Protein 4ZZX (pdb70)

CATH classification: 1.20.142.10 (+1 more: 3.90.228.10)

Nearest PDB structures (foldseek):
  3kcz-assembly1_A  TM=9.909E-01  e=3.503E-67  Homo sapiens
  7r59-assembly1_A  TM=9.973E-01  e=2.932E-66  Homo sapiens
  8hks-assembly1_A  TM=9.778E-01  e=1.111E-67  Homo sapiens
  4zzy-assembly1_A  TM=9.738E-01  e=7.390E-67  Homo sapiens
  8jny-assembly1_A  TM=9.828E-01  e=7.784E-66  Homo sapiens

Structure (mmCIF, N/CA/C/O backbone):
data_4ZZX
#
_entry.id   4ZZX
#
_cell.length_a   72.460
_cell.length_b   72.740
_cell.length_c   141.340
_cell.angle_alpha   90.00
_cell.angle_beta   90.00
_cell.angle_gamma   90.00
#
_symmetry.space_group_name_H-M   'P 21 21 21'
#
loop_
_entity.id
_entity.type
_entity.pdbx_description
1 polymer 'POLY [ADP-RIBOSE] POLYMERASE 2'
2 non-polymer 2-(3-methoxypropyl)-3-oxo-2,3-dihydro-1H-isoindole-4-carboxamide
3 water water
#
loop_
_atom_site.group_PDB
_atom_site.id
_atom_site.type_symbol
_atom_site.label_atom_id
_atom_site.label_alt_id
_atom_site.label_comp_id
_atom_site.label_asym_id
_atom_site.label_entity_id
_atom_site.label_seq_id
_atom_site.pdbx_PDB_ins_code
_atom_site.Cartn_x
_atom_site.Cartn_y
_atom_site.Cartn_z
_atom_site.occupancy
_atom_site.B_iso_or_equiv
_atom_site.auth_seq_id
_atom_site.auth_comp_id
_atom_site.auth_asym_id
_atom_site.auth_atom_id
_atom_site.pdbx_PDB_model_num
ATOM 1 N N . GLU A 1 11 ? -6.870 32.054 27.195 1.00 33.92 231 GLU A N 1
ATOM 2 C CA . GLU A 1 11 ? -5.410 32.024 27.528 1.00 31.63 231 GLU A CA 1
ATOM 3 C C . GLU A 1 11 ? -5.118 32.533 28.931 1.00 31.02 231 GLU A C 1
ATOM 4 O O . GLU A 1 11 ? -5.707 33.502 29.403 1.00 31.63 231 GLU A O 1
ATOM 10 N N . SER A 1 12 ? -4.172 31.863 29.576 1.00 29.95 232 SER A N 1
ATOM 11 C CA . SER A 1 12 ? -3.763 32.187 30.928 1.00 28.19 232 SER A CA 1
ATOM 12 C C . SER A 1 12 ? -3.016 33.520 31.009 1.00 27.47 232 SER A C 1
ATOM 13 O O . SER A 1 12 ? -2.208 33.847 30.140 1.00 30.21 232 SER A O 1
ATOM 16 N N . GLN A 1 13 ? -3.268 34.264 32.070 1.00 26.44 233 GLN A N 1
ATOM 17 C CA . GLN A 1 13 ? -2.556 35.517 32.308 1.00 26.51 233 GLN A CA 1
ATOM 18 C C . GLN A 1 13 ? -1.403 35.325 33.272 1.00 26.81 233 GLN A C 1
ATOM 19 O O . GLN A 1 13 ? -0.765 36.301 33.679 1.00 28.70 233 GLN A O 1
ATOM 25 N N . LEU A 1 14 ? -1.138 34.074 33.642 1.00 24.34 234 LEU A N 1
ATOM 26 C CA . LEU A 1 14 ? -0.081 33.788 34.611 1.00 23.47 234 LEU A CA 1
ATOM 27 C C . LEU A 1 14 ? 1.270 33.684 33.930 1.00 20.99 234 LEU A C 1
ATOM 28 O O . LEU A 1 14 ? 1.359 33.352 32.752 1.00 19.64 234 LEU A O 1
ATOM 33 N N . ASP A 1 15 ? 2.334 33.981 34.675 1.00 20.50 235 ASP A N 1
ATOM 34 C CA . ASP A 1 15 ? 3.682 33.656 34.233 1.00 20.70 235 ASP A CA 1
ATOM 35 C C . ASP A 1 15 ? 3.755 32.159 33.939 1.00 19.59 235 ASP A C 1
ATOM 36 O O . ASP A 1 15 ? 3.183 31.356 34.688 1.00 18.48 235 ASP A O 1
ATOM 41 N N . LEU A 1 16 ? 4.462 31.779 32.873 1.00 19.42 236 LEU A N 1
ATOM 42 C CA . LEU A 1 16 ? 4.508 30.372 32.454 1.00 19.86 236 LEU A CA 1
ATOM 43 C C . LEU A 1 16 ? 5.021 29.436 33.558 1.00 19.13 236 LEU A C 1
ATOM 44 O O . LEU A 1 16 ? 4.566 28.288 33.661 1.00 18.77 236 LEU A O 1
ATOM 49 N N . ARG A 1 17 ? 5.965 29.933 34.365 1.00 17.77 237 ARG A N 1
ATOM 50 C CA . ARG A 1 17 ? 6.506 29.151 35.493 1.00 17.66 237 ARG A CA 1
ATOM 51 C C . ARG A 1 17 ? 5.404 28.805 36.502 1.00 16.00 237 ARG A C 1
ATOM 52 O O . ARG A 1 17 ? 5.334 27.678 37.008 1.00 15.98 237 ARG A O 1
ATOM 60 N N . VAL A 1 18 ? 4.520 29.765 36.750 1.00 14.75 238 VAL A N 1
ATOM 61 C CA . VAL A 1 18 ? 3.387 29.577 37.646 1.00 14.97 238 VAL A CA 1
ATOM 62 C C . VAL A 1 18 ? 2.357 28.653 36.974 1.00 14.79 238 VAL A C 1
ATOM 63 O O . VAL A 1 18 ? 1.793 27.782 37.619 1.00 14.91 238 VAL A O 1
ATOM 67 N N . GLN A 1 19 ? 2.114 28.850 35.679 1.00 15.87 239 GLN A N 1
ATOM 68 C CA . GLN A 1 19 ? 1.230 27.945 34.923 1.00 16.44 239 GLN A CA 1
ATOM 69 C C . GLN A 1 19 ? 1.654 26.493 35.103 1.00 16.62 239 GLN A C 1
ATOM 70 O O . GLN A 1 19 ? 0.818 25.646 35.438 1.00 18.48 239 GLN A O 1
ATOM 76 N N . GLU A 1 20 ? 2.938 26.209 34.897 1.00 17.68 240 GLU A N 1
ATOM 77 C CA . GLU A 1 20 ? 3.424 24.819 34.981 1.00 17.73 240 GLU A CA 1
ATOM 78 C C . GLU A 1 20 ? 3.309 24.292 36.414 1.00 17.16 240 GLU A C 1
ATOM 79 O O . GLU A 1 20 ? 3.000 23.119 36.638 1.00 16.34 240 GLU A O 1
ATOM 85 N N . LEU A 1 21 ? 3.556 25.163 37.390 1.00 14.69 241 LEU A N 1
ATOM 86 C CA . LEU A 1 21 ? 3.398 24.762 38.797 1.00 15.09 241 LEU A CA 1
ATOM 87 C C . LEU A 1 21 ? 1.953 24.394 39.142 1.00 14.97 241 LEU A C 1
ATOM 88 O O . LEU A 1 21 ? 1.689 23.341 39.750 1.00 13.81 241 LEU A O 1
ATOM 93 N N . ILE A 1 22 ? 1.018 25.265 38.755 1.00 15.40 242 ILE A N 1
ATOM 94 C CA . ILE A 1 22 ? -0.402 25.066 39.029 1.00 16.28 242 ILE A CA 1
ATOM 95 C C . ILE A 1 22 ? -0.917 23.820 38.306 1.00 16.80 242 ILE A C 1
ATOM 96 O O . ILE A 1 22 ? -1.664 23.042 38.891 1.00 16.78 242 ILE A O 1
ATOM 101 N N . LYS A 1 23 ? -0.499 23.628 37.059 1.00 17.58 243 LYS A N 1
ATOM 102 C CA . LYS A 1 23 ? -0.927 22.472 36.269 1.00 19.03 243 LYS A CA 1
ATOM 103 C C . LYS A 1 23 ? -0.478 21.188 36.958 1.00 18.63 243 LYS A C 1
ATOM 104 O O . LYS A 1 23 ? -1.212 20.208 36.981 1.00 17.88 243 LYS A O 1
ATOM 110 N N . LEU A 1 24 ? 0.726 21.220 37.529 1.00 17.15 244 LEU A N 1
ATOM 111 C CA . LEU A 1 24 ? 1.300 20.059 38.197 1.00 17.43 244 LEU A CA 1
ATOM 112 C C . LEU A 1 24 ? 0.557 19.710 39.494 1.00 17.10 244 LEU A C 1
ATOM 113 O O . LEU A 1 24 ? 0.146 18.549 39.693 1.00 18.51 244 LEU A O 1
ATOM 118 N N . ILE A 1 25 ? 0.352 20.693 40.364 1.00 15.17 245 ILE A N 1
ATOM 119 C CA . ILE A 1 25 ? -0.203 20.394 41.686 1.00 14.25 245 ILE A CA 1
ATOM 120 C C . ILE A 1 25 ? -1.713 20.212 41.682 1.00 13.84 245 ILE A C 1
ATOM 121 O O . ILE A 1 25 ? -2.240 19.568 42.573 1.00 12.99 245 ILE A O 1
ATOM 126 N N . CYS A 1 26 ? -2.394 20.756 40.677 1.00 14.17 246 CYS A N 1
ATOM 127 C CA . CYS A 1 26 ? -3.858 20.670 40.636 1.00 14.46 246 CYS A CA 1
ATOM 128 C C . CYS A 1 26 ? -4.386 19.494 39.796 1.00 14.72 246 CYS A C 1
ATOM 129 O O . CYS A 1 26 ? -5.601 19.364 39.610 1.00 15.15 246 CYS A O 1
ATOM 132 N N . ASN A 1 27 ? -3.480 18.626 39.363 1.00 14.63 247 ASN A N 1
ATOM 133 C CA . ASN A 1 27 ? -3.792 17.473 38.492 1.00 14.83 247 ASN A CA 1
ATOM 134 C C . ASN A 1 27 ? -4.473 16.344 39.301 1.00 14.56 247 ASN A C 1
ATOM 135 O O . ASN A 1 27 ? -3.823 15.609 40.049 1.00 15.43 247 ASN A O 1
ATOM 140 N N . VAL A 1 28 ? -5.790 16.224 39.152 1.00 14.19 248 VAL A N 1
ATOM 141 C CA . VAL A 1 28 ? -6.555 15.196 39.870 1.00 14.12 248 VAL A CA 1
ATOM 142 C C . VAL A 1 28 ? -6.151 13.761 39.521 1.00 13.28 248 VAL A C 1
ATOM 143 O O . VAL A 1 28 ? -6.083 12.893 40.409 1.00 13.25 248 VAL A O 1
ATOM 147 N N . GLN A 1 29 ? -5.884 13.494 38.242 1.00 13.22 249 GLN A N 1
ATOM 148 C CA . GLN A 1 29 ? -5.437 12.166 37.835 1.00 14.54 249 GLN A CA 1
ATOM 149 C C . GLN A 1 29 ? -4.119 11.788 38.506 1.00 13.89 249 GLN A C 1
ATOM 150 O O . GLN A 1 29 ? -3.949 10.645 38.918 1.00 13.46 249 GLN A O 1
ATOM 156 N N . ALA A 1 30 ? -3.193 12.743 38.636 1.00 13.68 250 ALA A N 1
ATOM 157 C CA . ALA A 1 30 ? -1.940 12.476 39.362 1.00 13.81 250 ALA A CA 1
ATOM 158 C C . ALA A 1 30 ? -2.210 12.101 40.821 1.00 13.39 250 ALA A C 1
ATOM 159 O O . ALA A 1 30 ? -1.541 11.215 41.368 1.00 13.59 250 ALA A O 1
ATOM 161 N N . MET A 1 31 ? -3.179 12.770 41.449 1.00 13.72 251 MET A N 1
ATOM 162 C CA . MET A 1 31 ? -3.587 12.421 42.813 1.00 13.76 251 MET A CA 1
ATOM 163 C C . MET A 1 31 ? -4.126 10.993 42.863 1.00 14.09 251 MET A C 1
ATOM 164 O O . MET A 1 31 ? -3.799 10.240 43.781 1.00 13.60 251 MET A O 1
ATOM 169 N N . GLU A 1 32 ? -4.965 10.642 41.887 1.00 14.72 252 GLU A N 1
ATOM 170 C CA . GLU A 1 32 ? -5.506 9.290 41.816 1.00 16.58 252 GLU A CA 1
ATOM 171 C C . GLU A 1 32 ? -4.388 8.261 41.698 1.00 15.68 252 GLU A C 1
ATOM 172 O O . GLU A 1 32 ? -4.397 7.241 42.389 1.00 14.97 252 GLU A O 1
ATOM 178 N N . GLU A 1 33 ? -3.431 8.539 40.820 1.00 15.14 253 GLU A N 1
ATOM 179 C CA . GLU A 1 33 ? -2.327 7.634 40.609 1.00 16.75 253 GLU A CA 1
ATOM 180 C C . GLU A 1 33 ? -1.463 7.517 41.866 1.00 16.29 253 GLU A C 1
ATOM 181 O O . GLU A 1 33 ? -0.999 6.418 42.199 1.00 15.85 253 GLU A O 1
ATOM 187 N N . MET A 1 34 ? -1.281 8.633 42.587 1.00 15.69 254 MET A N 1
ATOM 188 C CA . MET A 1 34 ? -0.505 8.602 43.832 1.00 15.92 254 MET A CA 1
ATOM 189 C C . MET A 1 34 ? -1.192 7.766 44.897 1.00 15.92 254 MET A C 1
ATOM 190 O O . MET A 1 34 ? -0.527 7.021 45.631 1.00 15.59 254 MET A O 1
ATOM 195 N N . MET A 1 35 ? -2.512 7.891 44.993 1.00 15.59 255 MET A N 1
ATOM 196 C CA . MET A 1 35 ? -3.261 7.086 45.962 1.00 16.15 255 MET A CA 1
ATOM 197 C C . MET A 1 35 ? -3.255 5.609 45.564 1.00 17.68 255 MET A C 1
ATOM 198 O O . MET A 1 35 ? -3.146 4.732 46.424 1.00 16.97 255 MET A O 1
ATOM 203 N N . MET A 1 36 ? -3.325 5.327 44.263 1.00 18.82 256 MET A N 1
ATOM 204 C CA . MET A 1 36 ? -3.249 3.941 43.800 1.00 20.62 256 MET A CA 1
ATOM 205 C C . MET A 1 36 ? -1.894 3.323 44.128 1.00 20.88 256 MET A C 1
ATOM 206 O O . MET A 1 36 ? -1.810 2.140 44.482 1.00 21.38 256 MET A O 1
ATOM 211 N N . GLU A 1 37 ? -0.834 4.121 44.026 1.00 20.05 257 GLU A N 1
ATOM 212 C CA . GLU A 1 37 ? 0.504 3.638 44.377 1.00 22.47 257 GLU A CA 1
ATOM 213 C C . GLU A 1 37 ? 0.596 3.295 45.873 1.00 22.37 257 GLU A C 1
ATOM 214 O O . GLU A 1 37 ? 1.341 2.393 46.243 1.00 23.45 257 GLU A O 1
ATOM 220 N N . MET A 1 38 ? -0.168 4.006 46.711 1.00 20.88 258 MET A N 1
ATOM 221 C CA . MET A 1 38 ? -0.252 3.759 48.170 1.00 21.32 258 MET A CA 1
ATOM 222 C C . MET A 1 38 ? -1.252 2.652 48.553 1.00 21.68 258 MET A C 1
ATOM 223 O O . MET A 1 38 ? -1.459 2.365 49.738 1.00 22.18 258 MET A O 1
ATOM 228 N N . LYS A 1 39 ? -1.843 2.026 47.535 1.00 20.79 259 LYS A N 1
ATOM 229 C CA . LYS A 1 39 ? -2.769 0.893 47.655 1.00 20.97 259 LYS A CA 1
ATOM 230 C C . LYS A 1 39 ? -4.208 1.278 47.979 1.00 20.36 259 LYS A C 1
ATOM 231 O O . LYS A 1 39 ? -5.066 0.410 48.170 1.00 18.99 259 LYS A O 1
ATOM 237 N N . TYR A 1 40 ? -4.490 2.578 48.031 1.00 18.87 260 TYR A N 1
ATOM 238 C CA . TYR A 1 40 ? -5.869 3.029 48.178 1.00 18.67 260 TYR A CA 1
ATOM 239 C C . TYR A 1 40 ? -6.693 2.699 46.929 1.00 19.81 260 TYR A C 1
ATOM 240 O O . TYR A 1 40 ? -6.225 2.890 45.799 1.00 19.42 260 TYR A O 1
ATOM 249 N N . ASN A 1 41 ? -7.919 2.211 47.144 1.00 18.79 261 ASN A N 1
ATOM 250 C CA . ASN A 1 41 ? -8.771 1.735 46.071 1.00 19.96 261 ASN A CA 1
ATOM 251 C C . ASN A 1 41 ? -9.628 2.858 45.518 1.00 19.36 261 ASN A C 1
ATOM 252 O O . ASN A 1 41 ? -10.763 3.071 45.950 1.00 18.88 261 ASN A O 1
ATOM 257 N N . THR A 1 42 ? -9.065 3.574 44.552 1.00 19.19 262 THR A N 1
ATOM 258 C CA . THR A 1 42 ? -9.750 4.695 43.931 1.00 21.25 262 THR A CA 1
ATOM 259 C C . THR A 1 42 ? -10.984 4.276 43.121 1.00 21.65 262 THR A C 1
ATOM 260 O O . THR A 1 42 ? -11.906 5.079 42.953 1.00 22.61 262 THR A O 1
ATOM 264 N N . LYS A 1 43 ? -10.996 3.027 42.649 1.00 23.73 263 LYS A N 1
ATOM 265 C CA . LYS A 1 43 ? -12.094 2.508 41.818 1.00 26.67 263 LYS A CA 1
ATOM 266 C C . LYS A 1 43 ? -13.365 2.405 42.639 1.00 26.95 263 LYS A C 1
ATOM 267 O O . LYS A 1 43 ? -14.423 2.914 42.254 1.00 28.23 263 LYS A O 1
ATOM 273 N N . LYS A 1 44 ? -13.240 1.748 43.786 1.00 27.45 264 LYS A N 1
ATOM 274 C CA . LYS A 1 44 ? -14.370 1.444 44.642 1.00 26.69 264 LYS A CA 1
ATOM 275 C C . LYS A 1 44 ? -14.757 2.623 45.533 1.00 25.20 264 LYS A C 1
ATOM 276 O O . LYS A 1 44 ? -15.938 2.812 45.819 1.00 25.57 264 LYS A O 1
ATOM 282 N N . ALA A 1 45 ? -13.766 3.422 45.934 1.00 22.75 265 ALA A N 1
ATOM 283 C CA . ALA A 1 45 ? -13.987 4.606 46.769 1.00 21.17 265 ALA A CA 1
ATOM 284 C C . ALA A 1 45 ? -13.433 5.876 46.112 1.00 19.93 265 ALA A C 1
ATOM 285 O O . ALA A 1 45 ? -12.347 6.355 46.474 1.00 18.55 265 ALA A O 1
ATOM 287 N N . PRO A 1 46 ? -14.196 6.441 45.157 1.00 19.54 266 PRO A N 1
ATOM 288 C CA . PRO A 1 46 ? -13.698 7.578 44.397 1.00 18.94 266 PRO A CA 1
ATOM 289 C C . PRO A 1 46 ? -13.276 8.721 45.294 1.00 17.93 266 PRO A C 1
ATOM 290 O O . PRO A 1 46 ? -13.960 9.043 46.264 1.00 19.43 266 PRO A O 1
ATOM 294 N N . LEU A 1 47 ? -12.150 9.333 44.957 1.00 17.85 267 LEU A N 1
ATOM 295 C CA . LEU A 1 47 ? -11.666 10.481 45.715 1.00 17.49 267 LEU A CA 1
ATOM 296 C C . LEU A 1 47 ? -12.705 11.598 45.854 1.00 17.32 267 LEU A C 1
ATOM 297 O O . LEU A 1 47 ? -12.809 12.221 46.918 1.00 17.03 267 LEU A O 1
ATOM 302 N N . GLY A 1 48 ? -13.510 11.822 44.814 1.00 17.65 268 GLY A N 1
ATOM 303 C CA . GLY A 1 48 ? -14.521 12.871 44.856 1.00 18.38 268 GLY A CA 1
ATOM 304 C C . GLY A 1 48 ? -15.621 12.639 45.885 1.00 19.29 268 GLY A C 1
ATOM 305 O O . GLY A 1 48 ? -16.328 13.582 46.276 1.00 20.42 268 GLY A O 1
ATOM 306 N N . LYS A 1 49 ? -15.762 11.401 46.339 1.00 19.34 269 LYS A N 1
ATOM 307 C CA . LYS A 1 49 ? -16.859 11.065 47.257 1.00 21.02 269 LYS A CA 1
ATOM 308 C C . LYS A 1 49 ? -16.375 10.846 48.689 1.00 21.30 269 LYS A C 1
ATOM 309 O O . LYS A 1 49 ? -17.179 10.615 49.610 1.00 22.56 269 LYS A O 1
ATOM 315 N N . LEU A 1 50 ? -15.061 10.908 48.885 1.00 20.99 270 LEU A N 1
ATOM 316 C CA . LEU A 1 50 ? -14.509 10.717 50.218 1.00 21.77 270 LEU A CA 1
ATOM 317 C C . LEU A 1 50 ? -14.787 11.959 51.081 1.00 20.55 270 LEU A C 1
ATOM 318 O O . LEU A 1 50 ? -14.814 13.089 50.584 1.00 20.31 270 LEU A O 1
ATOM 323 N N . THR A 1 51 ? -15.087 11.731 52.357 1.00 19.67 271 THR A N 1
ATOM 324 C CA . THR A 1 51 ? -15.563 12.811 53.217 1.00 19.32 271 THR A CA 1
ATOM 325 C C . THR A 1 51 ? -14.632 12.996 54.408 1.00 18.69 271 THR A C 1
ATOM 326 O O . THR A 1 51 ? -13.924 12.070 54.790 1.00 17.37 271 THR A O 1
ATOM 330 N N . VAL A 1 52 ? -14.663 14.179 55.019 1.00 18.85 272 VAL A N 1
ATOM 331 C CA . VAL A 1 52 ? -13.866 14.394 56.243 1.00 19.42 272 VAL A CA 1
ATOM 332 C C . VAL A 1 52 ? -14.277 13.427 57.364 1.00 18.56 272 VAL A C 1
ATOM 333 O O . VAL A 1 52 ? -13.412 12.955 58.111 1.00 17.58 272 VAL A O 1
ATOM 337 N N . ALA A 1 53 ? -15.570 13.077 57.452 1.00 18.35 273 ALA A N 1
ATOM 338 C CA . ALA A 1 53 ? -16.015 12.100 58.473 1.00 17.88 273 ALA A CA 1
ATOM 339 C C . ALA A 1 53 ? -15.394 10.728 58.273 1.00 17.40 273 ALA A C 1
ATOM 340 O O . ALA A 1 53 ? -15.040 10.039 59.239 1.00 17.20 273 ALA A O 1
ATOM 342 N N . GLN A 1 54 ? -15.276 10.324 57.012 1.00 17.26 274 GLN A N 1
ATOM 343 C CA . GLN A 1 54 ? -14.714 9.033 56.677 1.00 16.81 274 GLN A CA 1
ATOM 344 C C . GLN A 1 54 ? -13.227 9.016 57.047 1.00 16.42 274 GLN A C 1
ATOM 345 O O . GLN A 1 54 ? -12.731 8.019 57.577 1.00 16.27 274 GLN A O 1
ATOM 351 N N . ILE A 1 55 ? -12.541 10.129 56.798 1.00 16.69 275 ILE A N 1
ATOM 352 C CA . ILE A 1 55 ? -11.112 10.241 57.130 1.00 17.21 275 ILE A CA 1
ATOM 353 C C . ILE A 1 55 ? -10.883 10.204 58.646 1.00 17.09 275 ILE A C 1
ATOM 354 O O . ILE A 1 55 ? -10.004 9.468 59.143 1.00 16.37 275 ILE A O 1
ATOM 359 N N . LYS A 1 56 ? -11.699 10.964 59.371 1.00 18.33 276 LYS A N 1
ATOM 360 C CA . LYS A 1 56 ? -11.664 10.958 60.836 1.00 19.09 276 LYS A CA 1
ATOM 361 C C . LYS A 1 56 ? -11.844 9.542 61.407 1.00 19.65 276 LYS A C 1
ATOM 362 O O . LYS A 1 56 ? -11.071 9.104 62.269 1.00 19.08 276 LYS A O 1
ATOM 368 N N . ALA A 1 57 ? -12.852 8.813 60.922 1.00 18.63 277 ALA A N 1
ATOM 369 C CA . ALA A 1 57 ? -13.021 7.401 61.272 1.00 18.11 277 ALA A CA 1
ATOM 370 C C . ALA A 1 57 ? -11.817 6.510 60.930 1.00 17.72 277 ALA A C 1
ATOM 371 O O . ALA A 1 57 ? -11.522 5.549 61.642 1.00 17.39 277 ALA A O 1
ATOM 373 N N . GLY A 1 58 ? -11.124 6.830 59.830 1.00 16.87 278 GLY A N 1
ATOM 374 C CA . GLY A 1 58 ? -9.901 6.141 59.464 1.00 16.80 278 GLY A CA 1
ATOM 375 C C . GLY A 1 58 ? -8.861 6.296 60.561 1.00 16.10 278 GLY A C 1
ATOM 376 O O . GLY A 1 58 ? -8.268 5.310 60.980 1.00 16.15 278 GLY A O 1
ATOM 377 N N . TYR A 1 59 ? -8.654 7.526 61.024 1.00 16.03 279 TYR A N 1
ATOM 378 C CA . TYR A 1 59 ? -7.703 7.793 62.122 1.00 17.20 279 TYR A CA 1
ATOM 379 C C . TYR A 1 59 ? -8.072 7.045 63.393 1.00 17.88 279 TYR A C 1
ATOM 380 O O . TYR A 1 59 ? -7.220 6.475 64.066 1.00 17.49 279 TYR A O 1
ATOM 389 N N . GLN A 1 60 ? -9.354 7.056 63.728 1.00 17.61 280 GLN A N 1
ATOM 390 C CA . GLN A 1 60 ? -9.815 6.285 64.881 1.00 19.03 280 GLN A CA 1
ATOM 391 C C . GLN A 1 60 ? -9.479 4.795 64.793 1.00 18.89 280 GLN A C 1
ATOM 392 O O . GLN A 1 60 ? -9.054 4.187 65.780 1.00 20.04 280 GLN A O 1
ATOM 398 N N . SER A 1 61 ? -9.616 4.199 63.613 1.00 18.61 281 SER A N 1
ATOM 399 C CA . SER A 1 61 ? -9.269 2.789 63.447 1.00 19.25 281 SER A CA 1
ATOM 400 C C . SER A 1 61 ? -7.764 2.557 63.529 1.00 18.63 281 SER A C 1
ATOM 401 O O . SER A 1 61 ? -7.322 1.485 63.941 1.00 19.43 281 SER A O 1
ATOM 404 N N . LEU A 1 62 ? -6.968 3.564 63.156 1.00 17.97 282 LEU A N 1
ATOM 405 C CA . LEU A 1 62 ? -5.522 3.463 63.352 1.00 19.05 282 LEU A CA 1
ATOM 406 C C . LEU A 1 62 ? -5.123 3.413 64.828 1.00 19.47 282 LEU A C 1
ATOM 407 O O . LEU A 1 62 ? -4.097 2.820 65.170 1.00 18.09 282 LEU A O 1
ATOM 412 N N . LYS A 1 63 ? -5.916 4.051 65.683 1.00 20.21 283 LYS A N 1
ATOM 413 C CA . LYS A 1 63 ? -5.706 4.024 67.142 1.00 22.03 283 LYS A CA 1
ATOM 414 C C . LYS A 1 63 ? -5.785 2.589 67.674 1.00 21.81 283 LYS A C 1
ATOM 415 O O . LYS A 1 63 ? -4.988 2.179 68.525 1.00 19.94 283 LYS A O 1
ATOM 421 N N . LYS A 1 64 ? -6.735 1.815 67.152 1.00 20.59 284 LYS A N 1
ATOM 422 C CA . LYS A 1 64 ? -6.886 0.427 67.577 1.00 20.42 284 LYS A CA 1
ATOM 423 C C . LYS A 1 64 ? -5.698 -0.418 67.112 1.00 19.26 284 LYS A C 1
ATOM 424 O O . LYS A 1 64 ? -5.243 -1.315 67.831 1.00 18.94 284 LYS A O 1
ATOM 430 N N . ILE A 1 65 ? -5.185 -0.117 65.921 1.00 17.29 285 ILE A N 1
ATOM 431 C CA . ILE A 1 65 ? -4.000 -0.804 65.413 1.00 16.44 285 ILE A CA 1
ATOM 432 C C . ILE A 1 65 ? -2.813 -0.427 66.303 1.00 17.51 285 ILE A C 1
ATOM 433 O O . ILE A 1 65 ? -2.018 -1.291 66.708 1.00 17.10 285 ILE A O 1
ATOM 438 N N . GLU A 1 66 ? -2.709 0.866 66.594 1.00 17.61 286 GLU A N 1
ATOM 439 C CA . GLU A 1 66 ? -1.652 1.400 67.475 1.00 19.15 286 GLU A CA 1
ATOM 440 C C . GLU A 1 66 ? -1.658 0.675 68.818 1.00 19.06 286 GLU A C 1
ATOM 441 O O . GLU A 1 66 ? -0.601 0.272 69.306 1.00 18.41 286 GLU A O 1
ATOM 447 N N . ASP A 1 67 ? -2.845 0.500 69.398 1.00 18.82 287 ASP A N 1
ATOM 448 C CA . ASP A 1 67 ? -2.995 -0.262 70.645 1.00 19.50 287 ASP A CA 1
ATOM 449 C C . ASP A 1 67 ? -2.365 -1.656 70.531 1.00 19.04 287 ASP A C 1
ATOM 450 O O . ASP A 1 67 ? -1.631 -2.077 71.439 1.00 19.35 287 ASP A O 1
ATOM 455 N N . CYS A 1 68 ? -2.602 -2.357 69.417 1.00 17.60 288 CYS A N 1
ATOM 456 C CA . CYS A 1 68 ? -2.011 -3.678 69.210 1.00 17.41 288 CYS A CA 1
ATOM 457 C C . CYS A 1 68 ? -0.492 -3.607 69.113 1.00 17.41 288 CYS A C 1
ATOM 458 O O . CYS A 1 68 ? 0.219 -4.412 69.713 1.00 18.24 288 CYS A O 1
ATOM 461 N N . ILE A 1 69 ? 0.005 -2.635 68.348 1.00 17.18 289 ILE A N 1
ATOM 462 C CA . ILE A 1 69 ? 1.444 -2.506 68.139 1.00 17.61 289 ILE A CA 1
ATOM 463 C C . ILE A 1 69 ? 2.175 -2.213 69.467 1.00 18.21 289 ILE A C 1
ATOM 464 O O . ILE A 1 69 ? 3.222 -2.808 69.757 1.00 18.09 289 ILE A O 1
ATOM 469 N N . ARG A 1 70 ? 1.613 -1.313 70.262 1.00 18.37 290 ARG A N 1
ATOM 470 C CA . ARG A 1 70 ? 2.221 -0.905 71.533 1.00 19.91 290 ARG A CA 1
ATOM 471 C C . ARG A 1 70 ? 2.176 -2.025 72.581 1.00 19.50 290 ARG A C 1
ATOM 472 O O . ARG A 1 70 ? 2.885 -1.948 73.588 1.00 20.26 290 ARG A O 1
ATOM 480 N N . ALA A 1 71 ? 1.347 -3.042 72.339 1.00 17.71 291 ALA A N 1
ATOM 481 C CA . ALA A 1 71 ? 1.281 -4.248 73.198 1.00 17.09 291 ALA A CA 1
ATOM 482 C C . ALA A 1 71 ? 1.951 -5.482 72.552 1.00 16.02 291 ALA A C 1
ATOM 483 O O . ALA A 1 71 ? 1.951 -6.586 73.108 1.00 15.24 291 ALA A O 1
ATOM 485 N N . GLY A 1 72 ? 2.526 -5.286 71.373 1.00 16.09 292 GLY A N 1
ATOM 486 C CA . GLY A 1 72 ? 3.186 -6.346 70.635 1.00 15.94 292 GLY A CA 1
ATOM 487 C C . GLY A 1 72 ? 2.261 -7.497 70.300 1.00 16.66 292 GLY A C 1
ATOM 488 O O . GLY A 1 72 ? 2.675 -8.654 70.289 1.00 18.17 292 GLY A O 1
ATOM 489 N N . GLN A 1 73 ? 1.006 -7.178 70.021 1.00 15.53 293 GLN A N 1
ATOM 490 C CA . GLN A 1 73 ? 0.036 -8.181 69.652 1.00 17.01 293 GLN A CA 1
ATOM 491 C C . GLN A 1 73 ? -0.071 -8.222 68.130 1.00 17.97 293 GLN A C 1
ATOM 492 O O . GLN A 1 73 ? -0.578 -7.282 67.522 1.00 19.58 293 GLN A O 1
ATOM 498 N N . HIS A 1 74 ? 0.431 -9.297 67.521 1.00 18.96 294 HIS A N 1
ATOM 499 C CA . HIS A 1 74 ? 0.549 -9.370 66.058 1.00 21.39 294 HIS A CA 1
ATOM 500 C C . HIS A 1 74 ? -0.268 -10.455 65.438 1.00 21.81 294 HIS A C 1
ATOM 501 O O . HIS A 1 74 ? -0.091 -10.759 64.242 1.00 23.29 294 HIS A O 1
ATOM 508 N N . GLY A 1 75 ? -1.159 -11.059 66.221 1.00 22.01 295 GLY A N 1
ATOM 509 C CA . GLY A 1 75 ? -1.987 -12.161 65.731 1.00 21.85 295 GLY A CA 1
ATOM 510 C C . GLY A 1 75 ? -3.366 -11.724 65.286 1.00 21.65 295 GLY A C 1
ATOM 511 O O . GLY A 1 75 ? -3.531 -10.680 64.641 1.00 20.60 295 GLY A O 1
ATOM 512 N N . ARG A 1 76 ? -4.365 -12.523 65.646 1.00 21.90 296 ARG A N 1
ATOM 513 C CA . ARG A 1 76 ? -5.754 -12.271 65.274 1.00 22.21 296 ARG A CA 1
ATOM 514 C C . ARG A 1 76 ? -6.299 -10.890 65.682 1.00 20.86 296 ARG A C 1
ATOM 515 O O . ARG A 1 76 ? -7.085 -10.293 64.946 1.00 21.07 296 ARG A O 1
ATOM 523 N N . ALA A 1 77 ? -5.915 -10.382 66.850 1.00 19.41 297 ALA A N 1
ATOM 524 C CA . ALA A 1 77 ? -6.356 -9.047 67.253 1.00 17.97 297 ALA A CA 1
ATOM 525 C C . ALA A 1 77 ? -5.871 -7.984 66.262 1.00 17.95 297 ALA A C 1
ATOM 526 O O . ALA A 1 77 ? -6.612 -7.061 65.935 1.00 17.03 297 ALA A O 1
ATOM 528 N N . LEU A 1 78 ? -4.630 -8.120 65.795 1.00 18.38 298 LEU A N 1
ATOM 529 C CA . LEU A 1 78 ? -4.075 -7.155 64.844 1.00 18.42 298 LEU A CA 1
ATOM 530 C C . LEU A 1 78 ? -4.735 -7.329 63.490 1.00 19.31 298 LEU A C 1
ATOM 531 O O . LEU A 1 78 ? -5.084 -6.336 62.836 1.00 19.38 298 LEU A O 1
ATOM 536 N N . MET A 1 79 ? -4.911 -8.581 63.071 1.00 19.56 299 MET A N 1
ATOM 537 C CA . MET A 1 79 ? -5.598 -8.864 61.806 1.00 21.41 299 MET A CA 1
ATOM 538 C C . MET A 1 79 ? -6.979 -8.206 61.786 1.00 20.26 299 MET A C 1
ATOM 539 O O . MET A 1 79 ? -7.344 -7.518 60.816 1.00 18.79 299 MET A O 1
ATOM 544 N N . GLU A 1 80 ? -7.729 -8.361 62.875 1.00 18.54 300 GLU A N 1
ATOM 545 C CA . GLU A 1 80 ? -9.064 -7.763 62.949 1.00 18.78 300 GLU A CA 1
ATOM 546 C C . GLU A 1 80 ? -9.027 -6.234 62.926 1.00 17.21 300 GLU A C 1
ATOM 547 O O . GLU A 1 80 ? -9.804 -5.620 62.196 1.00 17.07 300 GLU A O 1
ATOM 553 N N . ALA A 1 81 ? -8.128 -5.632 63.709 1.00 16.15 301 ALA A N 1
ATOM 554 C CA . ALA A 1 81 ? -7.956 -4.175 63.712 1.00 14.83 301 ALA A CA 1
ATOM 555 C C . ALA A 1 81 ? -7.557 -3.644 62.331 1.00 15.04 301 ALA A C 1
ATOM 556 O O . ALA A 1 81 ? -8.074 -2.610 61.903 1.00 14.27 301 ALA A O 1
ATOM 558 N N . CYS A 1 82 ? -6.666 -4.348 61.636 1.00 15.47 302 CYS A N 1
ATOM 559 C CA . CYS A 1 82 ? -6.273 -3.901 60.277 1.00 16.11 302 CYS A CA 1
ATOM 560 C C . CYS A 1 82 ? -7.441 -4.056 59.311 1.00 17.27 302 CYS A C 1
ATOM 561 O O . CYS A 1 82 ? -7.686 -3.178 58.483 1.00 16.62 302 CYS A O 1
ATOM 564 N N . ASN A 1 83 ? -8.178 -5.153 59.426 1.00 16.56 303 ASN A N 1
ATOM 565 C CA . ASN A 1 83 ? -9.366 -5.327 58.571 1.00 18.42 303 ASN A CA 1
ATOM 566 C C . ASN A 1 83 ? -10.421 -4.244 58.747 1.00 17.39 303 ASN A C 1
ATOM 567 O O . ASN A 1 83 ? -11.058 -3.837 57.768 1.00 17.15 303 ASN A O 1
ATOM 572 N N . GLU A 1 84 ? -10.601 -3.780 59.982 1.00 16.40 304 GLU A N 1
ATOM 573 C CA . GLU A 1 84 ? -11.491 -2.660 60.262 1.00 16.97 304 GLU A CA 1
ATOM 574 C C . GLU A 1 84 ? -11.026 -1.403 59.526 1.00 16.94 304 GLU A C 1
ATOM 575 O O . GLU A 1 84 ? -11.827 -0.729 58.871 1.00 16.75 304 GLU A O 1
ATOM 581 N N . PHE A 1 85 ? -9.736 -1.082 59.646 1.00 15.82 305 PHE A N 1
ATOM 582 C CA . PHE A 1 85 ? -9.182 0.071 58.934 1.00 15.29 305 PHE A CA 1
ATOM 583 C C . PHE A 1 85 ? -9.383 -0.066 57.421 1.00 15.17 305 PHE A C 1
ATOM 584 O O . PHE A 1 85 ? -9.765 0.890 56.746 1.00 15.60 305 PHE A O 1
ATOM 592 N N . TYR A 1 86 ? -9.150 -1.262 56.892 1.00 15.07 306 TYR A N 1
ATOM 593 C CA . TYR A 1 86 ? -9.237 -1.465 55.456 1.00 15.43 306 TYR A CA 1
ATOM 594 C C . TYR A 1 86 ? -10.686 -1.387 54.980 1.00 16.08 306 TYR A C 1
ATOM 595 O O . TYR A 1 86 ? -10.949 -1.133 53.803 1.00 15.82 306 TYR A O 1
ATOM 604 N N . THR A 1 87 ? -11.624 -1.631 55.883 1.00 15.84 307 THR A N 1
ATOM 605 C CA . THR A 1 87 ? -13.037 -1.507 55.522 1.00 17.51 307 THR A CA 1
ATOM 606 C C . THR A 1 87 ? -13.439 -0.031 55.426 1.00 17.64 307 THR A C 1
ATOM 607 O O . THR A 1 87 ? -14.183 0.359 54.516 1.00 19.04 307 THR A O 1
ATOM 611 N N . ARG A 1 88 ? -12.959 0.783 56.364 1.00 17.16 308 ARG A N 1
ATOM 612 C CA . ARG A 1 88 ? -13.239 2.216 56.375 1.00 17.62 308 ARG A CA 1
ATOM 613 C C . ARG A 1 88 ? -12.513 2.960 55.269 1.00 17.20 308 ARG A C 1
ATOM 614 O O . ARG A 1 88 ? -13.041 3.915 54.701 1.00 18.85 308 ARG A O 1
ATOM 622 N N . ILE A 1 89 ? -11.298 2.526 54.978 1.00 17.39 309 ILE A N 1
ATOM 623 C CA . ILE A 1 89 ? -10.456 3.211 53.997 1.00 17.83 309 ILE A CA 1
ATOM 624 C C . ILE A 1 89 ? -10.058 2.154 52.985 1.00 18.30 309 ILE A C 1
ATOM 625 O O . ILE A 1 89 ? -9.038 1.478 53.159 1.00 19.70 309 ILE A O 1
ATOM 630 N N . PRO A 1 90 ? -10.887 1.963 51.936 1.00 19.13 310 PRO A N 1
ATOM 631 C CA . PRO A 1 90 ? -10.706 0.811 51.060 1.00 20.32 310 PRO A CA 1
ATOM 632 C C . PRO A 1 90 ? -9.339 0.742 50.397 1.00 20.72 310 PRO A C 1
ATOM 633 O O . PRO A 1 90 ? -8.864 1.749 49.828 1.00 20.76 310 PRO A O 1
ATOM 637 N N . HIS A 1 91 ? -8.712 -0.429 50.482 1.00 20.71 311 HIS A N 1
ATOM 638 C CA . HIS A 1 91 ? -7.429 -0.686 49.831 1.00 21.73 311 HIS A CA 1
ATOM 639 C C . HIS A 1 91 ? -7.620 -1.686 48.743 1.00 24.08 311 HIS A C 1
ATOM 640 O O . HIS A 1 91 ? -8.625 -2.407 48.727 1.00 24.91 311 HIS A O 1
ATOM 647 N N . ASP A 1 92 ? -6.672 -1.737 47.813 1.00 25.74 312 ASP A N 1
ATOM 648 C CA . ASP A 1 92 ? -6.726 -2.715 46.750 1.00 28.22 312 ASP A CA 1
ATOM 649 C C . ASP A 1 92 ? -5.517 -3.620 46.850 1.00 28.54 312 ASP A C 1
ATOM 650 O O . ASP A 1 92 ? -4.405 -3.238 46.486 1.00 27.98 312 ASP A O 1
ATOM 655 N N . PHE A 1 93 ? -5.745 -4.825 47.355 1.00 28.59 313 PHE A N 1
ATOM 656 C CA . PHE A 1 93 ? -4.659 -5.757 47.547 1.00 29.55 313 PHE A CA 1
ATOM 657 C C . PHE A 1 93 ? -4.680 -6.906 46.548 1.00 32.31 313 PHE A C 1
ATOM 658 O O . PHE A 1 93 ? -3.951 -7.882 46.714 1.00 33.48 313 PHE A O 1
ATOM 666 N N . GLY A 1 94 ? -5.499 -6.771 45.506 1.00 35.03 314 GLY A N 1
ATOM 667 C CA . GLY A 1 94 ? -5.664 -7.828 44.510 1.00 38.99 314 GLY A CA 1
ATOM 668 C C . GLY A 1 94 ? -6.142 -9.128 45.132 1.00 42.15 314 GLY A C 1
ATOM 669 O O . GLY A 1 94 ? -7.142 -9.148 45.860 1.00 41.77 314 GLY A O 1
ATOM 670 N N . LEU A 1 95 ? -5.414 -10.209 44.855 1.00 44.86 315 LEU A N 1
ATOM 671 C CA . LEU A 1 95 ? -5.770 -11.541 45.357 1.00 46.20 315 LEU A CA 1
ATOM 672 C C . LEU A 1 95 ? -5.067 -11.894 46.672 1.00 46.99 315 LEU A C 1
ATOM 673 O O . LEU A 1 95 ? -5.417 -12.884 47.324 1.00 47.63 315 LEU A O 1
ATOM 678 N N . ARG A 1 96 ? -4.096 -11.070 47.060 1.00 45.69 316 ARG A N 1
ATOM 679 C CA . ARG A 1 96 ? -3.279 -11.319 48.245 1.00 45.20 316 ARG A CA 1
ATOM 680 C C . ARG A 1 96 ? -4.042 -11.089 49.548 1.00 41.58 316 ARG A C 1
ATOM 681 O O . ARG A 1 96 ? -4.967 -10.279 49.602 1.00 39.84 316 ARG A O 1
ATOM 689 N N . THR A 1 97 ? -3.653 -11.826 50.586 1.00 38.48 317 THR A N 1
ATOM 690 C CA . THR A 1 97 ? -4.096 -11.559 51.950 1.00 36.21 317 THR A CA 1
ATOM 691 C C . THR A 1 97 ? -3.642 -10.137 52.292 1.00 33.44 317 THR A C 1
ATOM 692 O O . THR A 1 97 ? -2.489 -9.790 52.027 1.00 33.76 317 THR A O 1
ATOM 696 N N . PRO A 1 98 ? -4.550 -9.304 52.847 1.00 30.75 318 PRO A N 1
ATOM 697 C CA . PRO A 1 98 ? -4.162 -7.938 53.235 1.00 28.85 318 PRO A CA 1
ATOM 698 C C . PRO A 1 98 ? -2.995 -7.947 54.223 1.00 26.43 318 PRO A C 1
ATOM 699 O O . PRO A 1 98 ? -3.044 -8.686 55.211 1.00 26.34 318 PRO A O 1
ATOM 703 N N . PRO A 1 99 ? -1.945 -7.149 53.959 1.00 25.29 319 PRO A N 1
ATOM 704 C CA . PRO A 1 99 ? -0.808 -7.077 54.878 1.00 24.86 319 PRO A CA 1
ATOM 705 C C . PRO A 1 99 ? -1.182 -6.464 56.219 1.00 23.81 319 PRO A C 1
ATOM 706 O O . PRO A 1 99 ? -2.051 -5.600 56.282 1.00 24.34 319 PRO A O 1
ATOM 710 N N . LEU A 1 100 ? -0.532 -6.923 57.281 1.00 23.67 320 LEU A N 1
ATOM 711 C CA . LEU A 1 100 ? -0.750 -6.351 58.609 1.00 24.16 320 LEU A CA 1
ATOM 712 C C . LEU A 1 100 ? 0.093 -5.105 58.829 1.00 23.43 320 LEU A C 1
ATOM 713 O O . LEU A 1 100 ? 1.170 -4.935 58.241 1.00 24.33 320 LEU A O 1
ATOM 718 N N . ILE A 1 101 ? -0.404 -4.228 59.684 1.00 21.60 321 ILE A N 1
ATOM 719 C CA . ILE A 1 101 ? 0.286 -2.997 60.010 1.00 21.33 321 ILE A CA 1
ATOM 720 C C . ILE A 1 101 ? 0.933 -3.262 61.370 1.00 22.80 321 ILE A C 1
ATOM 721 O O . ILE A 1 101 ? 0.259 -3.207 62.405 1.00 20.70 321 ILE A O 1
ATOM 726 N N . ARG A 1 102 ? 2.233 -3.581 61.344 1.00 24.01 322 ARG A N 1
ATOM 727 C CA . ARG A 1 102 ? 2.934 -4.154 62.507 1.00 26.18 322 ARG A CA 1
ATOM 728 C C . ARG A 1 102 ? 3.951 -3.269 63.228 1.00 26.57 322 ARG A C 1
ATOM 729 O O . ARG A 1 102 ? 4.284 -3.521 64.391 1.00 24.38 322 ARG A O 1
ATOM 737 N N . THR A 1 103 ? 4.453 -2.251 62.540 1.00 27.16 323 THR A N 1
ATOM 738 C CA . THR A 1 103 ? 5.541 -1.430 63.060 1.00 28.09 323 THR A CA 1
ATOM 739 C C . THR A 1 103 ? 5.140 0.049 63.132 1.00 28.73 323 THR A C 1
ATOM 740 O O . THR A 1 103 ? 4.211 0.476 62.436 1.00 28.00 323 THR A O 1
ATOM 744 N N . GLN A 1 104 ? 5.834 0.828 63.965 1.00 28.62 324 GLN A N 1
ATOM 745 C CA . GLN A 1 104 ? 5.644 2.284 63.997 1.00 28.97 324 GLN A CA 1
ATOM 746 C C . GLN A 1 104 ? 5.802 2.893 62.584 1.00 28.99 324 GLN A C 1
ATOM 747 O O . GLN A 1 104 ? 5.073 3.822 62.222 1.00 28.41 324 GLN A O 1
ATOM 753 N N . LYS A 1 105 ? 6.721 2.338 61.789 1.00 28.18 325 LYS A N 1
ATOM 754 C CA . LYS A 1 105 ? 6.972 2.796 60.419 1.00 27.87 325 LYS A CA 1
ATOM 755 C C . LYS A 1 105 ? 5.749 2.569 59.525 1.00 27.10 325 LYS A C 1
ATOM 756 O O . LYS A 1 105 ? 5.318 3.468 58.797 1.00 24.80 325 LYS A O 1
ATOM 762 N N . GLU A 1 106 ? 5.196 1.361 59.595 1.00 24.90 326 GLU A N 1
ATOM 763 C CA . GLU A 1 106 ? 3.997 1.021 58.839 1.00 24.44 326 GLU A CA 1
ATOM 764 C C . GLU A 1 106 ? 2.793 1.843 59.281 1.00 22.40 326 GLU A C 1
ATOM 765 O O . GLU A 1 106 ? 2.003 2.303 58.439 1.00 20.40 326 GLU A O 1
ATOM 771 N N . LEU A 1 107 ? 2.659 2.056 60.584 1.00 21.75 327 LEU A N 1
ATOM 772 C CA . LEU A 1 107 ? 1.620 2.944 61.107 1.00 22.46 327 LEU A CA 1
ATOM 773 C C . LEU A 1 107 ? 1.799 4.386 60.604 1.00 23.14 327 LEU A C 1
ATOM 774 O O . LEU A 1 107 ? 0.814 5.083 60.289 1.00 22.79 327 LEU A O 1
ATOM 779 N N . SER A 1 108 ? 3.052 4.822 60.488 1.00 22.12 328 SER A N 1
ATOM 780 C CA . SER A 1 108 ? 3.322 6.156 59.955 1.00 23.55 328 SER A CA 1
ATOM 781 C C . SER A 1 108 ? 2.905 6.276 58.496 1.00 22.40 328 SER A C 1
ATOM 782 O O . SER A 1 108 ? 2.395 7.322 58.086 1.00 21.96 328 SER A O 1
ATOM 785 N N . GLU A 1 109 ? 3.124 5.224 57.713 1.00 22.70 329 GLU A N 1
ATOM 786 C CA . GLU A 1 109 ? 2.724 5.229 56.307 1.00 23.17 329 GLU A CA 1
ATOM 787 C C . GLU A 1 109 ? 1.210 5.400 56.200 1.00 21.12 329 GLU A C 1
ATOM 788 O O . GLU A 1 109 ? 0.723 6.109 55.330 1.00 19.04 329 GLU A O 1
ATOM 794 N N . LYS A 1 110 ? 0.466 4.777 57.112 1.00 19.71 330 LYS A N 1
ATOM 795 C CA . LYS A 1 110 ? -0.997 4.910 57.051 1.00 18.26 330 LYS A CA 1
ATOM 796 C C . LYS A 1 110 ? -1.463 6.287 57.475 1.00 17.69 330 LYS A C 1
ATOM 797 O O . LYS A 1 110 ? -2.420 6.822 56.919 1.00 16.77 330 LYS A O 1
ATOM 803 N N . ILE A 1 111 ? -0.796 6.878 58.466 1.00 16.60 331 ILE A N 1
ATOM 804 C CA . ILE A 1 111 ? -1.060 8.269 58.803 1.00 17.46 331 ILE A CA 1
ATOM 805 C C . ILE A 1 111 ? -0.810 9.167 57.583 1.00 16.25 331 ILE A C 1
ATOM 806 O O . ILE A 1 111 ? -1.625 10.038 57.279 1.00 15.51 331 ILE A O 1
ATOM 811 N N . GLN A 1 112 ? 0.314 8.947 56.909 1.00 17.44 332 GLN A N 1
ATOM 812 C CA . GLN A 1 112 ? 0.633 9.682 55.673 1.00 17.99 332 GLN A CA 1
ATOM 813 C C . GLN A 1 112 ? -0.453 9.564 54.618 1.00 16.69 332 GLN A C 1
ATOM 814 O O . GLN A 1 112 ? -0.765 10.560 53.948 1.00 16.62 332 GLN A O 1
ATOM 820 N N . LEU A 1 113 ? -1.014 8.360 54.461 1.00 14.88 333 LEU A N 1
ATOM 821 C CA . LEU A 1 113 ? -2.158 8.140 53.558 1.00 14.91 333 LEU A CA 1
ATOM 822 C C . LEU A 1 113 ? -3.357 9.002 53.954 1.00 14.06 333 LEU A C 1
ATOM 823 O O . LEU A 1 113 ? -3.973 9.651 53.102 1.00 12.95 333 LEU A O 1
ATOM 828 N N . LEU A 1 114 ? -3.728 8.972 55.228 1.00 13.87 334 LEU A N 1
ATOM 829 C CA . LEU A 1 114 ? -4.863 9.765 55.665 1.00 14.16 334 LEU A CA 1
ATOM 830 C C . LEU A 1 114 ? -4.605 11.261 55.512 1.00 13.50 334 LEU A C 1
ATOM 831 O O . LEU A 1 114 ? -5.507 11.992 55.150 1.00 13.75 334 LEU A O 1
ATOM 836 N N . GLU A 1 115 ? -3.365 11.701 55.735 1.00 13.32 335 GLU A N 1
ATOM 837 C CA . GLU A 1 115 ? -3.029 13.108 55.530 1.00 13.42 335 GLU A CA 1
ATOM 838 C C . GLU A 1 115 ? -3.187 13.476 54.053 1.00 12.51 335 GLU A C 1
ATOM 839 O O . GLU A 1 115 ? -3.748 14.520 53.749 1.00 13.08 335 GLU A O 1
ATOM 845 N N . ALA A 1 116 ? -2.715 12.598 53.170 1.00 11.56 336 ALA A N 1
ATOM 846 C CA . ALA A 1 116 ? -2.858 12.793 51.712 1.00 10.88 336 ALA A CA 1
ATOM 847 C C . ALA A 1 116 ? -4.328 12.822 51.313 1.00 11.73 336 ALA A C 1
ATOM 848 O O . ALA A 1 116 ? -4.769 13.729 50.570 1.00 11.71 336 ALA A O 1
ATOM 850 N N . LEU A 1 117 ? -5.102 11.860 51.819 1.00 11.66 337 LEU A N 1
ATOM 851 C CA . LEU A 1 117 ? -6.549 11.867 51.533 1.00 12.51 337 LEU A CA 1
ATOM 852 C C . LEU A 1 117 ? -7.218 13.173 51.959 1.00 12.76 337 LEU A C 1
ATOM 853 O O . LEU A 1 117 ? -8.059 13.708 51.225 1.00 13.25 337 LEU A O 1
ATOM 858 N N . GLY A 1 118 ? -6.847 13.711 53.121 1.00 12.86 338 GLY A N 1
ATOM 859 C CA . GLY A 1 118 ? -7.439 14.969 53.583 1.00 13.42 338 GLY A CA 1
ATOM 860 C C . GLY A 1 118 ? -7.065 16.141 52.685 1.00 13.94 338 GLY A C 1
ATOM 861 O O . GLY A 1 118 ? -7.881 17.044 52.430 1.00 13.81 338 GLY A O 1
ATOM 862 N N . ASP A 1 119 ? -5.832 16.129 52.196 1.00 13.64 339 ASP A N 1
ATOM 863 C CA . ASP A 1 119 ? -5.384 17.185 51.293 1.00 14.43 339 ASP A CA 1
ATOM 864 C C . ASP A 1 119 ? -6.040 17.069 49.911 1.00 12.92 339 ASP A C 1
ATOM 865 O O . ASP A 1 119 ? -6.307 18.071 49.251 1.00 12.76 339 ASP A O 1
ATOM 870 N N . ILE A 1 120 ? -6.304 15.842 49.484 1.00 13.27 340 ILE A N 1
ATOM 871 C CA . ILE A 1 120 ? -7.007 15.615 48.216 1.00 13.69 340 ILE A CA 1
ATOM 872 C C . ILE A 1 120 ? -8.483 16.019 48.332 1.00 14.17 340 ILE A C 1
ATOM 873 O O . ILE A 1 120 ? -9.044 16.572 47.379 1.00 14.51 340 ILE A O 1
ATOM 878 N N . GLU A 1 121 ? -9.104 15.733 49.474 1.00 14.66 341 GLU A N 1
ATOM 879 C CA . GLU A 1 121 ? -10.490 16.195 49.711 1.00 15.72 341 GLU A CA 1
ATOM 880 C C . GLU A 1 121 ? -10.569 17.718 49.525 1.00 15.42 341 GLU A C 1
ATOM 881 O O . GLU A 1 121 ? -11.502 18.233 48.892 1.00 15.21 341 GLU A O 1
ATOM 887 N N . ILE A 1 122 ? -9.576 18.438 50.058 1.00 14.23 342 ILE A N 1
ATOM 888 C CA . ILE A 1 122 ? -9.507 19.894 49.926 1.00 13.45 342 ILE A CA 1
ATOM 889 C C . ILE A 1 122 ? -9.292 20.267 48.456 1.00 13.42 342 ILE A C 1
ATOM 890 O O . ILE A 1 122 ? -9.978 21.157 47.919 1.00 12.89 342 ILE A O 1
ATOM 895 N N . ALA A 1 123 ? -8.334 19.592 47.817 1.00 12.64 343 ALA A N 1
ATOM 896 C CA . ALA A 1 123 ? -7.995 19.876 46.423 1.00 12.69 343 ALA A CA 1
ATOM 897 C C . ALA A 1 123 ? -9.174 19.701 45.462 1.00 13.31 343 ALA A C 1
ATOM 898 O O . ALA A 1 123 ? -9.392 20.526 44.569 1.00 12.89 343 ALA A O 1
ATOM 900 N N . ILE A 1 124 ? -9.929 18.626 45.643 1.00 13.86 344 ILE A N 1
ATOM 901 C CA . ILE A 1 124 ? -11.044 18.358 44.711 1.00 14.55 344 ILE A CA 1
ATOM 902 C C . ILE A 1 124 ? -12.094 19.474 44.790 1.00 15.71 344 ILE A C 1
ATOM 903 O O . ILE A 1 124 ? -12.628 19.896 43.757 1.00 15.45 344 ILE A O 1
ATOM 908 N N . LYS A 1 125 ? -12.331 20.009 45.987 1.00 15.52 345 LYS A N 1
ATOM 909 C CA . LYS A 1 125 ? -13.255 21.149 46.111 1.00 16.69 345 LYS A CA 1
ATOM 910 C C . LYS A 1 125 ? -12.671 22.396 45.464 1.00 16.56 345 LYS A C 1
ATOM 911 O O . LYS A 1 125 ? -13.370 23.157 44.799 1.00 16.88 345 LYS A O 1
ATOM 917 N N . LEU A 1 126 ? -11.367 22.596 45.649 1.00 15.19 346 LEU A N 1
ATOM 918 C CA . LEU A 1 126 ? -10.709 23.799 45.195 1.00 15.84 346 LEU A CA 1
ATOM 919 C C . LEU A 1 126 ? -10.629 23.922 43.671 1.00 15.15 346 LEU A C 1
ATOM 920 O O . LEU A 1 126 ? -10.705 25.036 43.133 1.00 16.42 346 LEU A O 1
ATOM 925 N N . VAL A 1 127 ? -10.469 22.792 42.979 1.00 13.90 347 VAL A N 1
ATOM 926 C CA . VAL A 1 127 ? -10.239 22.824 41.534 1.00 13.28 347 VAL A CA 1
ATOM 927 C C . VAL A 1 127 ? -11.528 23.018 40.745 1.00 13.93 347 VAL A C 1
ATOM 928 O O . VAL A 1 127 ? -11.472 23.165 39.534 1.00 13.65 347 VAL A O 1
ATOM 932 N N . LYS A 1 128 ? -12.670 23.026 41.430 1.00 14.25 348 LYS A N 1
ATOM 933 C CA . LYS A 1 128 ? -13.933 23.229 40.727 1.00 15.83 348 LYS A CA 1
ATOM 934 C C . LYS A 1 128 ? -13.937 24.627 40.131 1.00 16.26 348 LYS A C 1
ATOM 935 O O . LYS A 1 128 ? -13.615 25.605 40.813 1.00 16.13 348 LYS A O 1
ATOM 941 N N . THR A 1 129 ? -14.241 24.708 38.838 1.00 17.01 349 THR A N 1
ATOM 942 C CA . THR A 1 129 ? -14.196 25.969 38.110 1.00 18.12 349 THR A CA 1
ATOM 943 C C . THR A 1 129 ? -15.587 26.570 38.033 1.00 18.53 349 THR A C 1
ATOM 944 O O . THR A 1 129 ? -16.577 25.895 38.322 1.00 18.22 349 THR A O 1
ATOM 948 N N . GLU A 1 130 ? -15.648 27.835 37.643 1.00 19.56 350 GLU A N 1
ATOM 949 C CA . GLU A 1 130 ? -16.931 28.521 37.488 1.00 21.75 350 GLU A CA 1
ATOM 950 C C . GLU A 1 130 ? -17.597 28.012 36.233 1.00 20.92 350 GLU A C 1
ATOM 951 O O . GLU A 1 130 ? -16.924 27.669 35.260 1.00 21.61 350 GLU A O 1
ATOM 957 N N . LEU A 1 131 ? -18.922 27.941 36.261 1.00 20.03 351 LEU A N 1
ATOM 958 C CA . LEU A 1 131 ? -19.687 27.441 35.124 1.00 20.96 351 LEU A CA 1
ATOM 959 C C . LEU A 1 131 ? -19.428 28.265 33.863 1.00 20.45 351 LEU A C 1
ATOM 960 O O . LEU A 1 131 ? -19.175 27.714 32.795 1.00 21.23 351 LEU A O 1
ATOM 965 N N . GLN A 1 132 ? -19.504 29.584 34.007 1.00 20.15 352 GLN A N 1
ATOM 966 C CA . GLN A 1 132 ? -19.133 30.536 32.951 1.00 21.85 352 GLN A CA 1
ATOM 967 C C . GLN A 1 132 ? -18.060 31.468 33.494 1.00 22.68 352 GLN A C 1
ATOM 968 O O . GLN A 1 132 ? -18.220 32.020 34.583 1.00 23.25 352 GLN A O 1
ATOM 974 N N . SER A 1 133 ? -16.960 31.641 32.764 1.00 25.58 353 SER A N 1
ATOM 975 C CA . SER A 1 133 ? -15.887 32.517 33.256 1.00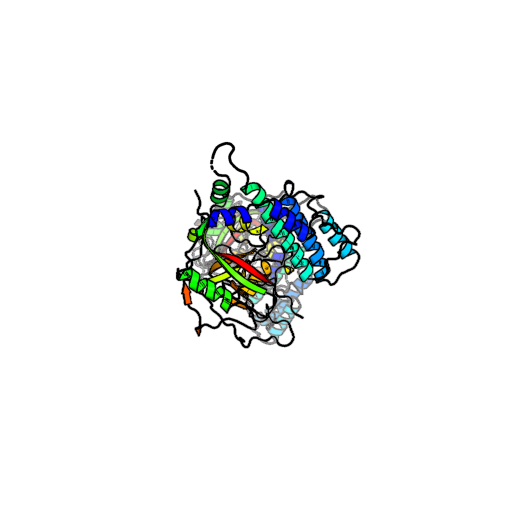 28.80 353 SER A CA 1
ATOM 976 C C . SER A 1 133 ? -15.004 33.059 32.140 1.00 30.58 353 SER A C 1
ATOM 977 O O . SER A 1 133 ? -14.736 32.351 31.163 1.00 30.36 353 SER A O 1
ATOM 980 N N . PRO A 1 134 ? -14.546 34.323 32.285 1.00 31.95 354 PRO A N 1
ATOM 981 C CA . PRO A 1 134 ? -13.547 34.862 31.354 1.00 34.42 354 PRO A CA 1
ATOM 982 C C . PRO A 1 134 ? -12.119 34.313 31.598 1.00 35.80 354 PRO A C 1
ATOM 983 O O . PRO A 1 134 ? -11.254 34.458 30.722 1.00 37.87 354 PRO A O 1
ATOM 987 N N . GLU A 1 135 ? -11.885 33.677 32.753 1.00 36.36 355 GLU A N 1
ATOM 988 C CA . GLU A 1 135 ? -10.539 33.187 33.135 1.00 34.25 355 GLU A CA 1
ATOM 989 C C . GLU A 1 135 ? -10.240 31.740 32.744 1.00 32.38 355 GLU A C 1
ATOM 990 O O . GLU A 1 135 ? -11.078 30.845 32.918 1.00 30.37 355 GLU A O 1
ATOM 996 N N . HIS A 1 136 ? -9.023 31.524 32.241 1.00 28.18 356 HIS A N 1
ATOM 997 C CA . HIS A 1 136 ? -8.462 30.201 32.012 1.00 27.03 356 HIS A CA 1
ATOM 998 C C . HIS A 1 136 ? -8.556 29.408 33.296 1.00 24.33 356 HIS A C 1
ATOM 999 O O . HIS A 1 136 ? -8.444 29.975 34.375 1.00 23.59 356 HIS A O 1
ATOM 1006 N N . PRO A 1 137 ? -8.808 28.089 33.200 1.00 24.31 357 PRO A N 1
ATOM 1007 C CA . PRO A 1 137 ? -8.801 27.209 34.380 1.00 23.26 357 PRO A CA 1
ATOM 1008 C C . PRO A 1 137 ? -7.589 27.355 35.315 1.00 21.29 357 PRO A C 1
ATOM 1009 O O . PRO A 1 137 ? -7.776 27.362 36.545 1.00 20.35 357 PRO A O 1
ATOM 1013 N N . LEU A 1 138 ? -6.382 27.439 34.749 1.00 21.65 358 LEU A N 1
ATOM 1014 C CA . LEU A 1 138 ? -5.150 27.582 35.556 1.00 21.21 358 LEU A CA 1
ATOM 1015 C C . LEU A 1 138 ? -5.256 28.815 36.439 1.00 20.73 358 LEU A C 1
ATOM 1016 O O . LEU A 1 138 ? -4.872 28.792 37.619 1.00 20.45 358 LEU A O 1
ATOM 1021 N N . ASP A 1 139 ? -5.799 29.889 35.869 1.00 20.46 359 ASP A N 1
ATOM 1022 C CA . ASP A 1 139 ? -5.957 31.133 36.607 1.00 19.49 359 ASP A CA 1
ATOM 1023 C C . ASP A 1 139 ? -6.987 31.033 37.723 1.00 18.26 359 ASP A C 1
ATOM 1024 O O . ASP A 1 139 ? -6.815 31.627 38.777 1.00 17.47 359 ASP A O 1
ATOM 1029 N N . GLN A 1 140 ? -8.069 30.283 37.508 1.00 16.84 360 GLN A N 1
ATOM 1030 C CA . GLN A 1 140 ? -9.051 30.074 38.557 1.00 16.53 360 GLN A CA 1
ATOM 1031 C C . GLN A 1 140 ? -8.477 29.250 39.719 1.00 16.16 360 GLN A C 1
ATOM 1032 O O . GLN A 1 140 ? -8.716 29.554 40.894 1.00 16.10 360 GLN A O 1
ATOM 1038 N N . HIS A 1 141 ? -7.745 28.197 39.377 1.00 15.79 361 HIS A N 1
ATOM 1039 C CA . HIS A 1 141 ? -7.107 27.357 40.399 1.00 15.19 361 HIS A CA 1
ATOM 1040 C C . HIS A 1 141 ? -6.170 28.195 41.218 1.00 15.62 361 HIS A C 1
ATOM 1041 O O . HIS A 1 141 ? -6.217 28.167 42.439 1.00 15.56 361 HIS A O 1
ATOM 1048 N N . TYR A 1 142 ? -5.354 28.988 40.536 1.00 16.61 362 TYR A N 1
ATOM 1049 C CA . TYR A 1 142 ? -4.393 29.863 41.235 1.00 17.05 362 TYR A CA 1
ATOM 1050 C C . TYR A 1 142 ? -5.107 30.800 42.205 1.00 17.34 362 TYR A C 1
ATOM 1051 O O . TYR A 1 142 ? -4.741 30.882 43.369 1.00 16.60 362 TYR A O 1
ATOM 1060 N N . ARG A 1 143 ? -6.144 31.501 41.738 1.00 17.80 363 ARG A N 1
ATOM 1061 C CA . ARG A 1 143 ? -6.883 32.416 42.618 1.00 18.49 363 ARG A CA 1
ATOM 1062 C C . ARG A 1 143 ? -7.461 31.719 43.844 1.00 18.35 363 ARG A C 1
ATOM 1063 O O . ARG A 1 143 ? -7.427 32.243 44.955 1.00 18.21 363 ARG A O 1
ATOM 1071 N N . ASN A 1 144 ? -7.992 30.514 43.633 1.00 17.36 364 ASN A N 1
ATOM 1072 C CA . ASN A 1 144 ? -8.643 29.744 44.680 1.00 17.94 364 ASN A CA 1
ATOM 1073 C C . ASN A 1 144 ? -7.709 29.289 45.802 1.00 17.30 364 ASN A C 1
ATOM 1074 O O . ASN A 1 144 ? -8.164 28.974 46.891 1.00 17.61 364 ASN A O 1
ATOM 1079 N N . LEU A 1 145 ? -6.398 29.297 45.540 1.00 17.01 365 LEU A N 1
ATOM 1080 C CA . LEU A 1 145 ? -5.397 29.018 46.575 1.00 16.85 365 LEU A CA 1
ATOM 1081 C C . LEU A 1 145 ? -5.288 30.083 47.666 1.00 16.99 365 LEU A C 1
ATOM 1082 O O . LEU A 1 145 ? -4.915 29.771 48.809 1.00 16.96 365 LEU A O 1
ATOM 1087 N N . HIS A 1 146 ? -5.614 31.327 47.319 1.00 18.42 366 HIS A N 1
ATOM 1088 C CA . HIS A 1 146 ? -5.426 32.465 48.234 1.00 17.90 366 HIS A CA 1
ATOM 1089 C C . HIS A 1 146 ? -4.024 32.439 48.785 1.00 17.20 366 HIS A C 1
ATOM 1090 O O . HIS A 1 146 ? -3.782 32.532 49.996 1.00 17.01 366 HIS A O 1
ATOM 1097 N N . CYS A 1 147 ? -3.092 32.287 47.854 1.00 16.33 367 CYS A N 1
ATOM 1098 C CA . CYS A 1 147 ? -1.681 32.170 48.172 1.00 17.10 367 CYS A CA 1
ATOM 1099 C C . CYS A 1 147 ? -0.889 32.625 46.955 1.00 17.19 367 CYS A C 1
ATOM 1100 O O . CYS A 1 147 ? -0.878 31.947 45.922 1.00 18.43 367 CYS A O 1
ATOM 1103 N N . ALA A 1 148 ? -0.253 33.779 47.080 1.00 17.40 368 ALA A N 1
ATOM 1104 C CA . ALA A 1 148 ? 0.567 34.339 46.009 1.00 17.19 368 ALA A CA 1
ATOM 1105 C C . ALA A 1 148 ? 1.822 33.504 45.807 1.00 16.92 368 ALA A C 1
ATOM 1106 O O . ALA A 1 148 ? 2.459 33.076 46.785 1.00 17.24 368 ALA A O 1
ATOM 1108 N N . LEU A 1 149 ? 2.150 33.264 44.536 1.00 15.52 369 LEU A N 1
ATOM 1109 C CA . LEU A 1 149 ? 3.337 32.507 44.122 1.00 16.28 369 LEU A CA 1
ATOM 1110 C C . LEU A 1 149 ? 4.041 33.306 43.051 1.00 17.06 369 LEU A C 1
ATOM 1111 O O . LEU A 1 149 ? 3.537 33.405 41.914 1.00 18.38 369 LEU A O 1
ATOM 1116 N N . ARG A 1 150 ? 5.187 33.888 43.411 1.00 16.46 370 ARG A N 1
ATOM 1117 C CA . ARG A 1 150 ? 5.892 34.820 42.530 1.00 16.95 370 ARG A CA 1
ATOM 1118 C C . ARG A 1 150 ? 7.214 34.220 42.099 1.00 15.34 370 ARG A C 1
ATOM 1119 O O . ARG A 1 150 ? 8.103 34.013 42.945 1.00 15.27 370 ARG A O 1
ATOM 1127 N N . PRO A 1 151 ? 7.373 33.931 40.788 1.00 15.18 371 PRO A N 1
ATOM 1128 C CA . PRO A 1 151 ? 8.592 33.226 40.420 1.00 15.37 371 PRO A CA 1
ATOM 1129 C C . PRO A 1 151 ? 9.814 34.136 40.500 1.00 15.69 371 PRO A C 1
ATOM 1130 O O . PRO A 1 151 ? 9.724 35.351 40.243 1.00 16.92 371 PRO A O 1
ATOM 1134 N N . LEU A 1 152 ? 10.933 33.541 40.888 1.00 15.87 372 LEU A N 1
ATOM 1135 C CA . LEU A 1 152 ? 12.191 34.261 41.011 1.00 16.61 372 LEU A CA 1
ATOM 1136 C C . LEU A 1 152 ? 13.111 33.856 39.872 1.00 17.34 372 LEU A C 1
ATOM 1137 O O . LEU A 1 152 ? 13.143 32.703 39.459 1.00 17.71 372 LEU A O 1
ATOM 1142 N N . ASP A 1 153 ? 13.857 34.816 39.335 1.00 17.45 373 ASP A N 1
ATOM 1143 C CA . ASP A 1 153 ? 14.757 34.500 38.233 1.00 18.76 373 ASP A CA 1
ATOM 1144 C C . ASP A 1 153 ? 15.957 33.702 38.739 1.00 16.51 373 ASP A C 1
ATOM 1145 O O . ASP A 1 153 ? 16.428 33.910 39.861 1.00 15.52 373 ASP A O 1
ATOM 1150 N N . HIS A 1 154 ? 16.460 32.799 37.906 1.00 17.08 374 HIS A N 1
ATOM 1151 C CA . HIS A 1 154 ? 17.625 31.986 38.265 1.00 18.21 374 HIS A CA 1
ATOM 1152 C C . HIS A 1 154 ? 18.889 32.768 38.491 1.00 17.24 374 HIS A C 1
ATOM 1153 O O . HIS A 1 154 ? 19.765 32.315 39.227 1.00 15.75 374 HIS A O 1
ATOM 1160 N N . GLU A 1 155 ? 18.983 33.954 37.878 1.00 18.01 375 GLU A N 1
ATOM 1161 C CA . GLU A 1 155 ? 20.128 34.852 38.077 1.00 19.88 375 GLU A CA 1
ATOM 1162 C C . GLU A 1 155 ? 20.101 35.562 39.423 1.00 17.74 375 GLU A C 1
ATOM 1163 O O . GLU A 1 155 ? 21.103 36.153 39.836 1.00 18.50 375 GLU A O 1
ATOM 1169 N N . SER A 1 156 ? 18.959 35.504 40.107 1.00 15.83 376 SER A N 1
ATOM 1170 C CA . SER A 1 156 ? 18.739 36.336 41.278 1.00 14.39 376 SER A CA 1
ATOM 1171 C C . SER A 1 156 ? 19.549 35.876 42.486 1.00 14.35 376 SER A C 1
ATOM 1172 O O . SER A 1 156 ? 19.949 34.710 42.595 1.00 14.64 376 SER A O 1
ATOM 1175 N N . TYR A 1 157 ? 19.813 36.817 43.382 1.00 13.91 377 TYR A N 1
ATOM 1176 C CA . TYR A 1 157 ? 20.485 36.520 44.642 1.00 13.78 377 TYR A CA 1
ATOM 1177 C C . TYR A 1 157 ? 19.741 35.476 45.465 1.00 13.49 377 TYR A C 1
ATOM 1178 O O . TYR A 1 157 ? 20.370 34.593 46.052 1.00 12.23 377 TYR A O 1
ATOM 1187 N N . GLU A 1 158 ? 18.411 35.573 45.494 1.00 13.16 378 GLU A N 1
ATOM 1188 C CA . GLU A 1 158 ? 17.603 34.625 46.265 1.00 13.05 378 GLU A CA 1
ATOM 1189 C C . GLU A 1 158 ? 17.755 33.218 45.698 1.00 12.15 378 GLU A C 1
ATOM 1190 O O . GLU A 1 158 ? 17.870 32.253 46.446 1.00 11.06 378 GLU A O 1
ATOM 1196 N N . PHE A 1 159 ? 17.752 33.110 44.376 1.00 11.83 379 PHE A N 1
ATOM 1197 C CA . PHE A 1 159 ? 17.962 31.814 43.747 1.00 12.07 379 PHE A CA 1
ATOM 1198 C C . PHE A 1 159 ? 19.346 31.251 44.096 1.00 12.11 379 PHE A C 1
ATOM 1199 O O . PHE A 1 159 ? 19.477 30.076 44.418 1.00 11.57 379 PHE A O 1
ATOM 1207 N N . LYS A 1 160 ? 20.364 32.106 44.096 1.00 11.90 380 LYS A N 1
ATOM 1208 C CA . LYS A 1 160 ? 21.719 31.684 44.419 1.00 12.27 380 LYS A CA 1
ATOM 1209 C C . LYS A 1 160 ? 21.829 31.146 45.845 1.00 11.82 380 LYS A C 1
ATOM 1210 O O . LYS A 1 160 ? 22.417 30.083 46.047 1.00 11.81 380 LYS A O 1
ATOM 1216 N N . VAL A 1 161 ? 21.244 31.865 46.808 1.00 11.06 381 VAL A N 1
ATOM 1217 C CA . VAL A 1 161 ? 21.351 31.479 48.211 1.00 11.17 381 VAL A CA 1
ATOM 1218 C C . VAL A 1 161 ? 20.518 30.221 48.465 1.00 10.89 381 VAL A C 1
ATOM 1219 O O . VAL A 1 161 ? 20.959 29.325 49.189 1.00 11.20 381 VAL A O 1
ATOM 1223 N N . ILE A 1 162 ? 19.324 30.163 47.888 1.00 10.84 382 ILE A N 1
ATOM 1224 C CA . ILE A 1 162 ? 18.450 28.992 48.138 1.00 11.08 382 ILE A CA 1
ATOM 1225 C C . ILE A 1 162 ? 19.033 27.745 47.480 1.00 11.03 382 ILE A C 1
ATOM 1226 O O . ILE A 1 162 ? 18.973 26.660 48.078 1.00 10.41 382 ILE A O 1
ATOM 1231 N N . SER A 1 163 ? 19.609 27.902 46.271 1.00 10.98 383 SER A N 1
ATOM 1232 C CA A SER A 1 163 ? 20.385 26.843 45.611 0.50 11.71 383 SER A CA 1
ATOM 1233 C CA B SER A 1 163 ? 20.344 26.815 45.635 0.50 11.54 383 SER A CA 1
ATOM 1234 C C . SER A 1 163 ? 21.506 26.354 46.516 1.00 11.91 383 SER A C 1
ATOM 1235 O O . SER A 1 163 ? 21.719 25.150 46.686 1.00 11.53 383 SER A O 1
ATOM 1240 N N . GLN A 1 164 ? 22.250 27.300 47.093 1.00 11.94 384 GLN A N 1
ATOM 1241 C CA . GLN A 1 164 ? 23.329 26.910 47.983 1.00 12.46 384 GLN A CA 1
ATOM 1242 C C . GLN A 1 164 ? 22.806 26.155 49.203 1.00 11.88 384 GLN A C 1
ATOM 1243 O O . GLN A 1 164 ? 23.418 25.190 49.619 1.00 11.89 384 GLN A O 1
ATOM 1249 N N . TYR A 1 165 ? 21.691 26.604 49.760 1.00 11.45 385 TYR A N 1
ATOM 1250 C CA . TYR A 1 165 ? 21.088 25.935 50.912 1.00 10.98 385 TYR A CA 1
ATOM 1251 C C . TYR A 1 165 ? 20.678 24.498 50.533 1.00 11.23 385 TYR A C 1
ATOM 1252 O O . TYR A 1 165 ? 20.976 23.545 51.272 1.00 11.26 385 TYR A O 1
ATOM 1261 N N . LEU A 1 166 ? 19.979 24.371 49.409 1.00 10.27 386 LEU A N 1
ATOM 1262 C CA . LEU A 1 166 ? 19.527 23.069 48.911 1.00 10.75 386 LEU A CA 1
ATOM 1263 C C . LEU A 1 166 ? 20.709 22.103 48.744 1.00 11.36 386 LEU A C 1
ATOM 1264 O O . LEU A 1 166 ? 20.628 20.947 49.158 1.00 12.16 386 LEU A O 1
ATOM 1269 N N . GLN A 1 167 ? 21.784 22.555 48.093 1.00 11.03 387 GLN A N 1
ATOM 1270 C CA . GLN A 1 167 ? 22.911 21.641 47.833 1.00 12.14 387 GLN A CA 1
ATOM 1271 C C . GLN A 1 167 ? 23.802 21.372 49.048 1.00 12.21 387 GLN A C 1
ATOM 1272 O O . GLN A 1 167 ? 24.271 20.240 49.233 1.00 12.89 387 GLN A O 1
ATOM 1278 N N . SER A 1 168 ? 24.054 22.394 49.852 1.00 12.35 388 SER A N 1
ATOM 1279 C CA . SER A 1 168 ? 25.017 22.279 50.935 1.00 12.88 388 SER A CA 1
ATOM 1280 C C . SER A 1 168 ? 24.460 21.500 52.098 1.00 12.97 388 SER A C 1
ATOM 1281 O O . SER A 1 168 ? 25.214 21.055 52.962 1.00 13.47 388 SER A O 1
ATOM 1284 N N . THR A 1 169 ? 23.134 21.373 52.150 1.00 12.71 389 THR A N 1
ATOM 1285 C CA . THR A 1 169 ? 22.499 20.587 53.224 1.00 13.38 389 THR A CA 1
ATOM 1286 C C . THR A 1 169 ? 21.870 19.285 52.721 1.00 13.84 389 THR A C 1
ATOM 1287 O O . THR A 1 169 ? 21.016 18.683 53.395 1.00 13.83 389 THR A O 1
ATOM 1291 N N . HIS A 1 170 ? 22.300 18.838 51.549 1.00 14.23 390 HIS A N 1
ATOM 1292 C CA . HIS A 1 170 ? 21.966 17.507 51.080 1.00 16.02 390 HIS A CA 1
ATOM 1293 C C . HIS A 1 170 ? 22.900 16.552 51.778 1.00 17.61 390 HIS A C 1
ATOM 1294 O O . HIS A 1 170 ? 24.116 16.550 51.507 1.00 18.19 390 HIS A O 1
ATOM 1301 N N . ALA A 1 171 ? 22.338 15.749 52.683 1.00 18.29 391 ALA A N 1
ATOM 1302 C CA . ALA A 1 171 ? 23.121 14.866 53.560 1.00 20.96 391 ALA A CA 1
ATOM 1303 C C . ALA A 1 171 ? 23.902 13.814 52.794 1.00 22.71 391 ALA A C 1
ATOM 1304 O O . ALA A 1 171 ? 23.420 13.251 51.814 1.00 22.15 391 ALA A O 1
ATOM 1306 N N . PRO A 1 172 ? 25.135 13.522 53.251 1.00 25.73 392 PRO A N 1
ATOM 1307 C CA . PRO A 1 172 ? 25.904 12.525 52.511 1.00 26.29 392 PRO A CA 1
ATOM 1308 C C . PRO A 1 172 ? 25.313 11.111 52.621 1.00 27.72 392 PRO A C 1
ATOM 1309 O O . PRO A 1 172 ? 25.569 10.283 51.754 1.00 30.19 392 PRO A O 1
ATOM 1313 N N . THR A 1 173 ? 24.520 10.849 53.662 1.00 28.56 393 THR A N 1
ATOM 1314 C CA . THR A 1 173 ? 23.863 9.533 53.819 1.00 28.82 393 THR A CA 1
ATOM 1315 C C . THR A 1 173 ? 22.610 9.387 52.939 1.00 27.98 393 THR A C 1
ATOM 1316 O O . THR A 1 173 ? 22.018 8.306 52.866 1.00 28.19 393 THR A O 1
ATOM 1320 N N . HIS A 1 174 ? 22.206 10.478 52.290 1.00 24.71 394 HIS A N 1
ATOM 1321 C CA . HIS A 1 174 ? 21.088 10.457 51.338 1.00 23.04 394 HIS A CA 1
ATOM 1322 C C . HIS A 1 174 ? 21.600 10.433 49.932 1.00 23.97 394 HIS A C 1
ATOM 1323 O O . HIS A 1 174 ? 21.313 11.315 49.112 1.00 23.72 394 HIS A O 1
ATOM 1330 N N . SER A 1 175 ? 22.345 9.371 49.634 1.00 25.04 395 SER A N 1
ATOM 1331 C CA . SER A 1 175 ? 23.164 9.285 48.433 1.00 25.49 395 SER A CA 1
ATOM 1332 C C . SER A 1 175 ? 22.441 8.651 47.243 1.00 25.61 395 SER A C 1
ATOM 1333 O O . SER A 1 175 ? 23.020 8.521 46.169 1.00 27.56 395 SER A O 1
ATOM 1336 N N . ASP A 1 176 ? 21.185 8.269 47.426 1.00 25.31 396 ASP A N 1
ATOM 1337 C CA . ASP A 1 176 ? 20.443 7.588 46.374 1.00 24.87 396 ASP A CA 1
ATOM 1338 C C . ASP A 1 176 ? 19.954 8.523 45.260 1.00 23.41 396 ASP A C 1
ATOM 1339 O O . ASP A 1 176 ? 19.472 8.065 44.220 1.00 23.34 396 ASP A O 1
ATOM 1344 N N . TYR A 1 177 ? 20.074 9.835 45.480 1.00 20.24 397 TYR A N 1
ATOM 1345 C CA . TYR A 1 177 ? 19.612 10.808 44.489 1.00 17.85 397 TYR A CA 1
ATOM 1346 C C . TYR A 1 177 ? 20.379 12.124 44.622 1.00 16.61 397 TYR A C 1
ATOM 1347 O O . TYR A 1 177 ? 20.980 12.403 45.658 1.00 17.64 397 TYR A O 1
ATOM 1356 N N . THR A 1 178 ? 20.339 12.913 43.562 1.00 17.24 398 THR A N 1
ATOM 1357 C CA . THR A 1 178 ? 20.691 14.335 43.665 1.00 17.32 398 THR A CA 1
ATOM 1358 C C . THR A 1 178 ? 19.484 15.158 43.309 1.00 16.28 398 THR A C 1
ATOM 1359 O O . THR A 1 178 ? 18.534 14.667 42.723 1.00 15.93 398 THR A O 1
ATOM 1363 N N . MET A 1 179 ? 19.547 16.436 43.654 1.00 16.54 399 MET A N 1
ATOM 1364 C CA . MET A 1 179 ? 18.443 17.322 43.397 1.00 15.71 399 MET A CA 1
ATOM 1365 C C . MET A 1 179 ? 18.920 18.481 42.545 1.00 15.95 399 MET A C 1
ATOM 1366 O O . MET A 1 179 ? 20.034 18.978 42.726 1.00 16.53 399 MET A O 1
ATOM 1371 N N . THR A 1 180 ? 18.070 18.887 41.611 1.00 15.77 400 THR A N 1
ATOM 1372 C CA . THR A 1 180 ? 18.338 20.027 40.734 1.00 15.92 400 THR A CA 1
ATOM 1373 C C . THR A 1 180 ? 17.194 21.011 40.917 1.00 15.37 400 THR A C 1
ATOM 1374 O O . THR A 1 180 ? 16.033 20.624 40.807 1.00 15.93 400 THR A O 1
ATOM 1378 N N . LEU A 1 181 ? 17.509 22.280 41.196 1.00 14.90 401 LEU A N 1
ATOM 1379 C CA . LEU A 1 181 ? 16.453 23.296 41.358 1.00 13.72 401 LEU A CA 1
ATOM 1380 C C . LEU A 1 181 ? 15.953 23.822 40.014 1.00 13.62 401 LEU A C 1
ATOM 1381 O O . LEU A 1 181 ? 16.697 24.497 39.299 1.00 14.45 401 LEU A O 1
ATOM 1386 N N . LEU A 1 182 ? 14.704 23.507 39.667 1.00 13.42 402 LEU A N 1
ATOM 1387 C CA . LEU A 1 182 ? 14.130 23.890 38.367 1.00 13.50 402 LEU A CA 1
ATOM 1388 C C . LEU A 1 182 ? 13.469 25.253 38.362 1.00 14.21 402 LEU A C 1
ATOM 1389 O O . LEU A 1 182 ? 13.521 25.953 37.342 1.00 13.93 402 LEU A O 1
ATOM 1394 N N . ASP A 1 183 ? 12.781 25.598 39.453 1.00 14.60 403 ASP A N 1
ATOM 1395 C CA . ASP A 1 183 ? 12.111 26.904 39.576 1.00 15.00 403 ASP A CA 1
ATOM 1396 C C . ASP A 1 183 ? 11.924 27.209 41.042 1.00 13.96 403 ASP A C 1
ATOM 1397 O O . ASP A 1 183 ? 11.900 26.297 41.859 1.00 13.96 403 ASP A O 1
ATOM 1402 N N . LEU A 1 184 ? 11.821 28.494 41.366 1.00 12.85 404 LEU A N 1
ATOM 1403 C CA . LEU A 1 184 ? 11.737 28.950 42.749 1.00 11.61 404 LEU A CA 1
ATOM 1404 C C . LEU A 1 184 ? 10.646 29.996 42.843 1.00 11.65 404 LEU A C 1
ATOM 1405 O O . LEU A 1 184 ? 10.598 30.910 42.018 1.00 11.45 404 LEU A O 1
ATOM 1410 N N . PHE A 1 185 ? 9.771 29.878 43.835 1.00 11.28 405 PHE A N 1
ATOM 1411 C CA . PHE A 1 185 ? 8.679 30.847 43.953 1.00 11.48 405 PHE A CA 1
ATOM 1412 C C . PHE A 1 185 ? 8.679 31.450 45.322 1.00 11.85 405 PHE A C 1
ATOM 1413 O O . PHE A 1 185 ? 8.858 30.738 46.302 1.00 11.78 405 PHE A O 1
ATOM 1421 N N . GLU A 1 186 ? 8.450 32.754 45.387 1.00 12.93 406 GLU A N 1
ATOM 1422 C CA . GLU A 1 186 ? 8.192 33.395 46.667 1.00 14.35 406 GLU A CA 1
ATOM 1423 C C . GLU A 1 186 ? 6.727 33.099 46.991 1.00 14.34 406 GLU A C 1
ATOM 1424 O O . GLU A 1 186 ? 5.860 33.158 46.115 1.00 15.48 406 GLU A O 1
ATOM 1430 N N . VAL A 1 187 ? 6.476 32.766 48.248 1.00 13.60 407 VAL A N 1
ATOM 1431 C CA . VAL A 1 187 ? 5.153 32.360 48.709 1.00 14.59 407 VAL A CA 1
ATOM 1432 C C . VAL A 1 187 ? 4.622 33.385 49.697 1.00 15.30 407 VAL A C 1
ATOM 1433 O O . VAL A 1 187 ? 5.300 33.724 50.669 1.00 14.92 407 VAL A O 1
ATOM 1437 N N . GLU A 1 188 ? 3.413 33.869 49.443 1.00 16.02 408 GLU A N 1
ATOM 1438 C CA . GLU A 1 188 ? 2.723 34.730 50.403 1.00 17.73 408 GLU A CA 1
ATOM 1439 C C . GLU A 1 188 ? 1.281 34.268 50.572 1.00 17.67 408 GLU A C 1
ATOM 1440 O O . GLU A 1 188 ? 0.393 34.612 49.774 1.00 17.61 408 GLU A O 1
ATOM 1446 N N . LYS A 1 189 ? 1.064 33.503 51.628 1.00 17.27 409 LYS A N 1
ATOM 1447 C CA . LYS A 1 189 ? -0.239 32.951 51.935 1.00 17.84 409 LYS A CA 1
ATOM 1448 C C . LYS A 1 189 ? -1.098 34.021 52.603 1.00 18.96 409 LYS A C 1
ATOM 1449 O O . LYS A 1 189 ? -0.682 34.574 53.605 1.00 19.85 409 LYS A O 1
ATOM 1455 N N . ASP A 1 190 ? -2.289 34.298 52.054 1.00 20.42 410 ASP A N 1
ATOM 1456 C CA . ASP A 1 190 ? -3.273 35.191 52.705 1.00 22.45 410 ASP A CA 1
ATOM 1457 C C . ASP A 1 190 ? -3.363 34.895 54.200 1.00 21.70 410 ASP A C 1
ATOM 1458 O O . ASP A 1 190 ? -3.568 33.746 54.612 1.00 20.31 410 ASP A O 1
ATOM 1463 N N . GLY A 1 191 ? -3.195 35.942 55.004 1.00 22.64 411 GLY A N 1
ATOM 1464 C CA . GLY A 1 191 ? -3.372 35.859 56.453 1.00 22.54 411 GLY A CA 1
ATOM 1465 C C . GLY A 1 191 ? -2.170 35.466 57.296 1.00 23.24 411 GLY A C 1
ATOM 1466 O O . GLY A 1 191 ? -2.180 35.650 58.517 1.00 21.82 411 GLY A O 1
ATOM 1467 N N . GLU A 1 192 ? -1.149 34.881 56.673 1.00 21.76 412 GLU A N 1
ATOM 1468 C CA . GLU A 1 192 ? -0.049 34.302 57.450 1.00 22.64 412 GLU A CA 1
ATOM 1469 C C . GLU A 1 192 ? 0.819 35.356 58.119 1.00 22.97 412 GLU A C 1
ATOM 1470 O O . GLU A 1 192 ? 1.246 35.168 59.262 1.00 21.88 412 GLU A O 1
ATOM 1476 N N . LYS A 1 193 ? 1.046 36.466 57.419 1.00 23.49 413 LYS A N 1
ATOM 1477 C CA . LYS A 1 193 ? 1.842 37.574 57.961 1.00 25.64 413 LYS A CA 1
ATOM 1478 C C . LYS A 1 193 ? 1.157 38.138 59.211 1.00 25.97 413 LYS A C 1
ATOM 1479 O O . LYS A 1 193 ? 1.800 38.345 60.244 1.00 25.58 413 LYS A O 1
ATOM 1485 N N . GLU A 1 194 ? -0.149 38.358 59.104 1.00 26.08 414 GLU A N 1
ATOM 1486 C CA . GLU A 1 194 ? -0.969 38.891 60.199 1.00 27.40 414 GLU A CA 1
ATOM 1487 C C . GLU A 1 194 ? -1.009 37.987 61.432 1.00 26.37 414 GLU A C 1
ATOM 1488 O O . GLU A 1 194 ? -1.055 38.495 62.562 1.00 25.36 414 GLU A O 1
ATOM 1494 N N . ALA A 1 195 ? -1.026 36.666 61.218 1.00 23.86 415 ALA A N 1
ATOM 1495 C CA . ALA A 1 195 ? -1.102 35.692 62.321 1.00 22.76 415 ALA A CA 1
ATOM 1496 C C . ALA A 1 195 ? 0.250 35.376 62.971 1.00 22.95 415 ALA A C 1
ATOM 1497 O O . ALA A 1 195 ? 0.296 34.904 64.097 1.00 23.20 415 ALA A O 1
ATOM 1499 N N . PHE A 1 196 ? 1.337 35.632 62.252 1.00 21.95 416 PHE A N 1
ATOM 1500 C CA . PHE A 1 196 ? 2.678 35.157 62.623 1.00 22.98 416 PHE A CA 1
ATOM 1501 C C . PHE A 1 196 ? 3.188 35.732 63.942 1.00 24.03 416 PHE A C 1
ATOM 1502 O O . PHE A 1 196 ? 2.971 36.901 64.227 1.00 25.17 416 PHE A O 1
ATOM 1510 N N . ARG A 1 197 ? 3.860 34.902 64.736 1.00 24.91 417 ARG A N 1
ATOM 1511 C CA . ARG A 1 197 ? 4.481 35.363 65.977 1.00 26.82 417 ARG A CA 1
ATOM 1512 C C . ARG A 1 197 ? 5.811 36.053 65.651 1.00 28.83 417 ARG A C 1
ATOM 1513 O O . ARG A 1 197 ? 6.882 35.481 65.864 1.00 28.36 417 ARG A O 1
ATOM 1521 N N . GLU A 1 198 ? 5.744 37.267 65.102 1.00 31.50 418 GLU A N 1
ATOM 1522 C CA . GLU A 1 198 ? 6.957 37.975 64.674 1.00 35.12 418 GLU A CA 1
ATOM 1523 C C . GLU A 1 198 ? 7.746 38.474 65.886 1.00 36.38 418 GLU A C 1
ATOM 1524 O O . GLU A 1 198 ? 8.914 38.850 65.762 1.00 36.13 418 GLU A O 1
ATOM 1530 N N . ASP A 1 199 ? 7.095 38.446 67.052 1.00 36.77 419 ASP A N 1
ATOM 1531 C CA . ASP A 1 199 ? 7.707 38.767 68.347 1.00 37.64 419 ASP A CA 1
ATOM 1532 C C . ASP A 1 199 ? 8.743 37.738 68.814 1.00 36.69 419 ASP A C 1
ATOM 1533 O O . ASP A 1 199 ? 9.731 38.110 69.450 1.00 36.44 419 ASP A O 1
ATOM 1538 N N . LEU A 1 200 ? 8.508 36.456 68.515 1.00 31.70 420 LEU A N 1
ATOM 1539 C CA . LEU A 1 200 ? 9.419 35.378 68.921 1.00 30.17 420 LEU A CA 1
ATOM 1540 C C . LEU A 1 200 ? 10.787 35.470 68.269 1.00 28.80 420 LEU A C 1
ATOM 1541 O O . LEU A 1 200 ? 10.898 35.760 67.081 1.00 30.76 420 LEU A O 1
ATOM 1546 N N . HIS A 1 201 ? 11.822 35.191 69.053 1.00 27.71 421 HIS A N 1
ATOM 1547 C CA . HIS A 1 201 ? 13.185 35.141 68.549 1.00 28.03 421 HIS A CA 1
ATOM 1548 C C . HIS A 1 201 ? 13.480 33.805 67.920 1.00 26.33 421 HIS A C 1
ATOM 1549 O O . HIS A 1 201 ? 12.606 32.925 67.845 1.00 23.37 421 HIS A O 1
ATOM 1556 N N . ASN A 1 202 ? 14.716 33.660 67.452 1.00 24.40 422 ASN A N 1
ATOM 1557 C CA . ASN A 1 202 ? 15.234 32.406 66.913 1.00 22.57 422 ASN A CA 1
ATOM 1558 C C . ASN A 1 202 ? 14.459 31.930 65.673 1.00 21.19 422 ASN A C 1
ATOM 1559 O O . ASN A 1 202 ? 14.098 30.747 65.530 1.00 19.89 422 ASN A O 1
ATOM 1564 N N . ARG A 1 203 ? 14.242 32.875 64.774 1.00 19.72 423 ARG A N 1
ATOM 1565 C CA . ARG A 1 203 ? 13.609 32.603 63.499 1.00 18.91 423 ARG A CA 1
ATOM 1566 C C . ARG A 1 203 ? 14.606 31.946 62.556 1.00 17.98 423 ARG A C 1
ATOM 1567 O O . ARG A 1 203 ? 15.707 32.453 62.345 1.00 18.24 423 ARG A O 1
ATOM 1575 N N . MET A 1 204 ? 14.228 30.803 61.999 1.00 16.19 424 MET A N 1
ATOM 1576 C CA . MET A 1 204 ? 15.098 30.092 61.074 1.00 15.55 424 MET A CA 1
ATOM 1577 C C . MET A 1 204 ? 14.313 29.759 59.817 1.00 14.47 424 MET A C 1
ATOM 1578 O O . MET A 1 204 ? 13.111 29.539 59.891 1.00 13.93 424 MET A O 1
ATOM 1583 N N . LEU A 1 205 ? 15.009 29.749 58.682 1.00 12.66 425 LEU A N 1
ATOM 1584 C CA . LEU A 1 205 ? 14.436 29.314 57.395 1.00 11.70 425 LEU A CA 1
ATOM 1585 C C . LEU A 1 205 ? 14.672 27.814 57.250 1.00 11.52 425 LEU A C 1
ATOM 1586 O O . LEU A 1 205 ? 15.808 27.364 57.087 1.00 12.02 425 LEU A O 1
ATOM 1591 N N . LEU A 1 206 ? 13.594 27.023 57.357 1.00 10.49 426 LEU A N 1
ATOM 1592 C CA . LEU A 1 206 ? 13.729 25.561 57.484 1.00 10.10 426 LEU A CA 1
ATOM 1593 C C . LEU A 1 206 ? 12.915 24.842 56.404 1.00 9.47 426 LEU A C 1
ATOM 1594 O O . LEU A 1 206 ? 11.949 25.400 55.881 1.00 9.23 426 LEU A O 1
ATOM 1599 N N . TRP A 1 207 ? 13.314 23.612 56.112 1.00 9.73 427 TRP A N 1
ATOM 1600 C CA . TRP A 1 207 ? 12.698 22.791 55.064 1.00 9.37 427 TRP A CA 1
ATOM 1601 C C . TRP A 1 207 ? 11.490 22.018 55.505 1.00 9.55 427 TRP A C 1
ATOM 1602 O O . TRP A 1 207 ? 11.412 21.534 56.631 1.00 9.39 427 TRP A O 1
ATOM 1613 N N . HIS A 1 208 ? 10.564 21.832 54.569 1.00 9.42 428 HIS A N 1
ATOM 1614 C CA . HIS A 1 208 ? 9.461 20.896 54.772 1.00 9.59 428 HIS A CA 1
ATOM 1615 C C . HIS A 1 208 ? 9.148 20.235 53.473 1.00 9.89 428 HIS A C 1
ATOM 1616 O O . HIS A 1 208 ? 8.911 20.918 52.461 1.00 10.08 428 HIS A O 1
ATOM 1623 N N . GLY A 1 209 ? 9.151 18.906 53.484 1.00 9.82 429 GLY A N 1
ATOM 1624 C CA . GLY A 1 209 ? 8.794 18.126 52.310 1.00 9.87 429 GLY A CA 1
ATOM 1625 C C . GLY A 1 209 ? 7.421 17.497 52.482 1.00 10.35 429 GLY A C 1
ATOM 1626 O O . GLY A 1 209 ? 6.963 17.235 53.600 1.00 10.81 429 GLY A O 1
ATOM 1627 N N . SER A 1 210 ? 6.765 17.266 51.361 1.00 10.41 430 SER A N 1
ATOM 1628 C CA . SER A 1 210 ? 5.482 16.558 51.381 1.00 11.18 430 SER A CA 1
ATOM 1629 C C . SER A 1 210 ? 5.227 15.938 50.038 1.00 11.18 430 SER A C 1
ATOM 1630 O O . SER A 1 210 ? 5.820 16.330 49.056 1.00 11.35 430 SER A O 1
ATOM 1633 N N . ARG A 1 211 ? 4.278 15.004 49.987 1.00 11.47 431 ARG A N 1
ATOM 1634 C CA . ARG A 1 211 ? 3.934 14.370 48.729 1.00 12.48 431 ARG A CA 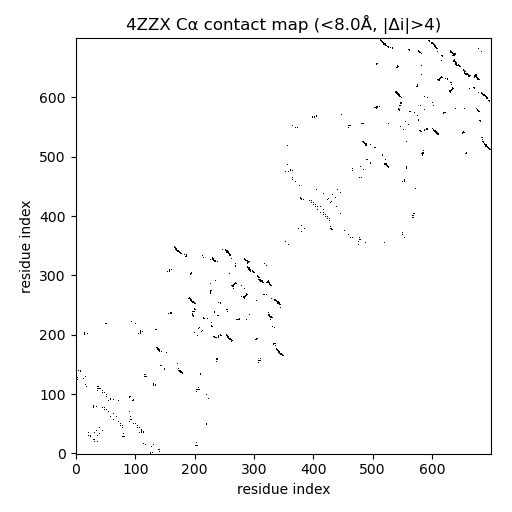1
ATOM 1635 C C . ARG A 1 211 ? 3.228 15.333 47.769 1.00 11.91 431 ARG A C 1
ATOM 1636 O O . ARG A 1 211 ? 2.599 16.328 48.179 1.00 11.69 431 ARG A O 1
ATOM 1644 N N . MET A 1 212 ? 3.307 15.023 46.489 1.00 12.42 432 MET A N 1
ATOM 1645 C CA . MET A 1 212 ? 2.788 15.922 45.464 1.00 13.64 432 MET A CA 1
ATOM 1646 C C . MET A 1 212 ? 1.303 16.158 45.600 1.00 13.65 432 MET A C 1
ATOM 1647 O O . MET A 1 212 ? 0.810 17.220 45.240 1.00 14.38 432 MET A O 1
ATOM 1652 N N . SER A 1 213 ? 0.597 15.179 46.163 1.00 14.25 433 SER A N 1
ATOM 1653 C CA . SER A 1 213 ? -0.849 15.289 46.319 1.00 14.67 433 SER A CA 1
ATOM 1654 C C . SER A 1 213 ? -1.242 16.326 47.350 1.00 14.04 433 SER A C 1
ATOM 1655 O O . SER A 1 213 ? -2.405 16.674 47.461 1.00 13.86 433 SER A O 1
ATOM 1658 N N . ASN A 1 214 ? -0.271 16.803 48.121 1.00 12.31 434 ASN A N 1
ATOM 1659 C CA . ASN A 1 214 ? -0.557 17.576 49.321 1.00 12.08 434 ASN A CA 1
ATOM 1660 C C . ASN A 1 214 ? -0.439 19.082 49.159 1.00 11.17 434 ASN A C 1
ATOM 1661 O O . ASN A 1 214 ? -0.918 19.827 50.018 1.00 10.53 434 ASN A O 1
ATOM 1666 N N . TRP A 1 215 ? 0.136 19.536 48.046 1.00 11.25 435 TRP A N 1
ATOM 1667 C CA . TRP A 1 215 ? 0.464 20.959 47.921 1.00 11.23 435 TRP A CA 1
ATOM 1668 C C . TRP A 1 215 ? -0.692 21.896 47.789 1.00 11.67 435 TRP A C 1
ATOM 1669 O O . TRP A 1 215 ? -0.650 22.992 48.336 1.00 11.55 435 TRP A O 1
ATOM 1680 N N . VAL A 1 216 ? -1.752 21.484 47.092 1.00 11.25 436 VAL A N 1
ATOM 1681 C CA . VAL A 1 216 ? -2.949 22.317 47.064 1.00 11.90 436 VAL A CA 1
ATOM 1682 C C . VAL A 1 216 ? -3.477 22.566 48.487 1.00 12.53 436 VAL A C 1
ATOM 1683 O O . VAL A 1 216 ? -3.804 23.698 48.820 1.00 12.98 436 VAL A O 1
ATOM 1687 N N . GLY A 1 217 ? -3.510 21.522 49.323 1.00 12.61 437 GLY A N 1
ATOM 1688 C CA . GLY A 1 217 ? -3.893 21.643 50.718 1.00 13.09 437 GLY A CA 1
ATOM 1689 C C . GLY A 1 217 ? -2.964 22.527 51.534 1.00 13.28 437 GLY A C 1
ATOM 1690 O O . GLY A 1 217 ? -3.404 23.378 52.306 1.00 13.64 437 GLY A O 1
ATOM 1691 N N . ILE A 1 218 ? -1.666 22.337 51.365 1.00 12.89 438 ILE A N 1
ATOM 1692 C CA . ILE A 1 218 ? -0.708 23.102 52.146 1.00 13.43 438 ILE A CA 1
ATOM 1693 C C . ILE A 1 218 ? -0.731 24.595 51.755 1.00 14.66 438 ILE A C 1
ATOM 1694 O O . ILE A 1 218 ? -0.706 25.475 52.610 1.00 14.83 438 ILE A O 1
ATOM 1699 N N . LEU A 1 219 ? -0.800 24.883 50.460 1.00 14.65 439 LEU A N 1
ATOM 1700 C CA . LEU A 1 219 ? -0.752 26.268 50.016 1.00 15.36 439 LEU A CA 1
ATOM 1701 C C . LEU A 1 219 ? -2.062 26.988 50.363 1.00 15.74 439 LEU A C 1
ATOM 1702 O O . LEU A 1 219 ? -2.051 28.168 50.726 1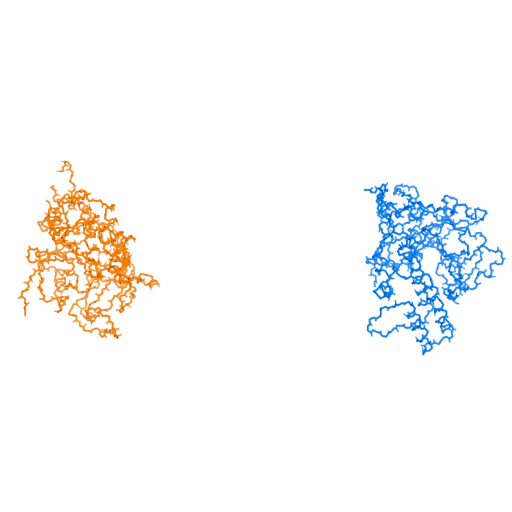.00 18.13 439 LEU A O 1
ATOM 1707 N N . SER A 1 220 ? -3.180 26.280 50.309 1.00 15.49 440 SER A N 1
ATOM 1708 C CA . SER A 1 220 ? -4.458 26.933 50.593 1.00 16.38 440 SER A CA 1
ATOM 1709 C C . SER A 1 220 ? -4.808 27.012 52.080 1.00 17.25 440 SER A C 1
ATOM 1710 O O . SER A 1 220 ? -5.484 27.950 52.506 1.00 16.81 440 SER A O 1
ATOM 1713 N N . HIS A 1 221 ? -4.361 26.032 52.860 1.00 17.66 441 HIS A N 1
ATOM 1714 C CA . HIS A 1 221 ? -4.715 25.970 54.293 1.00 18.57 441 HIS A CA 1
ATOM 1715 C C . HIS A 1 221 ? -3.527 26.108 55.209 1.00 18.73 441 HIS A C 1
ATOM 1716 O O . HIS A 1 221 ? -3.679 26.172 56.448 1.00 18.69 441 HIS A O 1
ATOM 1723 N N . GLY A 1 222 ? -2.335 26.145 54.623 1.00 17.45 442 GLY A N 1
ATOM 1724 C CA . GLY A 1 222 ? -1.096 26.195 55.404 1.00 17.24 442 GLY A CA 1
ATOM 1725 C C . GLY A 1 222 ? -0.716 24.838 55.978 1.00 16.49 442 GLY A C 1
ATOM 1726 O O . GLY A 1 222 ? -1.470 23.865 55.882 1.00 16.78 442 GLY A O 1
ATOM 1727 N N . LEU A 1 223 ? 0.467 24.775 56.583 1.00 16.16 443 LEU A N 1
ATOM 1728 C CA . LEU A 1 223 ? 0.870 23.597 57.326 1.00 16.01 443 LEU A CA 1
ATOM 1729 C C . LEU A 1 223 ? 0.015 23.481 58.586 1.00 16.20 443 LEU A C 1
ATOM 1730 O O . LEU A 1 223 ? -0.200 24.466 59.293 1.00 16.83 443 LEU A O 1
ATOM 1735 N N . ARG A 1 224 ? -0.460 22.273 58.842 1.00 15.89 444 ARG A N 1
ATOM 1736 C CA . ARG A 1 224 ? -1.383 22.000 59.937 1.00 16.04 444 ARG A CA 1
ATOM 1737 C C . ARG A 1 224 ? -0.857 20.902 60.860 1.00 15.58 444 ARG A C 1
ATOM 1738 O O . ARG A 1 224 ? -0.047 20.069 60.448 1.00 15.51 444 ARG A O 1
ATOM 1746 N N . ILE A 1 225 ? -1.324 20.924 62.107 1.00 17.17 445 ILE A N 1
ATOM 1747 C CA . ILE A 1 225 ? -1.032 19.855 63.05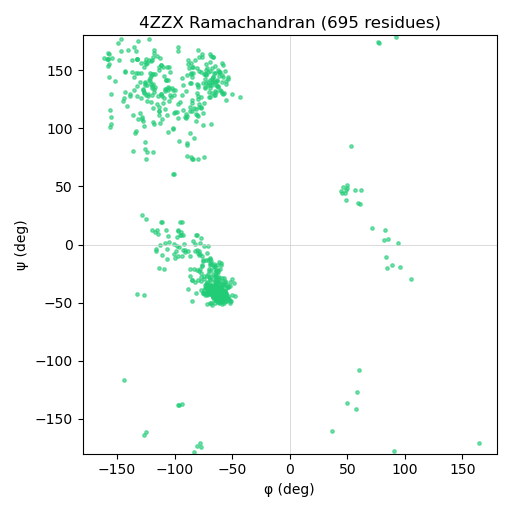3 1.00 17.94 445 ILE A CA 1
ATOM 1748 C C . ILE A 1 225 ? -2.035 18.708 62.900 1.00 18.11 445 ILE A C 1
ATOM 1749 O O . ILE A 1 225 ? -3.145 18.903 62.397 1.00 19.61 445 ILE A O 1
ATOM 1754 N N . ALA A 1 226 ? -1.623 17.521 63.319 1.00 17.67 446 ALA A N 1
ATOM 1755 C CA . ALA A 1 226 ? -2.481 16.329 63.322 1.00 17.83 446 ALA A CA 1
ATOM 1756 C C . ALA A 1 226 ? -3.682 16.531 64.233 1.00 18.23 446 ALA A C 1
ATOM 1757 O O . ALA A 1 226 ? -3.588 17.224 65.247 1.00 17.73 446 ALA A O 1
ATOM 1759 N N . PRO A 1 227 ? -4.818 15.909 63.875 1.00 18.21 447 PRO A N 1
ATOM 1760 C CA . PRO A 1 227 ? -6.035 16.037 64.665 1.00 19.28 447 PRO A CA 1
ATOM 1761 C C . PRO A 1 227 ? -5.954 15.185 65.939 1.00 19.89 447 PRO A C 1
ATOM 1762 O O . PRO A 1 227 ? -5.138 14.267 66.014 1.00 18.71 447 PRO A O 1
ATOM 1766 N N . PRO A 1 228 ? -6.805 15.483 66.942 1.00 21.80 448 PRO A N 1
ATOM 1767 C CA . PRO A 1 228 ? -6.790 14.722 68.205 1.00 22.54 448 PRO A CA 1
ATOM 1768 C C . PRO A 1 228 ? -6.995 13.206 68.025 1.00 23.14 448 PRO A C 1
ATOM 1769 O O . PRO A 1 228 ? -6.426 12.423 68.785 1.00 24.62 448 PRO A O 1
ATOM 1773 N N . GLU A 1 229 ? -7.765 12.798 67.009 1.00 24.14 449 GLU A N 1
ATOM 1774 C CA . GLU A 1 229 ? -8.050 11.370 66.755 1.00 24.07 449 GLU A CA 1
ATOM 1775 C C . GLU A 1 229 ? -6.882 10.528 66.225 1.00 24.19 449 GLU A C 1
ATOM 1776 O O . GLU A 1 229 ? -6.956 9.303 66.223 1.00 23.99 449 GLU A O 1
ATOM 1782 N N . ALA A 1 230 ? -5.801 11.173 65.788 1.00 22.56 450 ALA A N 1
ATOM 1783 C CA . ALA A 1 230 ? -4.655 10.434 65.258 1.00 22.72 450 ALA A CA 1
ATOM 1784 C C . ALA A 1 230 ? -3.890 9.695 66.376 1.00 22.98 450 ALA A C 1
ATOM 1785 O O . ALA A 1 230 ? -3.872 10.153 67.527 1.00 24.50 450 ALA A O 1
ATOM 1787 N N . PRO A 1 231 ? -3.287 8.533 66.053 1.00 23.34 451 PRO A N 1
ATOM 1788 C CA . PRO A 1 231 ? -2.496 7.771 67.029 1.00 23.10 451 PRO A CA 1
ATOM 1789 C C . PRO A 1 231 ? -1.353 8.609 67.585 1.00 23.35 451 PRO A C 1
ATOM 1790 O O . PRO A 1 231 ? -0.589 9.185 66.818 1.00 22.05 451 PRO A O 1
ATOM 1794 N N . ILE A 1 232 ? -1.229 8.657 68.907 1.00 23.75 452 ILE A N 1
ATOM 1795 C CA . ILE A 1 232 ? -0.257 9.541 69.547 1.00 24.46 452 ILE A CA 1
ATOM 1796 C C . ILE A 1 232 ? 1.179 9.136 69.188 1.00 23.68 452 ILE A C 1
ATOM 1797 O O . ILE A 1 232 ? 2.030 9.985 68.886 1.00 21.21 452 ILE A O 1
ATOM 1802 N N . THR A 1 233 ? 1.444 7.836 69.162 1.00 22.65 453 THR A N 1
ATOM 1803 C CA . THR A 1 233 ? 2.799 7.360 68.906 1.00 24.46 453 THR A CA 1
ATOM 1804 C C . THR A 1 233 ? 3.163 7.341 67.418 1.00 23.32 453 THR A C 1
ATOM 1805 O O . THR A 1 233 ? 4.212 6.823 67.028 1.00 25.03 453 THR A O 1
ATOM 1809 N N . GLY A 1 234 ? 2.300 7.910 66.581 1.00 22.18 454 GLY A N 1
ATOM 1810 C CA . GLY A 1 234 ? 2.652 8.128 65.183 1.00 21.38 454 GLY A CA 1
ATOM 1811 C C . GLY A 1 234 ? 3.476 9.389 64.992 1.00 20.91 454 GLY A C 1
ATOM 1812 O O . GLY A 1 234 ? 3.948 9.678 63.888 1.00 22.12 454 GLY A O 1
ATOM 1813 N N . TYR A 1 235 ? 3.643 10.149 66.068 1.00 18.60 455 TYR A N 1
ATOM 1814 C CA . TYR A 1 235 ? 4.309 11.444 65.998 1.00 17.50 455 TYR A CA 1
ATOM 1815 C C . TYR A 1 235 ? 5.430 11.465 67.025 1.00 17.16 455 TYR A C 1
ATOM 1816 O O . TYR A 1 235 ? 5.178 11.634 68.222 1.00 17.30 455 TYR A O 1
ATOM 1825 N N . MET A 1 236 ? 6.667 11.277 66.557 1.00 16.37 456 MET A N 1
ATOM 1826 C CA . MET A 1 236 ? 7.789 11.008 67.478 1.00 16.41 456 MET A CA 1
ATOM 1827 C C . MET A 1 236 ? 8.128 12.141 68.434 1.00 15.63 456 MET A C 1
ATOM 1828 O O . MET A 1 236 ? 8.708 11.887 69.495 1.00 15.89 456 MET A O 1
ATOM 1833 N N . PHE A 1 237 ? 7.744 13.372 68.079 1.00 14.37 457 PHE A N 1
ATOM 1834 C CA . PHE A 1 237 ? 7.882 14.531 68.975 1.00 13.53 457 PHE A CA 1
ATOM 1835 C C . PHE A 1 237 ? 6.554 15.251 69.193 1.00 13.63 457 PHE A C 1
ATOM 1836 O O . PHE A 1 237 ? 6.488 16.421 69.567 1.00 14.14 457 PHE A O 1
ATOM 1844 N N . GLY A 1 238 ? 5.477 14.511 68.964 1.00 13.64 458 GLY A N 1
ATOM 1845 C CA . GLY A 1 238 ? 4.150 15.047 69.195 1.00 13.47 458 GLY A CA 1
ATOM 1846 C C . GLY A 1 238 ? 3.510 15.689 67.986 1.00 14.15 458 GLY A C 1
ATOM 1847 O O . GLY A 1 238 ? 4.105 15.772 66.904 1.00 13.86 458 GLY A O 1
ATOM 1848 N N . LYS A 1 239 ? 2.281 16.149 68.183 1.00 13.81 459 LYS A N 1
ATOM 1849 C CA . LYS A 1 239 ? 1.457 16.633 67.085 1.00 13.89 459 LYS A CA 1
ATOM 1850 C C . LYS A 1 239 ? 1.736 18.098 66.779 1.00 13.82 459 LYS A C 1
ATOM 1851 O O . LYS A 1 239 ? 0.958 18.992 67.099 1.00 14.23 459 LYS A O 1
ATOM 1857 N N . GLY A 1 240 ? 2.881 18.328 66.135 1.00 13.55 460 GLY A N 1
ATOM 1858 C CA . GLY A 1 240 ? 3.240 19.649 65.682 1.00 13.20 460 GLY A CA 1
ATOM 1859 C C . GLY A 1 240 ? 3.537 19.643 64.202 1.00 12.65 460 GLY A C 1
ATOM 1860 O O . GLY A 1 240 ? 3.166 18.704 63.491 1.00 13.19 460 GLY A O 1
ATOM 1861 N N . ILE A 1 241 ? 4.243 20.684 63.756 1.00 11.93 461 ILE A N 1
ATOM 1862 C CA . ILE A 1 241 ? 4.612 20.823 62.350 1.00 11.98 461 ILE A CA 1
ATOM 1863 C C . ILE A 1 241 ? 6.126 20.616 62.324 1.00 11.13 461 ILE A C 1
ATOM 1864 O O . ILE A 1 241 ? 6.854 21.263 63.083 1.00 12.28 461 ILE A O 1
ATOM 1869 N N . TYR A 1 242 ? 6.576 19.710 61.477 1.00 10.96 462 TYR A N 1
ATOM 1870 C CA . TYR A 1 242 ? 7.958 19.208 61.487 1.00 10.71 462 TYR A CA 1
ATOM 1871 C C . TYR A 1 242 ? 8.795 19.841 60.395 1.00 11.08 462 TYR A C 1
ATOM 1872 O O . TYR A 1 242 ? 8.370 19.902 59.238 1.00 11.68 462 TYR A O 1
ATOM 1881 N N . PHE A 1 243 ? 10.006 20.264 60.760 1.00 10.96 463 PHE A N 1
ATOM 1882 C CA . PHE A 1 243 ? 10.933 20.868 59.793 1.00 10.96 463 PHE A CA 1
ATOM 1883 C C . PHE A 1 243 ? 12.315 20.242 59.941 1.00 11.30 463 PHE A C 1
ATOM 1884 O O . PHE A 1 243 ? 12.657 19.729 61.005 1.00 11.49 463 PHE A O 1
ATOM 1892 N N . ALA A 1 244 ? 13.111 20.368 58.891 1.00 10.71 464 ALA A N 1
ATOM 1893 C CA . ALA A 1 244 ? 14.522 19.968 58.926 1.00 11.09 464 ALA A CA 1
ATOM 1894 C C . ALA A 1 244 ? 15.433 21.135 58.544 1.00 11.74 464 ALA A C 1
ATOM 1895 O O . ALA A 1 244 ? 15.006 22.072 57.851 1.00 12.14 464 ALA A O 1
ATOM 1897 N N . ASP A 1 245 ? 16.692 21.077 58.990 1.00 12.59 465 ASP A N 1
ATOM 1898 C CA . ASP A 1 245 ? 17.724 21.981 58.452 1.00 13.39 465 ASP A CA 1
ATOM 1899 C C . ASP A 1 245 ? 18.567 21.307 57.364 1.00 13.76 465 ASP A C 1
ATOM 1900 O O . ASP A 1 245 ? 19.457 21.928 56.776 1.00 14.08 465 ASP A O 1
ATOM 1905 N N . MET A 1 246 ? 18.283 20.037 57.083 1.00 12.57 466 MET A N 1
ATOM 1906 C CA . MET A 1 246 ? 18.928 19.340 55.973 1.00 13.28 466 MET A CA 1
ATOM 1907 C C . MET A 1 246 ? 17.938 19.124 54.843 1.00 12.80 466 MET A C 1
ATOM 1908 O O . MET A 1 246 ? 16.920 18.428 55.011 1.00 12.08 466 MET A O 1
ATOM 1913 N N . SER A 1 247 ? 18.208 19.734 53.690 1.00 11.80 467 SER A N 1
ATOM 1914 C CA . SER A 1 247 ? 17.282 19.651 52.567 1.00 12.10 467 SER A CA 1
ATOM 1915 C C . SER A 1 247 ? 16.853 18.219 52.250 1.00 12.25 467 SER A C 1
ATOM 1916 O O . SER A 1 247 ? 15.668 17.987 52.043 1.00 12.49 467 SER A O 1
ATOM 1919 N N . SER A 1 248 ? 17.793 17.269 52.253 1.00 12.43 468 SER A N 1
ATOM 1920 C CA . SER A 1 248 ? 17.478 15.894 51.863 1.00 12.50 468 SER A CA 1
ATOM 1921 C C . SER A 1 248 ? 16.636 15.138 52.899 1.00 12.73 468 SER A C 1
ATOM 1922 O O . SER A 1 248 ? 15.894 14.220 52.520 1.00 13.09 468 SER A O 1
ATOM 1925 N N . LYS A 1 249 ? 16.749 15.511 54.177 1.00 12.38 469 LYS A N 1
ATOM 1926 C CA . LYS A 1 249 ? 15.917 14.915 55.237 1.00 12.61 469 LYS A CA 1
ATOM 1927 C C . LYS A 1 249 ? 14.473 15.249 54.938 1.00 12.60 469 LYS A C 1
ATOM 1928 O O . LYS A 1 249 ? 13.613 14.355 54.988 1.00 12.83 469 LYS A O 1
ATOM 1934 N N . SER A 1 250 ? 14.203 16.505 54.558 1.00 12.29 470 SER A N 1
ATOM 1935 C CA . SER A 1 250 ? 12.832 16.860 54.146 1.00 12.59 470 SER A CA 1
ATOM 1936 C C . SER A 1 250 ? 12.449 16.300 52.771 1.00 12.27 470 SER A C 1
ATOM 1937 O O . SER A 1 250 ? 11.305 15.877 52.576 1.00 12.01 470 SER A O 1
ATOM 1940 N N . ALA A 1 251 ? 13.398 16.271 51.836 1.00 12.08 471 ALA A N 1
ATOM 1941 C CA . ALA A 1 251 ? 13.140 15.808 50.474 1.00 12.95 471 ALA A CA 1
ATOM 1942 C C . ALA A 1 251 ? 12.705 14.354 50.457 1.00 13.91 471 ALA A C 1
ATOM 1943 O O . ALA A 1 251 ? 11.960 13.925 49.587 1.00 15.07 471 ALA A O 1
ATOM 1945 N N . ASN A 1 252 ? 13.162 13.593 51.446 1.00 13.81 472 ASN A N 1
ATOM 1946 C CA . ASN A 1 252 ? 12.781 12.188 51.520 1.00 15.48 472 ASN A CA 1
ATOM 1947 C C . ASN A 1 252 ? 11.270 12.056 51.734 1.00 15.86 472 ASN A C 1
ATOM 1948 O O . ASN A 1 252 ? 10.668 11.067 51.313 1.00 16.72 472 ASN A O 1
ATOM 1953 N N . TYR A 1 253 ? 10.669 13.071 52.342 1.00 15.29 473 TYR A N 1
ATOM 1954 C CA . TYR A 1 253 ? 9.214 13.086 52.584 1.00 15.89 473 TYR A CA 1
ATOM 1955 C C . TYR A 1 253 ? 8.414 13.538 51.365 1.00 15.12 473 TYR A C 1
ATOM 1956 O O . TYR A 1 253 ? 7.188 13.629 51.423 1.00 15.53 473 TYR A O 1
ATOM 1965 N N . CYS A 1 254 ? 9.096 13.849 50.268 1.00 14.64 474 CYS A N 1
ATOM 1966 C CA . CYS A 1 254 ? 8.389 14.133 49.015 1.00 15.42 474 CYS A CA 1
ATOM 1967 C C . CYS A 1 254 ? 7.939 12.834 48.368 1.00 15.67 474 CYS A C 1
ATOM 1968 O O . CYS A 1 254 ? 7.034 12.832 47.540 1.00 15.42 474 CYS A O 1
ATOM 1971 N N . PHE A 1 255 ? 8.591 11.728 48.746 1.00 15.85 475 PHE A N 1
ATOM 1972 C CA . PHE A 1 255 ? 8.375 10.434 48.103 1.00 16.88 475 PHE A CA 1
ATOM 1973 C C . PHE A 1 255 ? 8.334 10.521 46.588 1.00 17.66 475 PHE A C 1
ATOM 1974 O O . PHE A 1 255 ? 7.444 9.940 45.939 1.00 18.42 475 PHE A O 1
ATOM 1982 N N . ALA A 1 256 ? 9.306 11.250 46.025 1.00 17.29 476 ALA A N 1
ATOM 1983 C CA . ALA A 1 256 ? 9.533 11.251 44.590 1.00 19.21 476 ALA A CA 1
ATOM 1984 C C . ALA A 1 256 ? 10.068 9.880 44.169 1.00 19.75 476 ALA A C 1
ATOM 1985 O O . ALA A 1 256 ? 10.537 9.104 45.016 1.00 20.74 476 ALA A O 1
ATOM 1987 N N . SER A 1 257 ? 9.984 9.600 42.872 1.00 22.10 477 SER A N 1
ATOM 1988 C CA . SER A 1 257 ? 10.435 8.319 42.294 1.00 23.80 477 SER A CA 1
ATOM 1989 C C . SER A 1 257 ? 10.979 8.530 40.886 1.00 24.08 477 SER A C 1
ATOM 1990 O O . SER A 1 257 ? 10.784 9.582 40.304 1.00 22.83 477 SER A O 1
ATOM 1993 N N . ARG A 1 258 ? 11.666 7.534 40.328 1.00 25.93 478 ARG A N 1
ATOM 1994 C CA . ARG A 1 258 ? 12.155 7.656 38.953 1.00 27.43 478 ARG A CA 1
ATOM 1995 C C . ARG A 1 258 ? 11.033 8.020 37.979 1.00 27.54 478 ARG A C 1
ATOM 1996 O O . ARG A 1 258 ? 11.238 8.784 37.035 1.00 28.18 478 ARG A O 1
ATOM 2004 N N . LEU A 1 259 ? 9.850 7.468 38.223 1.00 27.15 479 LEU A N 1
ATOM 2005 C CA . LEU A 1 259 ? 8.674 7.686 37.381 1.00 28.21 479 LEU A CA 1
ATOM 2006 C C . LEU A 1 259 ? 8.069 9.084 37.585 1.00 26.90 479 LEU A C 1
ATOM 2007 O O . LEU A 1 259 ? 7.694 9.739 36.621 1.00 27.67 479 LEU A O 1
ATOM 2012 N N . LYS A 1 260 ? 7.997 9.534 38.835 1.00 24.48 480 LYS A N 1
ATOM 2013 C CA . LYS A 1 260 ? 7.513 10.884 39.148 1.00 23.15 480 LYS A CA 1
ATOM 2014 C C . LYS A 1 260 ? 8.636 11.631 39.840 1.00 21.02 480 LYS A C 1
ATOM 2015 O O . LYS A 1 260 ? 8.650 11.730 41.069 1.00 20.78 480 LYS A O 1
ATOM 2021 N N . ASN A 1 261 ? 9.594 12.130 39.065 1.00 19.30 481 ASN A N 1
ATOM 2022 C CA . ASN A 1 261 ? 10.804 12.684 39.670 1.00 18.43 481 ASN A CA 1
ATOM 2023 C C . ASN A 1 261 ? 10.803 14.192 39.898 1.00 17.35 481 ASN A C 1
ATOM 2024 O O . ASN A 1 261 ? 11.824 14.745 40.238 1.00 16.00 481 ASN A O 1
ATOM 2029 N N . THR A 1 262 ? 9.652 14.842 39.747 1.00 16.88 482 THR A N 1
ATOM 2030 C CA . THR A 1 262 ? 9.539 16.251 40.144 1.00 18.36 482 THR A CA 1
ATOM 2031 C C . THR A 1 262 ? 8.806 16.304 41.463 1.00 17.56 482 THR A C 1
ATOM 2032 O O . THR A 1 262 ? 7.708 15.726 41.591 1.00 19.09 482 THR A O 1
ATOM 2036 N N . GLY A 1 263 ? 9.406 16.983 42.446 1.00 15.36 483 GLY A N 1
ATOM 2037 C CA . GLY A 1 263 ? 8.753 17.204 43.736 1.00 14.88 483 GLY A CA 1
ATOM 2038 C C . GLY A 1 263 ? 8.878 18.658 44.118 1.00 13.55 483 GLY A C 1
ATOM 2039 O O . GLY A 1 263 ? 9.534 19.442 43.417 1.00 13.92 483 GLY A O 1
ATOM 2040 N N . LEU A 1 264 ? 8.247 19.022 45.227 1.00 12.21 484 LEU A N 1
ATOM 2041 C CA . LEU A 1 264 ? 8.367 20.366 45.732 1.00 12.23 484 LEU A CA 1
ATOM 2042 C C . LEU A 1 264 ? 8.941 20.327 47.126 1.00 11.72 484 LEU A C 1
ATOM 2043 O O . LEU A 1 264 ? 8.652 19.424 47.908 1.00 12.05 484 LEU A O 1
ATOM 2048 N N . LEU A 1 265 ? 9.751 21.323 47.438 1.00 11.50 485 LEU A N 1
ATOM 2049 C CA . LEU A 1 265 ? 10.179 21.536 48.814 1.00 11.27 485 LEU A CA 1
ATOM 2050 C C . LEU A 1 265 ? 9.762 22.926 49.227 1.00 11.17 485 LEU A C 1
ATOM 2051 O O . LEU A 1 265 ? 9.861 23.882 48.433 1.00 11.03 485 LEU A O 1
ATOM 2056 N N . LEU A 1 266 ? 9.302 23.045 50.471 1.00 10.33 486 LEU A N 1
ATOM 2057 C CA . LEU A 1 266 ? 8.887 24.326 51.009 1.00 10.56 486 LEU A CA 1
ATOM 2058 C C . LEU A 1 266 ? 9.936 24.875 51.979 1.00 10.37 486 LEU A C 1
ATOM 2059 O O . LEU A 1 266 ? 10.442 24.132 52.809 1.00 11.27 486 LEU A O 1
ATOM 2064 N N . LEU A 1 267 ? 10.256 26.158 51.859 1.00 10.06 487 LEU A N 1
ATOM 2065 C CA . LEU A 1 267 ? 11.026 26.853 52.897 1.00 9.91 487 LEU A CA 1
ATOM 2066 C C . LEU A 1 267 ? 10.128 27.817 53.625 1.00 10.02 487 LEU A C 1
ATOM 2067 O O . LEU A 1 267 ? 9.341 28.547 53.007 1.00 9.82 487 LEU A O 1
ATOM 2072 N N . SER A 1 268 ? 10.189 27.761 54.955 1.00 10.13 488 SER A N 1
ATOM 2073 C CA . SER A 1 268 ? 9.351 28.629 55.772 1.00 11.03 488 SER A CA 1
ATOM 2074 C C . SER A 1 268 ? 10.206 29.295 56.841 1.00 11.02 488 SER A C 1
ATOM 2075 O O . SER A 1 268 ? 11.170 28.685 57.326 1.00 10.77 488 SER A O 1
ATOM 2078 N N . GLU A 1 269 ? 9.820 30.519 57.194 1.00 12.10 489 GLU A N 1
ATOM 2079 C CA . GLU A 1 269 ? 10.379 31.233 58.358 1.00 13.67 489 GLU A CA 1
ATOM 2080 C C . GLU A 1 269 ? 9.680 30.634 59.564 1.00 12.96 489 GLU A C 1
ATOM 2081 O O . GLU A 1 269 ? 8.451 30.692 59.660 1.00 13.84 489 GLU A O 1
ATOM 2087 N N . VAL A 1 270 ? 10.442 30.019 60.458 1.00 12.82 490 VAL A N 1
ATOM 2088 C CA . VAL A 1 270 ? 9.855 29.335 61.606 1.00 12.90 490 VAL A CA 1
ATOM 2089 C C . VAL A 1 270 ? 10.303 30.058 62.882 1.00 13.88 490 VAL A C 1
ATOM 2090 O O . VAL A 1 270 ? 11.492 30.159 63.128 1.00 14.36 490 VAL A O 1
ATOM 2094 N N . ALA A 1 271 ? 9.340 30.544 63.662 1.00 14.65 491 ALA A N 1
ATOM 2095 C CA . ALA A 1 271 ? 9.662 31.249 64.916 1.00 15.46 491 ALA A CA 1
ATOM 2096 C C . ALA A 1 271 ? 9.800 30.197 66.007 1.00 15.79 491 ALA A C 1
ATOM 2097 O O . ALA A 1 271 ? 8.804 29.743 66.585 1.00 15.61 491 ALA A O 1
ATOM 2099 N N . LEU A 1 272 ? 11.037 29.788 66.255 1.00 15.36 492 LEU A N 1
ATOM 2100 C CA . LEU A 1 272 ? 11.323 28.691 67.175 1.00 16.58 492 LEU A CA 1
ATOM 2101 C C . LEU A 1 272 ? 11.287 29.136 68.618 1.00 18.17 492 LEU A C 1
ATOM 2102 O O . LEU A 1 272 ? 10.975 28.341 69.498 1.00 19.90 492 LEU A O 1
ATOM 2107 N N . GLY A 1 273 ? 11.636 30.398 68.858 1.00 18.44 493 GLY A N 1
ATOM 2108 C CA . GLY A 1 273 ? 11.754 30.887 70.237 1.00 20.37 493 GLY A CA 1
ATOM 2109 C C . GLY A 1 273 ? 12.765 30.039 70.991 1.00 21.20 493 GLY A C 1
ATOM 2110 O O . GLY A 1 273 ? 13.787 29.628 70.440 1.00 21.52 493 GLY A O 1
ATOM 2111 N N . GLN A 1 274 ? 12.469 29.767 72.259 1.00 22.78 494 GLN A N 1
ATOM 2112 C CA . GLN A 1 274 ? 13.276 28.865 73.062 1.00 25.80 494 GLN A CA 1
ATOM 2113 C C . GLN A 1 274 ? 13.005 27.404 72.711 1.00 24.29 494 GLN A C 1
ATOM 2114 O O . GLN A 1 274 ? 11.881 26.932 72.884 1.00 24.30 494 GLN A O 1
ATOM 2120 N N . CYS A 1 275 ? 14.028 26.705 72.223 1.00 24.15 495 CYS A N 1
ATOM 2121 C CA . CYS A 1 275 ? 13.925 25.277 71.878 1.00 25.70 495 CYS A CA 1
ATOM 2122 C C . CYS A 1 275 ? 14.036 24.382 73.103 1.00 25.86 495 CYS A C 1
ATOM 2123 O O . CYS A 1 275 ? 14.915 24.595 73.942 1.00 26.31 495 CYS A O 1
ATOM 2126 N N . ASN A 1 276 ? 13.163 23.379 73.210 1.00 24.13 496 ASN A N 1
ATOM 2127 C CA . ASN A 1 276 ? 13.410 22.279 74.149 1.00 23.75 496 ASN A CA 1
ATOM 2128 C C . ASN A 1 276 ? 14.172 21.180 73.438 1.00 23.21 496 ASN A C 1
ATOM 2129 O O . ASN A 1 276 ? 13.632 20.506 72.549 1.00 22.10 496 ASN A O 1
ATOM 2134 N N . GLU A 1 277 ? 15.436 21.013 73.814 1.00 22.10 497 GLU A N 1
ATOM 2135 C CA . GLU A 1 277 ? 16.316 20.074 73.142 1.00 23.38 497 GLU A CA 1
ATOM 2136 C C . GLU A 1 277 ? 16.170 18.680 73.702 1.00 23.23 497 GLU A C 1
ATOM 2137 O O . GLU A 1 277 ? 16.328 18.464 74.915 1.00 23.60 497 GLU A O 1
ATOM 2143 N N . LEU A 1 278 ? 15.877 17.745 72.809 1.00 21.40 498 LEU A N 1
ATOM 2144 C CA . LEU A 1 278 ? 15.674 16.337 73.151 1.00 20.71 498 LEU A CA 1
ATOM 2145 C C . LEU A 1 278 ? 16.555 15.392 72.379 1.00 21.24 498 LEU A C 1
ATOM 2146 O O . LEU A 1 278 ? 16.623 15.436 71.147 1.00 22.25 498 LEU A O 1
ATOM 2151 N N . LEU A 1 279 ? 17.237 14.527 73.116 1.00 22.47 499 LEU A N 1
ATOM 2152 C CA . LEU A 1 279 ? 18.035 13.472 72.520 1.00 24.17 499 LEU A CA 1
ATOM 2153 C C . LEU A 1 279 ? 17.161 12.365 71.953 1.00 24.03 499 LEU A C 1
ATOM 2154 O O . LEU A 1 279 ? 17.390 11.891 70.848 1.00 25.33 499 LEU A O 1
ATOM 2159 N N . GLU A 1 280 ? 16.142 11.973 72.710 1.00 24.36 500 GLU A N 1
ATOM 2160 C CA . GLU A 1 280 ? 15.323 10.824 72.353 1.00 23.41 500 GLU A CA 1
ATOM 2161 C C . GLU A 1 280 ? 13.920 11.248 71.980 1.00 20.79 500 GLU A C 1
ATOM 2162 O O . GLU A 1 280 ? 13.438 12.294 72.431 1.00 21.30 500 GLU A O 1
ATOM 2168 N N . ALA A 1 281 ? 13.288 10.417 71.161 1.00 20.09 501 ALA A N 1
ATOM 2169 C CA . ALA A 1 281 ? 11.894 10.607 70.770 1.00 19.47 501 ALA A CA 1
ATOM 2170 C C . ALA A 1 281 ? 11.016 10.626 72.000 1.00 19.32 501 ALA A C 1
ATOM 2171 O O . ALA A 1 281 ? 11.280 9.921 72.975 1.00 19.05 501 ALA A O 1
ATOM 2173 N N . ASN A 1 282 ? 9.982 11.458 71.951 1.00 18.43 502 ASN A N 1
ATOM 2174 C CA . ASN A 1 282 ? 8.936 11.466 72.967 1.00 18.66 502 ASN A CA 1
ATOM 2175 C C . ASN A 1 282 ? 7.643 12.020 72.371 1.00 18.70 502 ASN A C 1
ATOM 2176 O O . ASN A 1 282 ? 7.514 13.223 72.215 1.00 18.09 502 ASN A O 1
ATOM 2181 N N . PRO A 1 283 ? 6.672 11.135 72.062 1.00 18.42 503 PRO A N 1
ATOM 2182 C CA . PRO A 1 283 ? 5.405 11.576 71.497 1.00 18.13 503 PRO A CA 1
ATOM 2183 C C . PRO A 1 283 ? 4.655 12.546 72.418 1.00 18.11 503 PRO A C 1
ATOM 2184 O O . PRO A 1 283 ? 3.763 13.263 71.965 1.00 17.46 503 PRO A O 1
ATOM 2188 N N . LYS A 1 284 ? 5.036 12.583 73.699 1.00 18.26 504 LYS A N 1
ATOM 2189 C CA . LYS A 1 284 ? 4.463 13.543 74.631 1.00 19.45 504 LYS A CA 1
ATOM 2190 C C . LYS A 1 284 ? 5.275 14.847 74.785 1.00 19.37 504 LYS A C 1
ATOM 2191 O O . LYS A 1 284 ? 5.091 15.590 75.746 1.00 19.72 504 LYS A O 1
ATOM 2197 N N . ALA A 1 285 ? 6.147 15.136 73.811 1.00 18.52 505 ALA A N 1
ATOM 2198 C CA . ALA A 1 285 ? 7.062 16.291 73.907 1.00 19.99 505 ALA A CA 1
ATOM 2199 C C . ALA A 1 285 ? 6.393 17.636 74.144 1.00 20.24 505 ALA A C 1
ATOM 2200 O O . ALA A 1 285 ? 6.961 18.489 74.822 1.00 20.08 505 ALA A O 1
ATOM 2202 N N . GLU A 1 286 ? 5.197 17.841 73.584 1.00 19.65 506 GLU A N 1
ATOM 2203 C CA . GLU A 1 286 ? 4.527 19.117 73.719 1.00 21.16 506 GLU A CA 1
ATOM 2204 C C . GLU A 1 286 ? 4.273 19.459 75.185 1.00 22.14 506 GLU A C 1
ATOM 2205 O O . GLU A 1 286 ? 4.390 20.617 75.581 1.00 22.15 506 GLU A O 1
ATOM 2211 N N . GLY A 1 287 ? 3.945 18.434 75.969 1.00 22.96 507 GLY A N 1
ATOM 2212 C CA . GLY A 1 287 ? 3.725 18.579 77.402 1.00 24.69 507 GLY A CA 1
ATOM 2213 C C . GLY A 1 287 ? 4.968 18.964 78.180 1.00 26.69 507 GLY A C 1
ATOM 2214 O O . GLY A 1 287 ? 4.854 19.433 79.313 1.00 28.57 507 GLY A O 1
ATOM 2215 N N . LEU A 1 288 ? 6.146 18.746 77.588 1.00 26.90 508 LEU A N 1
ATOM 2216 C CA . LEU A 1 288 ? 7.433 19.039 78.248 1.00 26.47 508 LEU A CA 1
ATOM 2217 C C . LEU A 1 288 ? 7.964 20.447 77.990 1.00 28.06 508 LEU A C 1
ATOM 2218 O O . LEU A 1 288 ? 8.999 20.834 78.550 1.00 27.61 508 LEU A O 1
ATOM 2223 N N . LEU A 1 289 ? 7.269 21.207 77.139 1.00 27.63 509 LEU A N 1
ATOM 2224 C CA . LEU A 1 289 ? 7.721 22.548 76.746 1.00 27.43 509 LEU A CA 1
ATOM 2225 C C . LEU A 1 289 ? 7.928 23.453 77.953 1.00 29.34 509 LEU A C 1
ATOM 2226 O O . LEU A 1 289 ? 8.940 24.154 78.040 1.00 27.85 509 LEU A O 1
ATOM 2231 N N . GLN A 1 290 ? 6.960 23.420 78.872 1.00 31.71 510 GLN A N 1
ATOM 2232 C CA . GLN A 1 290 ? 7.049 24.128 80.152 1.00 34.77 510 GLN A CA 1
ATOM 2233 C C . GLN A 1 290 ? 7.482 25.582 79.954 1.00 33.70 510 GLN A C 1
ATOM 2234 O O . GLN A 1 290 ? 8.381 26.063 80.641 1.00 35.43 510 GLN A O 1
ATOM 2240 N N . GLY A 1 291 ? 6.851 26.268 78.999 1.00 32.61 511 GLY A N 1
ATOM 2241 C CA . GLY A 1 291 ? 7.227 27.642 78.657 1.00 30.26 511 GLY A CA 1
ATOM 2242 C C . GLY A 1 291 ? 8.006 27.830 77.359 1.00 28.95 511 GLY A C 1
ATOM 2243 O O . GLY A 1 291 ? 7.900 28.879 76.735 1.00 30.38 511 GLY A O 1
ATOM 2244 N N . LYS A 1 292 ? 8.794 26.830 76.961 1.00 27.16 512 LYS A N 1
ATOM 2245 C CA . LYS A 1 292 ? 9.550 26.864 75.702 1.00 25.24 512 LYS A CA 1
ATOM 2246 C C . LYS A 1 292 ? 8.605 26.765 74.491 1.00 23.93 512 LYS A C 1
ATOM 2247 O O . LYS A 1 292 ? 7.431 26.398 74.629 1.00 23.06 512 LYS A O 1
ATOM 2253 N N . HIS A 1 293 ? 9.120 27.110 73.314 1.00 21.78 513 HIS A N 1
ATOM 2254 C CA . HIS A 1 293 ? 8.249 27.369 72.149 1.00 21.72 513 HIS A CA 1
ATOM 2255 C C . HIS A 1 293 ? 8.348 26.345 71.054 1.00 19.57 513 HIS A C 1
ATOM 2256 O O . HIS A 1 293 ? 7.562 26.376 70.092 1.00 19.77 513 HIS A O 1
ATOM 2263 N N . SER A 1 294 ? 9.309 25.448 71.162 1.00 18.43 514 SER A N 1
ATOM 2264 C CA . SER A 1 294 ? 9.523 24.464 70.114 1.00 17.81 514 SER A CA 1
ATOM 2265 C C . SER A 1 294 ? 10.334 23.309 70.655 1.00 18.41 514 SER A C 1
ATOM 2266 O O . SER A 1 294 ? 11.002 23.440 71.693 1.00 18.67 514 SER A O 1
ATOM 2269 N N . THR A 1 295 ? 10.266 22.176 69.969 1.00 16.96 515 THR A N 1
ATOM 2270 C CA . THR A 1 295 ? 11.109 21.043 70.282 1.00 17.12 515 THR A CA 1
ATOM 2271 C C . THR A 1 295 ? 12.184 20.936 69.224 1.00 17.43 515 THR A C 1
ATOM 2272 O O . THR A 1 295 ? 11.915 21.077 68.028 1.00 16.93 515 THR A O 1
ATOM 2276 N N . LYS A 1 296 ? 13.412 20.714 69.675 1.00 16.89 516 LYS A N 1
ATOM 2277 C CA . LYS A 1 296 ? 14.483 20.342 68.782 1.00 17.96 516 LYS A CA 1
ATOM 2278 C C . LYS A 1 296 ? 14.978 18.914 69.042 1.00 17.98 516 LYS A C 1
ATOM 2279 O O . LYS A 1 296 ? 15.580 18.612 70.085 1.00 18.90 516 LYS A O 1
ATOM 2285 N N . GLY A 1 297 ? 14.718 18.028 68.093 1.00 17.41 517 GLY A N 1
ATOM 2286 C CA . GLY A 1 297 ? 15.289 16.690 68.106 1.00 17.34 517 GLY A CA 1
ATOM 2287 C C . GLY A 1 297 ? 16.742 16.854 67.716 1.00 18.05 517 GLY A C 1
ATOM 2288 O O . GLY A 1 297 ? 17.038 17.377 66.645 1.00 17.46 517 GLY A O 1
ATOM 2289 N N . LEU A 1 298 ? 17.651 16.422 68.594 1.00 18.60 518 LEU A N 1
ATOM 2290 C CA . LEU A 1 298 ? 19.073 16.700 68.407 1.00 18.83 518 LEU A CA 1
ATOM 2291 C C . LEU A 1 298 ? 19.789 15.679 67.528 1.00 19.14 518 LEU A C 1
ATOM 2292 O O . LEU A 1 298 ? 19.913 14.505 67.885 1.00 20.02 518 LEU A O 1
ATOM 2297 N N . GLY A 1 299 ? 20.272 16.125 66.373 1.00 17.87 519 GLY A N 1
ATOM 2298 C CA . GLY A 1 299 ? 20.948 15.249 65.428 1.00 18.61 519 GLY A CA 1
ATOM 2299 C C . GLY A 1 299 ? 22.447 15.135 65.682 1.00 19.75 519 GLY A C 1
ATOM 2300 O O . GLY A 1 299 ? 23.035 16.009 66.314 1.00 21.54 519 GLY A O 1
ATOM 2301 N N . LYS A 1 300 ? 23.031 14.054 65.173 1.00 21.18 520 LYS A N 1
ATOM 2302 C CA . LYS A 1 300 ? 24.465 13.759 65.292 1.00 23.80 520 LYS A CA 1
ATOM 2303 C C . LYS A 1 300 ? 25.256 14.749 64.440 1.00 25.53 520 LYS A C 1
ATOM 2304 O O . LYS A 1 300 ? 26.402 15.111 64.765 1.00 24.90 520 LYS A O 1
ATOM 2310 N N . MET A 1 301 ? 24.620 15.184 63.352 1.00 25.38 521 MET A N 1
ATOM 2311 C CA . MET A 1 301 ? 25.234 16.033 62.338 1.00 25.30 521 MET A CA 1
ATOM 2312 C C . MET A 1 301 ? 24.318 17.217 62.065 1.00 24.36 521 MET A C 1
ATOM 2313 O O . MET A 1 301 ? 23.098 17.058 62.030 1.00 21.98 521 MET A O 1
ATOM 2318 N N . ALA A 1 302 ? 24.891 18.405 61.897 1.00 21.56 522 ALA A N 1
ATOM 2319 C CA . ALA A 1 302 ? 24.098 19.608 61.630 1.00 21.60 522 ALA A CA 1
ATOM 2320 C C . ALA A 1 302 ? 24.961 20.659 60.964 1.00 21.72 522 ALA A C 1
ATOM 2321 O O . ALA A 1 302 ? 26.188 20.601 61.063 1.00 20.92 522 ALA A O 1
ATOM 2323 N N . PRO A 1 303 ? 24.331 21.626 60.287 1.00 20.92 523 PRO A N 1
ATOM 2324 C CA . PRO A 1 303 ? 25.055 22.809 59.829 1.00 21.07 523 PRO A CA 1
ATOM 2325 C C . PRO A 1 303 ? 25.651 23.565 61.025 1.00 21.83 523 PRO A C 1
ATOM 2326 O O . PRO A 1 303 ? 25.084 23.537 62.121 1.00 22.46 523 PRO A O 1
ATOM 2330 N N . SER A 1 304 ? 26.788 24.222 60.826 1.00 23.04 524 SER A N 1
ATOM 2331 C CA . SER A 1 304 ? 27.407 24.970 61.923 1.00 24.83 524 SER A CA 1
ATOM 2332 C C . SER A 1 304 ? 27.299 26.467 61.703 1.00 24.43 524 SER A C 1
ATOM 2333 O O . SER A 1 304 ? 27.385 26.946 60.559 1.00 23.66 524 SER A O 1
ATOM 2336 N N . SER A 1 305 ? 27.123 27.190 62.808 1.00 26.05 525 SER A N 1
ATOM 2337 C CA . SER A 1 305 ? 26.841 28.626 62.810 1.00 26.86 525 SER A CA 1
ATOM 2338 C C . SER A 1 305 ? 27.811 29.492 61.994 1.00 27.72 525 SER A C 1
ATOM 2339 O O . SER A 1 305 ? 27.397 30.507 61.438 1.00 26.51 525 SER A O 1
ATOM 2342 N N . ALA A 1 306 ? 29.083 29.091 61.923 1.00 28.19 526 ALA A N 1
ATOM 2343 C CA . ALA A 1 306 ? 30.091 29.801 61.116 1.00 28.14 526 ALA A CA 1
ATOM 2344 C C . ALA A 1 306 ? 29.654 30.076 59.669 1.00 28.31 526 ALA A C 1
ATOM 2345 O O . ALA A 1 306 ? 30.063 31.069 59.069 1.00 26.65 526 ALA A O 1
ATOM 2347 N N . HIS A 1 307 ? 28.808 29.201 59.124 1.00 26.84 527 HIS A N 1
ATOM 2348 C CA . HIS A 1 307 ? 28.408 29.280 57.723 1.00 25.31 527 HIS A CA 1
ATOM 2349 C C . HIS A 1 307 ? 27.072 29.930 57.475 1.00 22.62 527 HIS A C 1
ATOM 2350 O O . HIS A 1 307 ? 26.705 30.136 56.316 1.00 20.90 527 HIS A O 1
ATOM 2357 N N . PHE A 1 308 ? 26.350 30.266 58.543 1.00 21.73 528 PHE A N 1
ATOM 2358 C CA . PHE A 1 308 ? 24.990 30.801 58.425 1.00 21.53 528 PHE A CA 1
ATOM 2359 C C . PHE A 1 308 ? 24.947 32.174 57.779 1.00 21.33 528 PHE A C 1
ATOM 2360 O O . PHE A 1 308 ? 25.843 33.022 57.985 1.00 21.49 528 PHE A O 1
ATOM 2368 N N . VAL A 1 309 ? 23.897 32.395 56.998 1.00 19.44 529 VAL A N 1
ATOM 2369 C CA . VAL A 1 309 ? 23.611 33.705 56.442 1.00 19.16 529 VAL A CA 1
ATOM 2370 C C . VAL A 1 309 ? 22.222 34.078 56.904 1.00 20.01 529 VAL A C 1
ATOM 2371 O O . VAL A 1 309 ? 21.587 33.296 57.612 1.00 18.95 529 VAL A O 1
ATOM 2375 N N . THR A 1 310 ? 21.781 35.278 56.551 1.00 20.91 530 THR A N 1
ATOM 2376 C CA . THR A 1 310 ? 20.420 35.728 56.817 1.00 23.26 530 THR A CA 1
ATOM 2377 C C . THR A 1 310 ? 19.728 35.978 55.477 1.00 23.56 530 THR A C 1
ATOM 2378 O O . THR A 1 310 ? 20.372 36.367 54.489 1.00 23.86 530 THR A O 1
ATOM 2382 N N . LEU A 1 311 ? 18.423 35.714 55.435 1.00 23.90 531 LEU A N 1
ATOM 2383 C CA . LEU A 1 311 ? 17.590 36.021 54.282 1.00 23.58 531 LEU A CA 1
ATOM 2384 C C . LEU A 1 311 ? 16.248 36.515 54.817 1.00 24.57 531 LEU A C 1
ATOM 2385 O O . LEU A 1 311 ? 15.581 35.801 55.567 1.00 24.18 531 LEU A O 1
ATOM 2390 N N . ASN A 1 312 ? 15.895 37.757 54.478 1.00 25.93 532 ASN A N 1
ATOM 2391 C CA . ASN A 1 312 ? 14.639 38.396 54.904 1.00 28.90 532 ASN A CA 1
ATOM 2392 C C . ASN A 1 312 ? 14.304 38.196 56.404 1.00 29.01 532 ASN A C 1
ATOM 2393 O O . ASN A 1 312 ? 13.163 37.898 56.765 1.00 30.95 532 ASN A O 1
ATOM 2398 N N . GLY A 1 313 ? 15.303 38.351 57.272 1.00 28.02 533 GLY A N 1
ATOM 2399 C CA . GLY A 1 313 ? 15.089 38.264 58.715 1.00 25.99 533 GLY A CA 1
ATOM 2400 C C . GLY A 1 313 ? 15.110 36.888 59.359 1.00 25.79 533 GLY A C 1
ATOM 2401 O O . GLY A 1 313 ? 14.849 36.753 60.564 1.00 27.11 533 GLY A O 1
ATOM 2402 N N . SER A 1 314 ? 15.419 35.869 58.568 1.00 22.56 534 SER A N 1
ATOM 2403 C CA . SER A 1 314 ? 15.520 34.512 59.065 1.00 21.54 534 SER A CA 1
ATOM 2404 C C . SER A 1 314 ? 16.932 34.020 58.852 1.00 20.16 534 SER A C 1
ATOM 2405 O O . SER A 1 314 ? 17.530 34.258 57.801 1.00 21.77 534 SER A O 1
ATOM 2408 N N . THR A 1 315 ? 17.459 33.338 59.851 1.00 18.68 535 THR A N 1
ATOM 2409 C CA . THR A 1 315 ? 18.748 32.676 59.736 1.00 17.45 535 THR A CA 1
ATOM 2410 C C . THR A 1 315 ? 18.639 31.477 58.787 1.00 16.66 535 THR A C 1
ATOM 2411 O O . THR A 1 315 ? 17.707 30.671 58.911 1.00 15.62 535 THR A O 1
ATOM 2415 N N . VAL A 1 316 ? 19.578 31.394 57.843 1.00 15.25 536 VAL A N 1
ATOM 2416 C CA . VAL A 1 316 ? 19.682 30.289 56.882 1.00 15.31 536 VAL A CA 1
ATOM 2417 C C . VAL A 1 316 ? 20.856 29.411 57.261 1.00 15.33 536 VAL A C 1
ATOM 2418 O O . VAL A 1 316 ? 22.019 29.830 57.139 1.00 15.79 536 VAL A O 1
ATOM 2422 N N . PRO A 1 317 ? 20.574 28.181 57.703 1.00 14.81 537 PRO A N 1
ATOM 2423 C CA . PRO A 1 317 ? 21.652 27.354 58.211 1.00 14.79 537 PRO A CA 1
ATOM 2424 C C . PRO A 1 317 ? 22.394 26.582 57.100 1.00 14.60 537 PRO A C 1
ATOM 2425 O O . PRO A 1 317 ? 22.222 25.369 56.935 1.00 13.94 537 PRO A O 1
ATOM 2429 N N . LEU A 1 318 ? 23.210 27.311 56.326 1.00 15.35 538 LEU A N 1
ATOM 2430 C CA . LEU A 1 318 ? 23.925 26.736 55.185 1.00 16.05 538 LEU A CA 1
ATOM 2431 C C . LEU A 1 318 ? 24.871 25.640 55.653 1.00 16.23 538 LEU A C 1
ATOM 2432 O O . LEU A 1 318 ? 25.432 25.729 56.762 1.00 16.17 538 LEU A O 1
ATOM 2437 N N . GLY A 1 319 ? 25.018 24.606 54.827 1.00 15.74 539 GLY A N 1
ATOM 2438 C CA . GLY A 1 319 ? 25.913 23.477 55.099 1.00 17.15 539 GLY A CA 1
ATOM 2439 C C . GLY A 1 319 ? 27.380 23.796 54.821 1.00 18.42 539 GLY A C 1
ATOM 2440 O O . GLY A 1 319 ? 27.706 24.945 54.562 1.00 19.31 539 GLY A O 1
ATOM 2441 N N . PRO A 1 320 ? 28.260 22.771 54.862 1.00 19.98 540 PRO A N 1
ATOM 2442 C CA . PRO A 1 320 ? 27.878 21.366 55.076 1.00 19.84 540 PRO A CA 1
ATOM 2443 C C . PRO A 1 320 ? 27.610 21.028 56.540 1.00 19.53 540 PRO A C 1
ATOM 2444 O O . PRO A 1 320 ? 27.932 21.808 57.434 1.00 20.55 540 PRO A O 1
ATOM 2448 N N . ALA A 1 321 ? 27.016 19.868 56.771 1.00 20.68 541 ALA A N 1
ATOM 2449 C CA . ALA A 1 321 ? 26.824 19.375 58.137 1.00 21.44 541 ALA A CA 1
ATOM 2450 C C . ALA A 1 321 ? 28.113 18.804 58.713 1.00 22.95 541 ALA A C 1
ATOM 2451 O O . ALA A 1 321 ? 28.917 18.235 57.986 1.00 24.63 541 ALA A O 1
ATOM 2453 N N . SER A 1 322 ? 28.271 18.941 60.026 1.00 25.46 542 SER A N 1
ATOM 2454 C CA . SER A 1 322 ? 29.383 18.332 60.752 1.00 27.11 542 SER A CA 1
ATOM 2455 C C . SER A 1 322 ? 28.931 17.939 62.160 1.00 29.36 542 SER A C 1
ATOM 2456 O O . SER A 1 322 ? 27.788 18.200 62.551 1.00 28.86 542 SER A O 1
ATOM 2459 N N . ASP A 1 323 ? 29.815 17.311 62.929 1.00 30.59 543 ASP A N 1
ATOM 2460 C CA . ASP A 1 323 ? 29.386 16.762 64.210 1.00 31.67 543 ASP A CA 1
ATOM 2461 C C . ASP A 1 323 ? 29.002 17.825 65.230 1.00 31.66 543 ASP A C 1
ATOM 2462 O O . ASP A 1 323 ? 29.603 18.903 65.304 1.00 31.09 543 ASP A O 1
ATOM 2467 N N . THR A 1 324 ? 27.962 17.517 65.995 1.00 27.78 544 THR A N 1
ATOM 2468 C CA . THR A 1 324 ? 27.391 18.449 66.946 1.00 26.53 544 THR A CA 1
ATOM 2469 C C . THR A 1 324 ? 27.868 18.157 68.367 1.00 26.05 544 THR A C 1
ATOM 2470 O O . THR A 1 324 ? 27.564 18.914 69.292 1.00 27.19 544 THR A O 1
ATOM 2474 N N . GLY A 1 325 ? 28.569 17.043 68.536 1.00 27.64 545 GLY A N 1
ATOM 2475 C CA . GLY A 1 325 ? 28.952 16.562 69.870 1.00 30.77 545 GLY A CA 1
ATOM 2476 C C . GLY A 1 325 ? 27.866 15.771 70.590 1.00 33.19 545 GLY A C 1
ATOM 2477 O O . GLY A 1 325 ? 27.975 15.517 71.800 1.00 33.73 545 GLY A O 1
ATOM 2478 N N . ILE A 1 326 ? 26.817 15.394 69.849 1.00 32.70 546 ILE A N 1
ATOM 2479 C CA . ILE A 1 326 ? 25.644 14.702 70.400 1.00 33.02 546 ILE A CA 1
ATOM 2480 C C . ILE A 1 326 ? 25.666 13.215 70.023 1.00 33.83 546 ILE A C 1
ATOM 2481 O O . ILE A 1 326 ? 25.742 12.866 68.843 1.00 33.64 546 ILE A O 1
ATOM 2486 N N . LEU A 1 327 ? 25.611 12.347 71.038 1.00 36.54 547 LEU A N 1
ATOM 2487 C CA . LEU A 1 327 ? 25.537 10.893 70.843 1.00 39.12 547 LEU A CA 1
ATOM 2488 C C . LEU A 1 327 ? 24.819 10.225 72.023 1.00 40.27 547 LEU A C 1
ATOM 2489 O O . LEU A 1 327 ? 25.010 10.618 73.176 1.00 41.00 547 LEU A O 1
ATOM 2494 N N . ASN A 1 328 ? 23.998 9.220 71.725 1.00 40.00 548 ASN A N 1
ATOM 2495 C CA . ASN A 1 328 ? 23.281 8.457 72.752 1.00 39.82 548 ASN A CA 1
ATOM 2496 C C . ASN A 1 328 ? 24.036 7.180 73.096 1.00 39.97 548 ASN A C 1
ATOM 2497 O O . ASN A 1 328 ? 24.528 7.025 74.213 1.00 44.53 548 ASN A O 1
ATOM 2502 N N . GLY A 1 331 ? 21.042 4.111 73.397 1.00 35.66 551 GLY A N 1
ATOM 2503 C CA . GLY A 1 331 ? 19.790 4.148 72.642 1.00 34.30 551 GLY A CA 1
ATOM 2504 C C . GLY A 1 331 ? 19.962 4.724 71.247 1.00 33.56 551 GLY A C 1
ATOM 2505 O O . GLY A 1 331 ? 21.074 4.764 70.713 1.00 35.50 551 GLY A O 1
ATOM 2506 N N . TYR A 1 332 ? 18.849 5.158 70.661 1.00 30.80 552 TYR A N 1
ATOM 2507 C CA . TYR A 1 332 ? 18.829 5.711 69.309 1.00 29.82 552 TYR A CA 1
ATOM 2508 C C . TYR A 1 332 ? 19.317 7.157 69.297 1.00 26.16 552 TYR A C 1
ATOM 2509 O O . TYR A 1 332 ? 19.138 7.896 70.266 1.00 27.36 552 TYR A O 1
ATOM 2518 N N . THR A 1 333 ? 19.936 7.568 68.193 1.00 25.41 553 THR A N 1
ATOM 2519 C CA . THR A 1 333 ? 20.280 8.981 68.030 1.00 22.97 553 THR A CA 1
ATOM 2520 C C . THR A 1 333 ? 19.845 9.422 66.636 1.00 20.60 553 THR A C 1
ATOM 2521 O O . THR A 1 333 ? 20.006 8.687 65.675 1.00 20.55 553 THR A O 1
ATOM 2525 N N . LEU A 1 334 ? 19.234 10.595 66.558 1.00 19.26 554 LEU A N 1
ATOM 2526 C CA . LEU A 1 334 ? 18.853 11.159 65.266 1.00 18.25 554 LEU A CA 1
ATOM 2527 C C . LEU A 1 334 ? 20.095 11.412 64.420 1.00 18.63 554 LEU A C 1
ATOM 2528 O O . LEU A 1 334 ? 21.088 11.948 64.931 1.00 19.70 554 LEU A O 1
ATOM 2533 N N . ASN A 1 335 ? 20.030 11.049 63.141 1.00 18.89 555 ASN A N 1
ATOM 2534 C CA . ASN A 1 335 ? 21.113 11.398 62.201 1.00 19.87 555 ASN A CA 1
ATOM 2535 C C . ASN A 1 335 ? 21.254 12.911 62.079 1.00 20.36 555 ASN A C 1
ATOM 2536 O O . ASN A 1 335 ? 22.368 13.449 62.182 1.00 19.65 555 ASN A O 1
ATOM 2541 N N . TYR A 1 336 ? 20.112 13.585 61.876 1.00 17.77 556 TYR A N 1
ATOM 2542 C CA . TYR A 1 336 ? 20.036 15.037 61.666 1.00 17.07 556 TYR A CA 1
ATOM 2543 C C . TYR A 1 336 ? 18.958 15.622 62.546 1.00 16.03 556 TYR A C 1
ATOM 2544 O O . TYR A 1 336 ? 18.067 14.881 63.004 1.00 15.90 556 TYR A O 1
ATOM 2553 N N . ASN A 1 337 ? 19.048 16.930 62.784 1.00 14.39 557 ASN A N 1
ATOM 2554 C CA . ASN A 1 337 ? 18.099 17.688 63.589 1.00 14.39 557 ASN A CA 1
ATOM 2555 C C . ASN A 1 337 ? 16.692 17.567 63.016 1.00 14.32 557 ASN A C 1
ATOM 2556 O O . ASN A 1 337 ? 16.508 17.300 61.819 1.00 13.42 557 ASN A O 1
ATOM 2561 N N . GLU A 1 338 ? 15.713 17.743 63.878 1.00 14.24 558 GLU A N 1
ATOM 2562 C CA . GLU A 1 338 ? 14.391 18.131 63.414 1.00 14.61 558 GLU A CA 1
ATOM 2563 C C . GLU A 1 338 ? 13.774 19.095 64.399 1.00 14.68 558 GLU A C 1
ATOM 2564 O O . GLU A 1 338 ? 14.055 19.061 65.615 1.00 15.74 558 GLU A O 1
ATOM 2570 N N . TYR A 1 339 ? 12.955 19.983 63.863 1.00 13.46 559 TYR A N 1
ATOM 2571 C CA . TYR A 1 339 ? 12.381 21.071 64.628 1.00 13.85 559 TYR A CA 1
ATOM 2572 C C . TYR A 1 339 ? 10.888 20.937 64.591 1.00 13.37 559 TYR A C 1
ATOM 2573 O O . TYR A 1 339 ? 10.314 20.693 63.531 1.00 13.10 559 TYR A O 1
ATOM 2582 N N . ILE A 1 340 ? 10.248 21.098 65.738 1.00 12.65 560 ILE A N 1
ATOM 2583 C CA . ILE A 1 340 ? 8.799 20.958 65.794 1.00 12.26 560 ILE A CA 1
ATOM 2584 C C . ILE A 1 340 ? 8.192 22.171 66.499 1.00 12.96 560 ILE A C 1
ATOM 2585 O O . ILE A 1 340 ? 8.602 22.519 67.623 1.00 13.55 560 ILE A O 1
ATOM 2590 N N . VAL A 1 341 ? 7.233 22.824 65.839 1.00 12.97 561 VAL A N 1
ATOM 2591 C CA . VAL A 1 341 ? 6.388 23.847 66.478 1.00 13.05 561 VAL A CA 1
ATOM 2592 C C . VAL A 1 341 ? 4.948 23.323 66.579 1.00 13.85 561 VAL A C 1
ATOM 2593 O O . VAL A 1 341 ? 4.533 22.457 65.796 1.00 13.29 561 VAL A O 1
ATOM 2597 N N . TYR A 1 342 ? 4.192 23.832 67.542 1.00 14.06 562 TYR A N 1
ATOM 2598 C CA . TYR A 1 342 ? 2.875 23.230 67.832 1.00 14.88 562 TYR A CA 1
ATOM 2599 C C . TYR A 1 342 ? 1.710 24.184 67.539 1.00 16.35 562 TYR A C 1
ATOM 2600 O O . TYR A 1 342 ? 0.555 23.923 67.893 1.00 18.43 562 TYR A O 1
ATOM 2609 N N . ASN A 1 343 ? 2.012 25.275 66.845 1.00 17.13 563 ASN A N 1
ATOM 2610 C CA . ASN A 1 343 ? 0.994 26.244 66.435 1.00 17.46 563 ASN A CA 1
ATOM 2611 C C . ASN A 1 343 ? 1.367 26.764 65.062 1.00 17.28 563 ASN A C 1
ATOM 2612 O O . ASN A 1 343 ? 2.518 27.179 64.867 1.00 16.49 563 ASN A O 1
ATOM 2617 N N . PRO A 1 344 ? 0.408 26.777 64.112 1.00 17.33 564 PRO A N 1
ATOM 2618 C CA . PRO A 1 344 ? 0.751 27.307 62.790 1.00 16.98 564 PRO A CA 1
ATOM 2619 C C . PRO A 1 344 ? 1.137 28.778 62.809 1.00 16.49 564 PRO A C 1
ATOM 2620 O O . PRO A 1 344 ? 1.767 29.245 61.866 1.00 15.93 564 PRO A O 1
ATOM 2624 N N . ASN A 1 345 ? 0.799 29.516 63.875 1.00 16.46 565 ASN A N 1
ATOM 2625 C CA . ASN A 1 345 ? 1.197 30.920 63.920 1.00 17.21 565 ASN A CA 1
ATOM 2626 C C . ASN A 1 345 ? 2.699 31.119 64.124 1.00 15.95 565 ASN A C 1
ATOM 2627 O O . ASN A 1 345 ? 3.190 32.253 64.122 1.00 17.24 565 ASN A O 1
ATOM 2632 N N . GLN A 1 346 ? 3.440 30.019 64.254 1.00 15.96 566 GLN A N 1
ATOM 2633 C CA . GLN A 1 346 ? 4.902 30.093 64.313 1.00 15.11 566 GLN A CA 1
ATOM 2634 C C . GLN A 1 346 ? 5.571 29.818 62.960 1.00 14.18 566 GLN A C 1
ATOM 2635 O O . GLN A 1 346 ? 6.803 29.667 62.875 1.00 14.43 566 GLN A O 1
ATOM 2641 N N . VAL A 1 347 ? 4.760 29.788 61.913 1.00 13.65 567 VAL A N 1
ATOM 2642 C CA . VAL A 1 347 ? 5.219 29.478 60.559 1.00 13.27 567 VAL A CA 1
ATOM 2643 C C . VAL A 1 347 ? 4.783 30.559 59.564 1.00 13.11 567 VAL A C 1
ATOM 2644 O O . VAL A 1 347 ? 3.625 30.977 59.536 1.00 14.47 567 VAL A O 1
ATOM 2648 N N . ARG A 1 348 ? 5.720 31.000 58.729 1.00 13.77 568 ARG A N 1
ATOM 2649 C CA . ARG A 1 348 ? 5.395 31.847 57.596 1.00 14.09 568 ARG A CA 1
ATOM 2650 C C . ARG A 1 348 ? 6.033 31.208 56.376 1.00 13.54 568 ARG A C 1
ATOM 2651 O O . ARG A 1 348 ? 7.261 31.214 56.242 1.00 13.24 568 ARG A O 1
ATOM 2659 N N . MET A 1 349 ? 5.207 30.626 55.503 1.00 12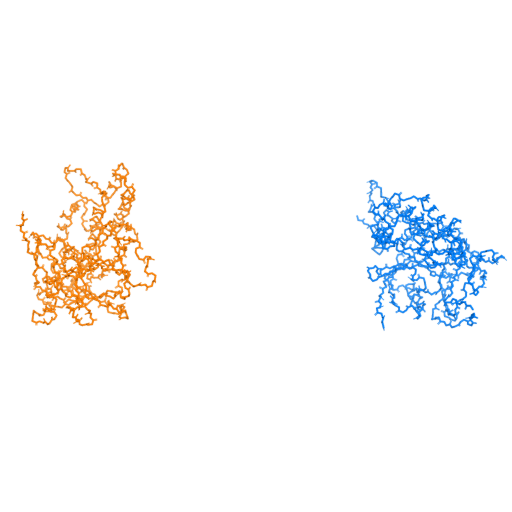.85 569 MET A N 1
ATOM 2660 C CA . MET A 1 349 ? 5.747 29.986 54.305 1.00 12.66 569 MET A CA 1
ATOM 2661 C C . MET A 1 349 ? 6.383 31.072 53.467 1.00 12.44 569 MET A C 1
ATOM 2662 O O . MET A 1 349 ? 5.820 32.161 53.345 1.00 12.81 569 MET A O 1
ATOM 2667 N N . ARG A 1 350 ? 7.563 30.792 52.919 1.00 12.18 570 ARG A N 1
ATOM 2668 C CA . ARG A 1 350 ? 8.318 31.813 52.199 1.00 13.09 570 ARG A CA 1
ATOM 2669 C C . ARG A 1 350 ? 8.762 31.460 50.780 1.00 11.97 570 ARG A C 1
ATOM 2670 O O . ARG A 1 350 ? 8.715 32.314 49.893 1.00 10.77 570 ARG A O 1
ATOM 2678 N N . TYR A 1 351 ? 9.266 30.246 50.576 1.00 12.07 571 TYR A N 1
ATOM 2679 C CA . TYR A 1 351 ? 9.692 29.840 49.238 1.00 11.83 571 TYR A CA 1
ATOM 2680 C C . TYR A 1 351 ? 9.222 28.437 48.894 1.00 11.31 571 TYR A C 1
ATOM 2681 O O . TYR A 1 351 ? 9.195 27.562 49.759 1.00 11.69 571 TYR A O 1
ATOM 2690 N N . LEU A 1 352 ? 8.880 28.233 47.625 1.00 10.39 572 LEU A N 1
ATOM 2691 C CA . LEU A 1 352 ? 8.516 26.917 47.128 1.00 10.44 572 LEU A CA 1
ATOM 2692 C C . LEU A 1 352 ? 9.478 26.560 46.015 1.00 10.34 572 LEU A C 1
ATOM 2693 O O . LEU A 1 352 ? 9.614 27.315 45.034 1.00 10.11 572 LEU A O 1
ATOM 2698 N N . LEU A 1 353 ? 10.161 25.429 46.173 1.00 10.41 573 LEU A N 1
ATOM 2699 C CA . LEU A 1 353 ? 11.152 24.986 45.196 1.00 10.59 573 LEU A CA 1
ATOM 2700 C C . LEU A 1 353 ? 10.584 23.861 44.360 1.00 11.24 573 LEU A C 1
ATOM 2701 O O . LEU A 1 353 ? 10.059 22.903 44.906 1.00 11.08 573 LEU A O 1
ATOM 2706 N N . LYS A 1 354 ? 10.668 23.994 43.038 1.00 11.42 574 LYS A N 1
ATOM 2707 C CA . LYS A 1 354 ? 10.334 22.880 42.151 1.00 12.48 574 LYS A CA 1
ATOM 2708 C C . LYS A 1 354 ? 11.629 22.144 41.878 1.00 12.54 574 LYS A C 1
ATOM 2709 O O . LYS A 1 354 ? 12.569 22.717 41.304 1.00 12.03 574 LYS A O 1
ATOM 2715 N N . VAL A 1 355 ? 11.691 20.892 42.325 1.00 12.15 575 VAL A N 1
ATOM 2716 C CA . VAL A 1 355 ? 12.944 20.128 42.318 1.00 13.13 575 VAL A CA 1
ATOM 2717 C C . VAL A 1 355 ? 12.837 18.917 41.414 1.00 13.78 575 VAL A C 1
ATOM 2718 O O . VAL A 1 355 ? 11.850 18.193 41.448 1.00 14.00 575 VAL A O 1
ATOM 2722 N N . GLN A 1 356 ? 13.877 18.708 40.609 1.00 15.01 576 GLN A N 1
ATOM 2723 C CA . GLN A 1 356 ? 14.013 17.481 39.827 1.00 16.11 576 GLN A CA 1
ATOM 2724 C C . GLN A 1 356 ? 14.926 16.539 40.590 1.00 15.41 576 GLN A C 1
ATOM 2725 O O . GLN A 1 356 ? 16.047 16.901 40.928 1.00 14.36 576 GLN A O 1
ATOM 2731 N N . PHE A 1 357 ? 14.414 15.354 40.919 1.00 15.18 577 PHE A N 1
ATOM 2732 C CA . PHE A 1 357 ? 15.212 14.339 41.607 1.00 15.78 577 PHE A CA 1
ATOM 2733 C C . PHE A 1 357 ? 15.873 13.484 40.552 1.00 16.30 577 PHE A C 1
ATOM 2734 O O . PHE A 1 357 ? 15.216 13.033 39.612 1.00 16.51 577 PHE A O 1
ATOM 2742 N N . ASN A 1 358 ? 17.174 13.260 40.715 1.00 16.98 578 ASN A N 1
ATOM 2743 C CA . ASN A 1 358 ? 17.935 12.454 39.770 1.00 18.13 578 ASN A CA 1
ATOM 2744 C C . ASN A 1 358 ? 18.357 11.198 40.491 1.00 17.85 578 ASN A C 1
ATOM 2745 O O . ASN A 1 358 ? 19.237 11.242 41.329 1.00 17.18 578 ASN A O 1
ATOM 2750 N N . PHE A 1 359 ? 17.701 10.077 40.202 1.00 18.39 579 PHE A N 1
ATOM 2751 C CA . PHE A 1 359 ? 17.949 8.885 40.993 1.00 19.72 579 PHE A CA 1
ATOM 2752 C C . PHE A 1 359 ? 19.137 8.108 40.476 1.00 20.14 579 PHE A C 1
ATOM 2753 O O . PHE A 1 359 ? 19.350 7.993 39.273 1.00 20.01 579 PHE A O 1
ATOM 2761 N N . LEU A 1 360 ? 19.921 7.619 41.418 1.00 21.28 580 LEU A N 1
ATOM 2762 C CA . LEU A 1 360 ? 21.076 6.806 41.101 1.00 23.48 580 LEU A CA 1
ATOM 2763 C C . LEU A 1 360 ? 20.701 5.429 41.629 1.00 23.80 580 LEU A C 1
ATOM 2764 O O . LEU A 1 360 ? 20.246 5.293 42.770 1.00 28.00 580 LEU A O 1
ATOM 2769 N N . GLN A 1 361 ? 20.845 4.416 40.789 1.00 25.71 581 GLN A N 1
ATOM 2770 C CA . GLN A 1 361 ? 20.574 3.059 41.200 1.00 24.53 581 GLN A CA 1
ATOM 2771 C C . GLN A 1 361 ? 21.909 2.449 41.594 1.00 23.06 581 GLN A C 1
ATOM 2772 O O . GLN A 1 361 ? 22.597 1.887 40.767 1.00 21.61 581 GLN A O 1
ATOM 2778 N N . LEU A 1 362 ? 22.273 2.608 42.860 1.00 22.26 582 LEU A N 1
ATOM 2779 C CA . LEU A 1 362 ? 23.590 2.192 43.329 1.00 21.75 582 LEU A CA 1
ATOM 2780 C C . LEU A 1 362 ? 23.549 0.787 43.885 1.00 21.43 582 LEU A C 1
ATOM 2781 O O . LEU A 1 362 ? 22.570 0.390 44.527 1.00 21.99 582 LEU A O 1
ATOM 2786 N N . TRP A 1 363 ? 24.624 0.041 43.647 1.00 19.57 583 TRP A N 1
ATOM 2787 C CA . TRP A 1 363 ? 24.777 -1.295 44.217 1.00 18.25 583 TRP A CA 1
ATOM 2788 C C . TRP A 1 363 ? 26.209 -1.604 44.566 1.00 19.38 583 TRP A C 1
ATOM 2789 O O . TRP A 1 363 ? 27.086 -0.750 44.399 1.00 17.95 583 TRP A O 1
ATOM 2800 N N . GLN B 1 13 ? 15.601 -13.358 -73.718 1.00 31.21 233 GLN B N 1
ATOM 2801 C CA . GLN B 1 13 ? 16.849 -13.716 -72.955 1.00 30.70 233 GLN B CA 1
ATOM 2802 C C . GLN B 1 13 ? 16.669 -14.863 -71.953 1.00 30.64 233 GLN B C 1
ATOM 2803 O O . GLN B 1 13 ? 17.652 -15.434 -71.470 1.00 33.32 233 GLN B O 1
ATOM 2809 N N . LEU B 1 14 ? 15.421 -15.184 -71.632 1.00 29.54 234 LEU B N 1
ATOM 2810 C CA . LEU B 1 14 ? 15.112 -16.314 -70.762 1.00 28.27 234 LEU B CA 1
ATOM 2811 C C . LEU B 1 14 ? 14.994 -17.584 -71.577 1.00 27.53 234 LEU B C 1
ATOM 2812 O O . LEU B 1 14 ? 14.647 -17.527 -72.756 1.00 28.82 234 LEU B O 1
ATOM 2817 N N . ASP B 1 15 ? 15.286 -18.725 -70.949 1.00 27.27 235 ASP B N 1
ATOM 2818 C CA . ASP B 1 15 ? 14.986 -20.050 -71.506 1.00 28.15 235 ASP B CA 1
ATOM 2819 C C . ASP B 1 15 ? 13.505 -20.112 -71.863 1.00 28.79 235 ASP B C 1
ATOM 2820 O O . ASP B 1 15 ? 12.665 -19.563 -71.132 1.00 27.36 235 ASP B O 1
ATOM 2825 N N . LEU B 1 16 ? 13.184 -20.770 -72.975 1.00 28.49 236 LEU B N 1
ATOM 2826 C CA . LEU B 1 16 ? 11.789 -20.853 -73.440 1.00 28.69 236 LEU B CA 1
ATOM 2827 C C . LEU B 1 16 ? 10.799 -21.437 -72.428 1.00 27.25 236 LEU B C 1
ATOM 2828 O O . LEU B 1 16 ? 9.623 -21.048 -72.405 1.00 27.52 236 LEU B O 1
ATOM 2833 N N . ARG B 1 17 ? 11.267 -22.367 -71.598 1.00 25.56 237 ARG B N 1
ATOM 2834 C CA . ARG B 1 17 ? 10.417 -22.983 -70.578 1.00 24.20 237 ARG B CA 1
ATOM 2835 C C . ARG B 1 17 ? 10.024 -21.971 -69.498 1.00 22.05 237 ARG B C 1
ATOM 2836 O O . ARG B 1 17 ? 8.913 -22.018 -68.983 1.00 21.03 237 ARG B O 1
ATOM 2844 N N . VAL B 1 18 ? 10.939 -21.063 -69.174 1.00 20.71 238 VAL B N 1
ATOM 2845 C CA . VAL B 1 18 ? 10.669 -19.971 -68.234 1.00 20.55 238 VAL B CA 1
ATOM 2846 C C . VAL B 1 18 ? 9.734 -18.930 -68.882 1.00 21.15 238 VAL B C 1
ATOM 2847 O O . VAL B 1 18 ? 8.775 -18.467 -68.259 1.00 19.83 238 VAL B O 1
ATOM 2851 N N . GLN B 1 19 ? 9.999 -18.595 -70.147 1.00 21.59 239 GLN B N 1
ATOM 2852 C CA . GLN B 1 19 ? 9.115 -17.708 -70.908 1.00 22.17 239 GLN B CA 1
ATOM 2853 C C . GLN B 1 19 ? 7.680 -18.198 -70.866 1.00 21.60 239 GLN B C 1
ATOM 2854 O O . GLN B 1 19 ? 6.765 -17.414 -70.615 1.00 22.83 239 GLN B O 1
ATOM 2860 N N . GLU B 1 20 ? 7.487 -19.492 -71.107 1.00 22.09 240 GLU B N 1
ATOM 2861 C CA . GLU B 1 20 ? 6.157 -20.081 -71.111 1.00 23.70 240 GLU B CA 1
ATOM 2862 C C . GLU B 1 20 ? 5.527 -20.076 -69.715 1.00 22.57 240 GLU B C 1
ATOM 2863 O O . GLU B 1 20 ? 4.329 -19.834 -69.581 1.00 22.52 240 GLU B O 1
ATOM 2869 N N . LEU B 1 21 ? 6.343 -20.307 -68.688 1.00 20.55 241 LEU B N 1
ATOM 2870 C CA . LEU B 1 21 ? 5.882 -20.197 -67.294 1.00 19.56 241 LEU B CA 1
ATOM 2871 C C . LEU B 1 21 ? 5.431 -18.773 -66.934 1.00 19.21 241 LEU B C 1
ATOM 2872 O O . LEU B 1 21 ? 4.349 -18.565 -66.347 1.00 17.48 241 LEU B O 1
ATOM 2877 N N . ILE B 1 22 ? 6.275 -17.800 -67.264 1.00 18.32 242 ILE B N 1
ATOM 2878 C CA . ILE B 1 22 ? 6.036 -16.401 -66.936 1.00 19.69 242 ILE B CA 1
ATOM 2879 C C . ILE B 1 22 ? 4.815 -15.866 -67.694 1.00 20.99 242 ILE B C 1
ATOM 2880 O O . ILE B 1 22 ? 3.986 -15.152 -67.126 1.00 20.33 242 ILE B O 1
ATOM 2885 N N . LYS B 1 23 ? 4.709 -16.243 -68.966 1.00 22.87 243 LYS B N 1
ATOM 2886 C CA . LYS B 1 23 ? 3.558 -15.883 -69.801 1.00 23.48 243 LYS B CA 1
ATOM 2887 C C . LYS B 1 23 ? 2.269 -16.433 -69.206 1.00 23.39 243 LYS B C 1
ATOM 2888 O O . LYS B 1 23 ? 1.234 -15.766 -69.239 1.00 23.30 243 LYS B O 1
ATOM 2894 N N . LEU B 1 24 ? 2.350 -17.634 -68.637 1.00 21.96 244 LEU B N 1
ATOM 2895 C CA . LEU B 1 24 ? 1.193 -18.295 -68.065 1.00 20.98 244 LEU B CA 1
ATOM 2896 C C . LEU B 1 24 ? 0.744 -17.621 -66.761 1.00 19.80 244 LEU B C 1
ATOM 2897 O O . LEU B 1 24 ? -0.429 -17.268 -66.623 1.00 20.78 244 LEU B O 1
ATOM 2902 N N . ILE B 1 25 ? 1.671 -17.412 -65.825 1.00 17.29 245 ILE B N 1
ATOM 2903 C CA . ILE B 1 25 ? 1.269 -16.887 -64.506 1.00 16.22 245 ILE B CA 1
ATOM 2904 C C . ILE B 1 25 ? 1.013 -15.385 -64.469 1.00 15.96 245 ILE B C 1
ATOM 2905 O O . ILE B 1 25 ? 0.271 -14.923 -63.618 1.00 15.75 245 ILE B O 1
ATOM 2910 N N . CYS B 1 26 ? 1.588 -14.625 -65.408 1.00 15.31 246 CYS B N 1
ATOM 2911 C CA . CYS B 1 26 ? 1.446 -13.164 -65.409 1.00 15.87 246 CYS B CA 1
ATOM 2912 C C . CYS B 1 26 ? 0.270 -12.659 -66.258 1.00 15.83 246 CYS B C 1
ATOM 2913 O O . CYS B 1 26 ? 0.116 -11.457 -66.455 1.00 17.33 246 CYS B O 1
ATOM 2916 N N . ASN B 1 27 ? -0.563 -13.576 -66.735 1.00 15.59 247 ASN B N 1
ATOM 2917 C CA . ASN B 1 27 ? -1.677 -13.237 -67.636 1.00 16.13 247 ASN B CA 1
ATOM 2918 C C . ASN B 1 27 ? -2.860 -12.731 -66.807 1.00 15.99 247 ASN B C 1
ATOM 2919 O O . ASN B 1 27 ? -3.526 -13.522 -66.127 1.00 15.47 247 ASN B O 1
ATOM 2924 N N . VAL B 1 28 ? -3.092 -11.420 -66.855 1.00 14.86 248 VAL B N 1
ATOM 2925 C CA . VAL B 1 28 ? -4.145 -10.761 -66.082 1.00 15.50 248 VAL B CA 1
ATOM 2926 C C . VAL B 1 28 ? -5.528 -11.178 -66.570 1.00 15.63 248 VAL B C 1
ATOM 2927 O O . VAL B 1 28 ? -6.410 -11.434 -65.767 1.00 15.63 248 VAL B O 1
ATOM 2931 N N . GLN B 1 29 ? -5.710 -11.311 -67.883 1.00 15.83 249 GLN B N 1
ATOM 2932 C CA . GLN B 1 29 ? -6.995 -11.827 -68.360 1.00 16.34 249 GLN B CA 1
ATOM 2933 C C . GLN B 1 29 ? -7.312 -13.245 -67.836 1.00 16.06 249 GLN B C 1
ATOM 2934 O O . GLN B 1 29 ? -8.472 -13.556 -67.527 1.00 15.23 249 GLN B O 1
ATOM 2940 N N . ALA B 1 30 ? -6.289 -14.089 -67.714 1.00 15.01 250 ALA B N 1
ATOM 2941 C CA . ALA B 1 30 ? -6.470 -15.414 -67.134 1.00 15.18 250 ALA B CA 1
ATOM 2942 C C . ALA B 1 30 ? -6.971 -15.321 -65.690 1.00 14.95 250 ALA B C 1
ATOM 2943 O O . ALA B 1 30 ? -7.800 -16.128 -65.261 1.00 14.45 250 ALA B O 1
ATOM 2945 N N . MET B 1 31 ? -6.476 -14.331 -64.941 1.00 14.71 251 MET B N 1
ATOM 2946 C CA . MET B 1 31 ? -6.891 -14.147 -63.545 1.00 15.03 251 MET B CA 1
ATOM 2947 C C . MET B 1 31 ? -8.349 -13.719 -63.494 1.00 16.16 251 MET B C 1
ATOM 2948 O O . MET B 1 31 ? -9.110 -14.186 -62.645 1.00 16.41 251 MET B O 1
ATOM 2953 N N . GLU B 1 32 ? -8.725 -12.826 -64.411 1.00 16.65 252 GLU B N 1
ATOM 2954 C CA . GLU B 1 32 ? -10.113 -12.375 -64.510 1.00 18.12 252 GLU B CA 1
ATOM 2955 C C . GLU B 1 32 ? -11.015 -13.573 -64.757 1.00 17.33 252 GLU B C 1
ATOM 2956 O O . GLU B 1 32 ? -12.033 -13.744 -64.081 1.00 17.19 252 GLU B O 1
ATOM 2962 N N . GLU B 1 33 ? -10.643 -14.404 -65.730 1.00 16.39 253 GLU B N 1
ATOM 2963 C CA . GLU B 1 33 ? -11.450 -15.568 -66.085 1.00 17.57 253 GLU B CA 1
ATOM 2964 C C . GLU B 1 33 ? -11.547 -16.550 -64.917 1.00 16.21 253 GLU B C 1
ATOM 2965 O O . GLU B 1 33 ? -12.605 -17.128 -64.680 1.00 15.46 253 GLU B O 1
ATOM 2971 N N . MET B 1 34 ? -10.453 -16.711 -64.175 1.00 15.50 254 MET B N 1
ATOM 2972 C CA . MET B 1 34 ? -10.482 -17.561 -62.977 1.00 16.41 254 MET B CA 1
ATOM 2973 C C . MET B 1 34 ? -11.441 -17.036 -61.933 1.00 16.17 254 MET B C 1
ATOM 2974 O O . MET B 1 34 ? -12.195 -17.810 -61.354 1.00 16.25 254 MET B O 1
ATOM 2979 N N . MET B 1 35 ? -11.417 -15.724 -61.706 1.00 15.96 255 MET B N 1
ATOM 2980 C CA . MET B 1 35 ? -12.313 -15.120 -60.714 1.00 16.65 255 MET B CA 1
ATOM 2981 C C . MET B 1 35 ? -13.765 -15.289 -61.140 1.00 16.21 255 MET B C 1
ATOM 2982 O O . MET B 1 35 ? -14.623 -15.627 -60.320 1.00 16.19 255 MET B O 1
ATOM 2987 N N . MET B 1 36 ? -14.028 -15.104 -62.432 1.00 16.93 256 MET B N 1
ATOM 2988 C CA . MET B 1 36 ? -15.382 -15.319 -62.959 1.00 19.34 256 MET B CA 1
ATOM 2989 C C . MET B 1 36 ? -15.866 -16.751 -62.768 1.00 20.21 256 MET B C 1
ATOM 2990 O O . MET B 1 36 ? -17.039 -16.965 -62.462 1.00 19.51 256 MET B O 1
ATOM 2995 N N . GLU B 1 37 ? -14.961 -17.718 -62.934 1.00 21.52 257 GLU B N 1
ATOM 2996 C CA . GLU B 1 37 ? -15.286 -19.116 -62.692 1.00 23.59 257 GLU B CA 1
ATOM 2997 C C . GLU B 1 37 ? -15.645 -19.345 -61.213 1.00 23.63 257 GLU B C 1
ATOM 2998 O O . GLU B 1 37 ? -16.491 -20.190 -60.902 1.00 22.18 257 GLU B O 1
ATOM 3004 N N . MET B 1 38 ? -15.025 -18.570 -60.322 1.00 21.78 258 MET B N 1
ATOM 3005 C CA . MET B 1 38 ? -15.345 -18.593 -58.892 1.00 21.93 258 MET B CA 1
ATOM 3006 C C . MET B 1 38 ? -16.601 -17.766 -58.561 1.00 22.28 258 MET B C 1
ATOM 3007 O O . MET B 1 38 ? -16.928 -17.568 -57.390 1.00 23.49 258 MET B O 1
ATOM 3012 N N . LYS B 1 39 ? -17.291 -17.300 -59.605 1.00 22.49 259 LYS B N 1
ATOM 3013 C CA . LYS B 1 39 ? -18.529 -16.509 -59.519 1.00 23.02 259 LYS B CA 1
ATOM 3014 C C . LYS B 1 39 ? -18.328 -15.069 -59.009 1.00 21.50 259 LYS B C 1
ATOM 3015 O O . LYS B 1 39 ? -19.289 -14.371 -58.716 1.00 22.06 259 LYS B O 1
ATOM 3021 N N . TYR B 1 40 ? -17.080 -14.602 -58.979 1.00 19.17 260 TYR B N 1
ATOM 3022 C CA . TYR B 1 40 ? -16.802 -13.210 -58.655 1.00 18.09 260 TYR B CA 1
ATOM 3023 C C . TYR B 1 40 ? -17.184 -12.324 -59.836 1.00 18.15 260 TYR B C 1
ATOM 3024 O O . TYR B 1 40 ? -16.877 -12.659 -60.979 1.00 16.65 260 TYR B O 1
ATOM 3033 N N . ASN B 1 41 ? -17.855 -11.207 -59.564 1.00 17.44 261 ASN B N 1
ATOM 3034 C CA . ASN B 1 41 ? -18.367 -10.328 -60.629 1.00 18.85 261 ASN B CA 1
ATOM 3035 C C . ASN B 1 41 ? -17.353 -9.261 -61.068 1.00 18.61 261 ASN B C 1
ATOM 3036 O O . ASN B 1 41 ? -17.344 -8.129 -60.586 1.00 17.64 261 ASN B O 1
ATOM 3041 N N . THR B 1 42 ? -16.485 -9.637 -62.002 1.00 18.32 262 THR B N 1
ATOM 3042 C CA . THR B 1 42 ? -15.447 -8.753 -62.500 1.00 20.17 262 THR B CA 1
ATOM 3043 C C . THR B 1 42 ? -15.989 -7.615 -63.350 1.00 22.47 262 THR B C 1
ATOM 3044 O O . THR B 1 42 ? -15.303 -6.619 -63.542 1.00 23.98 262 THR B O 1
ATOM 3048 N N . LYS B 1 43 ? -17.198 -7.773 -63.884 1.00 25.83 263 LYS B N 1
ATOM 3049 C CA . LYS B 1 43 ? -17.839 -6.679 -64.618 1.00 27.79 263 LYS B CA 1
ATOM 3050 C C . LYS B 1 43 ? -18.191 -5.565 -63.644 1.00 28.31 263 LYS B C 1
ATOM 3051 O O . LYS B 1 43 ? -17.850 -4.396 -63.869 1.00 28.72 263 LYS B O 1
ATOM 3057 N N . LYS B 1 44 ? -18.853 -5.963 -62.560 1.00 26.80 264 LYS B N 1
ATOM 3058 C CA . LYS B 1 44 ? -19.303 -5.090 -61.494 1.00 26.77 264 LYS B CA 1
ATOM 3059 C C . LYS B 1 44 ? -18.123 -4.534 -60.691 1.00 26.62 264 LYS B C 1
ATOM 3060 O O . LYS B 1 44 ? -18.177 -3.408 -60.213 1.00 28.39 264 LYS B O 1
ATOM 3066 N N . ALA B 1 45 ? -17.061 -5.326 -60.530 1.00 23.71 265 ALA B N 1
ATOM 3067 C CA . ALA B 1 45 ? -15.897 -4.896 -59.742 1.00 22.66 265 ALA B CA 1
ATOM 3068 C C . ALA B 1 45 ? -14.596 -5.261 -60.481 1.00 22.47 265 ALA B C 1
ATOM 3069 O O . ALA B 1 45 ? -13.955 -6.277 -60.160 1.00 21.85 265 ALA B O 1
ATOM 3071 N N . PRO B 1 46 ? -14.199 -4.438 -61.472 1.00 23.04 266 PRO B N 1
ATOM 3072 C CA . PRO B 1 46 ? -13.000 -4.765 -62.258 1.00 21.98 266 PRO B CA 1
ATOM 3073 C C . PRO B 1 46 ? -11.757 -4.883 -61.382 1.00 21.54 266 PRO B C 1
ATOM 3074 O O . PRO B 1 46 ? -11.563 -4.084 -60.447 1.00 20.65 266 PRO B O 1
ATOM 3078 N N . LEU B 1 47 ? -10.920 -5.874 -61.692 1.00 20.52 267 LEU B N 1
ATOM 3079 C CA . LEU B 1 47 ? -9.781 -6.223 -60.849 1.00 20.33 267 LEU B CA 1
ATOM 3080 C C . LEU B 1 47 ? -8.773 -5.100 -60.708 1.00 20.90 267 LEU B C 1
ATOM 3081 O O . LEU B 1 47 ? -8.017 -5.031 -59.724 1.00 19.52 267 LEU B O 1
ATOM 3086 N N . GLY B 1 48 ? -8.787 -4.205 -61.689 1.00 21.32 268 GLY B N 1
ATOM 3087 C CA . GLY B 1 48 ? -7.925 -3.030 -61.686 1.00 22.71 268 GLY B CA 1
ATOM 3088 C C . GLY B 1 48 ? -8.206 -2.058 -60.553 1.00 22.72 268 GLY B C 1
ATOM 3089 O O . GLY B 1 48 ? -7.333 -1.279 -60.188 1.00 24.34 268 GLY B O 1
ATOM 3090 N N . LYS B 1 49 ? -9.416 -2.116 -59.996 1.00 22.27 269 LYS B N 1
ATOM 3091 C CA . LYS B 1 49 ? -9.847 -1.167 -58.959 1.00 23.31 269 LYS B CA 1
ATOM 3092 C C . LYS B 1 49 ? -9.927 -1.842 -57.598 1.00 22.69 269 LYS B C 1
ATOM 3093 O O . LYS B 1 49 ? -10.322 -1.234 -56.606 1.00 23.62 269 LYS B O 1
ATOM 3099 N N . LEU B 1 50 ? -9.572 -3.117 -57.573 1.00 21.34 270 LEU B N 1
ATOM 3100 C CA . LEU B 1 50 ? -9.572 -3.901 -56.352 1.00 21.18 270 LEU B CA 1
ATOM 3101 C C . LEU B 1 50 ? -8.516 -3.336 -55.398 1.00 20.49 270 LEU B C 1
ATOM 3102 O O . LEU B 1 50 ? -7.395 -3.085 -55.800 1.00 19.49 270 LEU B O 1
ATOM 3107 N N . THR B 1 51 ? -8.886 -3.121 -54.139 1.00 18.46 271 THR B N 1
ATOM 3108 C CA . THR B 1 51 ? -7.961 -2.556 -53.164 1.00 18.25 271 THR B CA 1
ATOM 3109 C C . THR B 1 51 ? -7.745 -3.516 -52.005 1.00 17.33 271 THR B C 1
ATOM 3110 O O . THR B 1 51 ? -8.586 -4.367 -51.735 1.00 16.59 271 THR B O 1
ATOM 3114 N N . VAL B 1 52 ? -6.641 -3.337 -51.291 1.00 16.90 272 VAL B N 1
ATOM 3115 C CA . VAL B 1 52 ? -6.411 -4.166 -50.100 1.00 17.19 272 VAL B CA 1
ATOM 3116 C C . VAL B 1 52 ? -7.465 -3.875 -49.029 1.00 16.23 272 VAL B C 1
ATOM 3117 O O . VAL B 1 52 ? -7.864 -4.783 -48.293 1.00 15.46 272 VAL B O 1
ATOM 3121 N N . ALA B 1 53 ? -7.920 -2.620 -48.933 1.00 15.45 273 ALA B N 1
ATOM 3122 C CA . ALA B 1 53 ? -9.016 -2.274 -48.017 1.00 14.94 273 ALA B CA 1
ATOM 3123 C C . ALA B 1 53 ? -10.295 -3.072 -48.310 1.00 14.43 273 ALA B C 1
ATOM 3124 O O . ALA B 1 53 ? -10.979 -3.541 -47.386 1.00 13.34 273 ALA B O 1
ATOM 3126 N N . GLN B 1 54 ? -10.623 -3.238 -49.590 1.00 13.74 274 GLN B N 1
ATOM 3127 C CA . GLN B 1 54 ? -11.827 -3.989 -49.951 1.00 13.94 274 GLN B CA 1
ATOM 3128 C C . GLN B 1 54 ? -11.692 -5.456 -49.497 1.00 13.09 274 GLN B C 1
ATOM 3129 O O . GLN B 1 54 ? -12.660 -6.043 -49.031 1.00 12.11 274 GLN B O 1
ATOM 3135 N N . ILE B 1 55 ? -10.497 -6.023 -49.669 1.00 12.66 275 ILE B N 1
ATOM 3136 C CA . ILE B 1 55 ? -10.267 -7.433 -49.310 1.00 12.73 275 ILE B CA 1
ATOM 3137 C C . ILE B 1 55 ? -10.383 -7.588 -47.794 1.00 12.46 275 ILE B C 1
ATOM 3138 O O . ILE B 1 55 ? -11.037 -8.515 -47.313 1.00 12.14 275 ILE B O 1
ATOM 3143 N N . LYS B 1 56 ? -9.775 -6.666 -47.059 1.00 13.10 276 LYS B N 1
ATOM 3144 C CA . LYS B 1 56 ? -9.889 -6.667 -45.599 1.00 13.65 276 LYS B CA 1
ATOM 3145 C C . LYS B 1 56 ? -11.365 -6.600 -45.190 1.00 13.26 276 LYS B C 1
ATOM 3146 O O . LYS B 1 56 ? -11.810 -7.321 -44.305 1.00 13.14 276 LYS B O 1
ATOM 3152 N N . ALA B 1 57 ? -12.139 -5.767 -45.873 1.00 13.47 277 ALA B N 1
ATOM 3153 C CA . ALA B 1 57 ? -13.583 -5.670 -45.570 1.00 12.51 277 ALA B CA 1
ATOM 3154 C C . ALA B 1 57 ? -14.316 -6.973 -45.841 1.00 11.85 277 ALA B C 1
ATOM 3155 O O . ALA B 1 57 ? -15.221 -7.351 -45.111 1.00 11.42 277 ALA B O 1
ATOM 3157 N N . GLY B 1 58 ? -13.899 -7.681 -46.881 1.00 11.54 278 GLY B N 1
ATOM 3158 C CA . GLY B 1 58 ? -14.462 -8.989 -47.165 1.00 10.95 278 GLY B CA 1
ATOM 3159 C C . GLY B 1 58 ? -14.202 -9.939 -46.003 1.00 11.15 278 GLY B C 1
ATOM 3160 O O . GLY B 1 58 ? -15.100 -10.666 -45.582 1.00 11.10 278 GLY B O 1
ATOM 3161 N N . TYR B 1 59 ? -12.982 -9.928 -45.480 1.00 11.24 279 TYR B N 1
ATOM 3162 C CA . TYR B 1 59 ? -12.668 -10.778 -44.321 1.00 11.61 279 TYR B CA 1
ATOM 3163 C C . TYR B 1 59 ? -13.521 -10.434 -43.113 1.00 12.07 279 TYR B C 1
ATOM 3164 O O . TYR B 1 59 ? -13.996 -11.320 -42.392 1.00 12.34 279 TYR B O 1
ATOM 3173 N N . GLN B 1 60 ? -13.725 -9.140 -42.902 1.00 12.61 280 GLN B N 1
ATOM 3174 C CA . GLN B 1 60 ? -14.556 -8.665 -41.790 1.00 13.76 280 GLN B CA 1
ATOM 3175 C C . GLN B 1 60 ? -15.975 -9.199 -41.881 1.00 12.78 280 GLN B C 1
ATOM 3176 O O . GLN B 1 60 ? -16.545 -9.655 -40.869 1.00 13.55 280 GLN B O 1
ATOM 3182 N N . SER B 1 61 ? -16.543 -9.189 -43.088 1.00 12.93 281 SER B N 1
ATOM 3183 C CA . SER B 1 61 ? -17.858 -9.767 -43.297 1.00 13.40 281 SER B CA 1
ATOM 3184 C C . SER B 1 61 ? -17.844 -11.271 -43.077 1.00 13.48 281 SER B C 1
ATOM 3185 O O . SER B 1 61 ? -18.781 -11.800 -42.535 1.00 13.29 281 SER B O 1
ATOM 3188 N N . LEU B 1 62 ? -16.801 -11.971 -43.538 1.00 12.94 282 LEU B N 1
ATOM 3189 C CA . LEU B 1 62 ? -16.719 -13.406 -43.277 1.00 12.77 282 LEU B CA 1
ATOM 3190 C C . LEU B 1 62 ? -16.632 -13.736 -41.794 1.00 13.80 282 LEU B C 1
ATOM 3191 O O . LEU B 1 62 ? -17.113 -14.790 -41.367 1.00 13.25 282 LEU B O 1
ATOM 3196 N N . LYS B 1 63 ? -16.049 -12.839 -41.005 1.00 14.57 283 LYS B N 1
ATOM 3197 C CA . LYS B 1 63 ? -16.045 -13.039 -39.540 1.00 16.42 283 LYS B CA 1
ATOM 3198 C C . LYS B 1 63 ? -17.456 -12.952 -38.958 1.00 16.50 283 LYS B C 1
ATOM 3199 O O . LYS B 1 63 ? -17.807 -13.735 -38.051 1.00 17.75 283 LYS B O 1
ATOM 3205 N N . LYS B 1 64 ? -18.267 -12.015 -39.458 1.00 16.66 284 LYS B N 1
ATOM 3206 C CA . LYS B 1 64 ? -19.681 -11.951 -39.046 1.00 17.53 284 LYS B CA 1
ATOM 3207 C C . LYS B 1 64 ? -20.420 -13.231 -39.435 1.00 15.80 284 LYS B C 1
ATOM 3208 O O . LYS B 1 64 ? -21.300 -13.722 -38.712 1.00 15.59 284 LYS B O 1
ATOM 3214 N N . ILE B 1 65 ? -20.105 -13.751 -40.618 1.00 14.45 285 ILE B N 1
ATOM 3215 C CA . ILE B 1 65 ? -20.726 -14.972 -41.072 1.00 14.49 285 ILE B CA 1
ATOM 3216 C C . ILE B 1 65 ? -20.282 -16.112 -40.145 1.00 14.85 285 ILE B C 1
ATOM 3217 O O . ILE B 1 65 ? -21.102 -16.923 -39.710 1.00 15.25 285 ILE B O 1
ATOM 3222 N N . GLU B 1 66 ? -18.985 -16.146 -39.840 1.00 14.86 286 GLU B N 1
ATOM 3223 C CA . GLU B 1 66 ? -18.439 -17.156 -38.931 1.00 17.01 286 GLU B CA 1
ATOM 3224 C C . GLU B 1 66 ? -19.203 -17.159 -37.615 1.00 17.46 286 GLU B C 1
ATOM 3225 O O . GLU B 1 66 ? -19.559 -18.230 -37.111 1.00 18.21 286 GLU B O 1
ATOM 3231 N N . ASP B 1 67 ? -19.444 -15.973 -37.069 1.00 18.41 287 ASP B N 1
ATOM 3232 C CA . ASP B 1 67 ? -20.128 -15.853 -35.775 1.00 19.37 287 ASP B CA 1
ATOM 3233 C C . ASP B 1 67 ? -21.485 -16.556 -35.830 1.00 19.20 287 ASP B C 1
ATOM 3234 O O . ASP B 1 67 ? -21.826 -17.293 -34.901 1.00 19.43 287 ASP B O 1
ATOM 3239 N N . CYS B 1 68 ? -22.222 -16.363 -36.924 1.00 17.36 288 CYS B N 1
ATOM 3240 C CA . CYS B 1 68 ? -23.517 -17.028 -37.110 1.00 17.90 288 CYS B CA 1
ATOM 3241 C C . CYS B 1 68 ? -23.331 -18.526 -37.212 1.00 17.55 288 CYS B C 1
ATOM 3242 O O . CYS B 1 68 ? -24.002 -19.281 -36.514 1.00 16.56 288 CYS B O 1
ATOM 3245 N N . ILE B 1 69 ? -22.412 -18.960 -38.070 1.00 16.91 289 ILE B N 1
ATOM 3246 C CA . ILE B 1 69 ? -22.249 -20.390 -38.338 1.00 17.40 289 ILE B CA 1
ATOM 3247 C C . ILE B 1 69 ? -21.849 -21.135 -37.067 1.00 17.54 289 ILE B C 1
ATOM 3248 O O . ILE B 1 69 ? -22.380 -22.197 -36.778 1.00 16.64 289 ILE B O 1
ATOM 3253 N N . ARG B 1 70 ? -20.948 -20.551 -36.289 1.00 17.11 290 ARG B N 1
ATOM 3254 C CA . ARG B 1 70 ? -20.449 -21.209 -35.076 1.00 18.07 290 ARG B CA 1
ATOM 3255 C C . ARG B 1 70 ? -21.527 -21.293 -33.985 1.00 17.67 290 ARG B C 1
ATOM 3256 O O . ARG B 1 70 ? -21.388 -22.066 -33.039 1.00 18.17 290 ARG B O 1
ATOM 3264 N N . ALA B 1 71 ? -22.578 -20.485 -34.123 1.00 16.21 291 ALA B N 1
ATOM 3265 C CA . ALA B 1 71 ? -23.697 -20.524 -33.173 1.00 15.42 291 ALA B CA 1
ATOM 3266 C C . ALA B 1 71 ? -24.916 -21.216 -33.805 1.00 14.90 291 ALA B C 1
ATOM 3267 O O . ALA B 1 71 ? -25.999 -21.254 -33.223 1.00 14.46 291 ALA B O 1
ATOM 3269 N N . GLY B 1 72 ? -24.748 -21.788 -35.002 1.00 15.15 292 GLY B N 1
ATOM 3270 C CA . GLY B 1 72 ? -25.845 -22.482 -35.703 1.00 15.64 292 GLY B CA 1
ATOM 3271 C C . GLY B 1 72 ? -27.030 -21.589 -36.035 1.00 16.26 292 GLY B C 1
ATOM 3272 O O . GLY B 1 72 ? -28.189 -22.032 -36.003 1.00 17.90 292 GLY B O 1
ATOM 3273 N N . GLN B 1 73 ? -26.733 -20.329 -36.347 1.00 15.54 293 GLN B N 1
ATOM 3274 C CA . GLN B 1 73 ? -27.749 -19.330 -36.663 1.00 16.10 293 GLN B CA 1
ATOM 3275 C C . GLN B 1 73 ? -27.851 -19.170 -38.178 1.00 17.47 293 GLN B C 1
ATOM 3276 O O . GLN B 1 73 ? -26.887 -18.732 -38.824 1.00 18.15 293 GLN B O 1
ATOM 3282 N N . HIS B 1 74 ? -28.995 -19.552 -38.747 1.00 19.23 294 HIS B N 1
ATOM 3283 C CA . HIS B 1 74 ? -29.146 -19.531 -40.218 1.00 22.53 294 HIS B CA 1
ATOM 3284 C C . HIS B 1 74 ? -30.253 -18.633 -40.697 1.00 24.45 294 HIS B C 1
ATOM 3285 O O . HIS B 1 74 ? -30.631 -18.678 -41.877 1.00 29.24 294 HIS B O 1
ATOM 3292 N N . GLY B 1 75 ? -30.774 -17.798 -39.808 1.00 23.63 295 GLY B N 1
ATOM 3293 C CA . GLY B 1 75 ? -31.927 -16.953 -40.132 1.00 22.73 295 GLY B CA 1
ATOM 3294 C C . GLY B 1 75 ? -31.550 -15.571 -40.618 1.00 22.07 295 GLY B C 1
ATOM 3295 O O . GLY B 1 75 ? -30.615 -15.408 -41.405 1.00 19.66 295 GLY B O 1
ATOM 3296 N N . ARG B 1 76 ? -32.276 -14.568 -40.130 1.00 20.84 296 ARG B N 1
ATOM 3297 C CA . ARG B 1 76 ? -32.083 -13.185 -40.552 1.00 22.48 296 ARG B CA 1
ATOM 3298 C C . ARG B 1 76 ? -30.662 -12.648 -40.330 1.00 21.02 296 ARG B C 1
ATOM 3299 O O . ARG B 1 76 ? -30.145 -11.915 -41.164 1.00 20.79 296 ARG B O 1
ATOM 3307 N N . ALA B 1 77 ? -30.035 -13.003 -39.210 1.00 19.12 297 ALA B N 1
ATOM 3308 C CA . ALA B 1 77 ? -28.672 -12.565 -38.926 1.00 18.76 297 ALA B CA 1
ATOM 3309 C C . ALA B 1 77 ? -27.702 -13.055 -40.009 1.00 17.41 297 ALA B C 1
ATOM 3310 O O . ALA B 1 77 ? -26.810 -12.326 -40.411 1.00 17.12 297 ALA B O 1
ATOM 3312 N N . LEU B 1 78 ? -27.881 -14.284 -40.465 1.00 16.97 298 LEU B N 1
ATOM 3313 C CA . LEU B 1 78 ? -26.941 -14.843 -41.448 1.00 17.66 298 LEU B CA 1
ATOM 3314 C C . LEU B 1 78 ? -27.205 -14.221 -42.805 1.00 18.01 298 LEU B C 1
ATOM 3315 O O . LEU B 1 78 ? -26.257 -13.912 -43.545 1.00 16.98 298 LEU B O 1
ATOM 3320 N N . MET B 1 79 ? -28.490 -14.023 -43.118 1.00 19.00 299 MET B N 1
ATOM 3321 C CA . MET B 1 79 ? -28.870 -13.340 -44.366 1.00 21.22 299 MET B CA 1
ATOM 3322 C C . MET B 1 79 ? -28.233 -11.957 -44.445 1.00 19.51 299 MET B C 1
ATOM 3323 O O . MET B 1 79 ? -27.671 -11.581 -45.483 1.00 19.16 299 MET B O 1
ATOM 3328 N N . GLU B 1 80 ? -28.304 -11.208 -43.348 1.00 19.13 300 GLU B N 1
ATOM 3329 C CA . GLU B 1 80 ? -27.726 -9.877 -43.265 1.00 19.55 300 GLU B CA 1
ATOM 3330 C C . GLU B 1 80 ? -26.205 -9.895 -43.419 1.00 18.37 300 GLU B C 1
ATOM 3331 O O . GLU B 1 80 ? -25.634 -9.063 -44.124 1.00 18.50 300 GLU B O 1
ATOM 3337 N N . ALA B 1 81 ? -25.563 -10.856 -42.769 1.00 17.46 301 ALA B N 1
ATOM 3338 C CA . ALA B 1 81 ? -24.106 -10.962 -42.836 1.00 16.57 301 ALA B CA 1
ATOM 3339 C C . ALA B 1 81 ? -23.668 -11.327 -44.268 1.00 16.20 301 ALA B C 1
ATOM 3340 O O . ALA B 1 81 ? -22.699 -10.769 -44.794 1.00 16.49 301 ALA B O 1
ATOM 3342 N N . CYS B 1 82 ? -24.382 -12.258 -44.879 1.00 16.16 302 CYS B N 1
ATOM 3343 C CA . CYS B 1 82 ? -24.047 -12.675 -46.242 1.00 16.82 302 CYS B CA 1
ATOM 3344 C C . CYS B 1 82 ? -24.306 -11.531 -47.204 1.00 17.31 302 CYS B C 1
ATOM 3345 O O . CYS B 1 82 ? -23.488 -11.276 -48.077 1.00 17.64 302 CYS B O 1
ATOM 3348 N N . ASN B 1 83 ? -25.422 -10.811 -47.031 1.00 18.76 303 ASN B N 1
ATOM 3349 C CA . ASN B 1 83 ? -25.673 -9.638 -47.884 1.00 20.56 303 ASN B CA 1
ATOM 3350 C C . ASN B 1 83 ? -24.528 -8.638 -47.813 1.00 19.74 303 ASN B C 1
ATOM 3351 O O . ASN B 1 83 ? -24.119 -8.081 -48.844 1.00 19.99 303 ASN B O 1
ATOM 3356 N N . GLU B 1 84 ? -23.972 -8.438 -46.616 1.00 18.37 304 GLU B N 1
ATOM 3357 C CA . GLU B 1 84 ? -22.864 -7.504 -46.450 1.00 17.81 304 GLU B CA 1
ATOM 3358 C C . GLU B 1 84 ? -21.631 -7.992 -47.217 1.00 16.94 304 GLU B C 1
ATOM 3359 O O . GLU B 1 84 ? -20.955 -7.208 -47.905 1.00 17.03 304 GLU B O 1
ATOM 3365 N N . PHE B 1 85 ? -21.347 -9.284 -47.102 1.00 15.74 305 PHE B N 1
ATOM 3366 C CA . PHE B 1 85 ? -20.215 -9.872 -47.812 1.00 15.40 305 PHE B CA 1
ATOM 3367 C C . PHE B 1 85 ? -20.365 -9.752 -49.322 1.00 15.53 305 PHE B C 1
ATOM 3368 O O . PHE B 1 85 ? -19.433 -9.337 -50.005 1.00 15.60 305 PHE B O 1
ATOM 3376 N N . TYR B 1 86 ? -21.523 -10.166 -49.830 1.00 15.56 306 TYR B N 1
ATOM 3377 C CA . TYR B 1 86 ? -21.784 -10.117 -51.265 1.00 17.12 306 TYR B CA 1
ATOM 3378 C C . TYR B 1 86 ? -21.834 -8.699 -51.813 1.00 18.28 306 TYR B C 1
ATOM 3379 O O . TYR B 1 86 ? -21.549 -8.491 -52.991 1.00 20.38 306 TYR B O 1
ATOM 3388 N N . THR B 1 87 ? -22.177 -7.718 -50.978 1.00 18.38 307 THR B N 1
ATOM 3389 C CA . THR B 1 87 ? -22.072 -6.328 -51.393 1.00 18.89 307 THR B CA 1
ATOM 3390 C C . THR B 1 87 ? -20.611 -5.889 -51.544 1.00 18.43 307 THR B C 1
ATOM 3391 O O . THR B 1 87 ? -20.268 -5.196 -52.506 1.00 19.02 307 THR B O 1
ATOM 3395 N N . ARG B 1 88 ? -19.752 -6.278 -50.603 1.00 16.39 308 ARG B N 1
ATOM 3396 C CA . ARG B 1 88 ? -18.352 -5.847 -50.628 1.00 15.66 308 ARG B CA 1
ATOM 3397 C C . ARG B 1 88 ? -17.520 -6.599 -51.648 1.00 15.86 308 ARG B C 1
ATOM 3398 O O . ARG B 1 88 ? -16.560 -6.036 -52.224 1.00 15.52 308 ARG B O 1
ATOM 3406 N N . ILE B 1 89 ? -17.904 -7.855 -51.853 1.00 15.46 309 ILE B N 1
ATOM 3407 C CA . ILE B 1 89 ? -17.231 -8.793 -52.743 1.00 15.72 309 ILE B CA 1
ATOM 3408 C C . ILE B 1 89 ? -18.269 -9.336 -53.729 1.00 16.03 309 ILE B C 1
ATOM 3409 O O . ILE B 1 89 ? -18.826 -10.406 -53.534 1.00 16.24 309 ILE B O 1
ATOM 3414 N N . PRO B 1 90 ? -18.539 -8.571 -54.797 1.00 17.68 310 PRO B N 1
ATOM 3415 C CA . PRO B 1 90 ? -19.669 -8.872 -55.689 1.00 18.15 310 PRO B CA 1
ATOM 3416 C C . PRO B 1 90 ? -19.540 -10.226 -56.383 1.00 19.73 310 PRO B C 1
ATOM 3417 O O . PRO B 1 90 ? -18.454 -10.573 -56.854 1.00 19.82 310 PRO B O 1
ATOM 3421 N N . HIS B 1 91 ? -20.634 -10.979 -56.422 1.00 20.31 311 HIS B N 1
ATOM 3422 C CA . HIS B 1 91 ? -20.708 -12.260 -57.105 1.00 22.33 311 HIS B CA 1
ATOM 3423 C C . HIS B 1 91 ? -21.759 -12.126 -58.182 1.00 25.60 311 HIS B C 1
ATOM 3424 O O . HIS B 1 91 ? -22.572 -11.207 -58.131 1.00 27.52 311 HIS B O 1
ATOM 3431 N N . ASP B 1 92 ? -21.747 -13.018 -59.167 1.00 28.01 312 ASP B N 1
ATOM 3432 C CA . ASP B 1 92 ? -22.724 -12.944 -60.253 1.00 31.88 312 ASP B CA 1
ATOM 3433 C C . ASP B 1 92 ? -23.566 -14.204 -60.274 1.00 35.16 312 ASP B C 1
ATOM 3434 O O . ASP B 1 92 ? -23.106 -15.282 -60.670 1.00 34.91 312 ASP B O 1
ATOM 3439 N N . PHE B 1 93 ? -24.802 -14.057 -59.809 1.00 38.92 313 PHE B N 1
ATOM 3440 C CA . PHE B 1 93 ? -25.718 -15.177 -59.687 1.00 43.00 313 PHE B CA 1
ATOM 3441 C C . PHE B 1 93 ? -26.880 -15.029 -60.661 1.00 45.85 313 PHE B C 1
ATOM 3442 O O . PHE B 1 93 ? -27.760 -15.893 -60.721 1.00 50.20 313 PHE B O 1
ATOM 3450 N N . GLY B 1 94 ? -26.865 -13.933 -61.420 1.00 48.50 314 GLY B N 1
ATOM 3451 C CA . GLY B 1 94 ? -27.880 -13.652 -62.433 1.00 51.15 314 GLY B CA 1
ATOM 3452 C C . GLY B 1 94 ? -29.274 -13.558 -61.844 1.00 53.13 314 GLY B C 1
ATOM 3453 O O . GLY B 1 94 ? -29.597 -12.593 -61.149 1.00 54.02 314 GLY B O 1
ATOM 3454 N N . LEU B 1 95 ? -30.091 -14.572 -62.126 1.00 55.75 315 LEU B N 1
ATOM 3455 C CA . LEU B 1 95 ? -31.458 -14.664 -61.602 1.00 55.96 315 LEU B CA 1
ATOM 3456 C C . LEU B 1 95 ? -31.537 -15.323 -60.222 1.00 56.66 315 LEU B C 1
ATOM 3457 O O . LEU B 1 95 ? -32.466 -15.055 -59.454 1.00 56.38 315 LEU B O 1
ATOM 3462 N N . ARG B 1 96 ? -30.568 -16.184 -59.917 1.00 55.43 316 ARG B N 1
ATOM 3463 C CA . ARG B 1 96 ? -30.586 -16.962 -58.680 1.00 54.18 316 ARG B CA 1
ATOM 3464 C C . ARG B 1 96 ? -30.476 -16.101 -57.427 1.00 53.45 316 ARG B C 1
ATOM 3465 O O . ARG B 1 96 ? -29.846 -15.037 -57.440 1.00 53.27 316 ARG B O 1
ATOM 3473 N N . THR B 1 97 ? -31.117 -16.562 -56.354 1.00 51.21 317 THR B N 1
ATOM 3474 C CA . THR B 1 97 ? -30.956 -15.956 -55.036 1.00 49.40 317 THR B CA 1
ATOM 3475 C C . THR B 1 97 ? -29.520 -16.221 -54.593 1.00 45.37 317 THR B C 1
ATOM 3476 O O . THR B 1 97 ? -29.047 -17.357 -54.694 1.00 45.32 317 THR B O 1
ATOM 3480 N N . PRO B 1 98 ? -28.811 -15.172 -54.137 1.00 41.80 318 PRO B N 1
ATOM 3481 C CA . PRO B 1 98 ? -27.455 -15.388 -53.625 1.00 39.81 318 PRO B CA 1
ATOM 3482 C C . PRO B 1 98 ? -27.475 -16.443 -52.516 1.00 36.84 318 PRO B C 1
ATOM 3483 O O . PRO B 1 98 ? -28.237 -16.297 -51.560 1.00 38.09 318 PRO B O 1
ATOM 3487 N N . PRO B 1 99 ? -26.678 -17.521 -52.663 1.00 33.62 319 PRO B N 1
ATOM 3488 C CA . PRO B 1 99 ? -26.680 -18.618 -51.691 1.00 31.88 319 PRO B CA 1
ATOM 3489 C C . PRO B 1 99 ? -26.121 -18.204 -50.327 1.00 30.41 319 PRO B C 1
ATOM 3490 O O . PRO B 1 99 ? -25.145 -17.454 -50.253 1.00 29.24 319 PRO B O 1
ATOM 3494 N N . LEU B 1 100 ? -26.744 -18.689 -49.258 1.00 28.54 320 LEU B N 1
ATOM 3495 C CA . LEU B 1 100 ? -26.219 -18.461 -47.923 1.00 28.18 320 LEU B CA 1
ATOM 3496 C C . LEU B 1 100 ? -24.925 -19.240 -47.718 1.00 26.41 320 LEU B C 1
ATOM 3497 O O . LEU B 1 100 ? -24.698 -20.296 -48.316 1.00 25.66 320 LEU B O 1
ATOM 3502 N N . ILE B 1 101 ? -24.056 -18.682 -46.890 1.00 24.44 321 ILE B N 1
ATOM 3503 C CA . ILE B 1 101 ? -22.809 -19.322 -46.546 1.00 22.90 321 ILE B CA 1
ATOM 3504 C C . ILE B 1 101 ? -23.052 -19.924 -45.169 1.00 23.61 321 ILE B C 1
ATOM 3505 O O . ILE B 1 101 ? -23.024 -19.213 -44.158 1.00 22.17 321 ILE B O 1
ATOM 3510 N N . ARG B 1 102 ? -23.317 -21.229 -45.137 1.00 23.96 322 ARG B N 1
ATOM 3511 C CA . ARG B 1 102 ? -23.814 -21.898 -43.923 1.00 25.98 322 ARG B CA 1
ATOM 3512 C C . ARG B 1 102 ? -22.858 -22.904 -43.295 1.00 26.34 322 ARG B C 1
ATOM 3513 O O . ARG B 1 102 ? -23.015 -23.256 -42.122 1.00 27.01 322 ARG B O 1
ATOM 3521 N N . THR B 1 103 ? -21.896 -23.392 -44.071 1.00 27.21 323 THR B N 1
ATOM 3522 C CA . THR B 1 103 ? -20.973 -24.428 -43.591 1.00 28.44 323 THR B CA 1
ATOM 3523 C C . THR B 1 103 ? -19.538 -23.936 -43.527 1.00 28.87 323 THR B C 1
ATOM 3524 O O . THR B 1 103 ? -19.187 -22.930 -44.154 1.00 28.40 323 THR B O 1
ATOM 3528 N N . GLN B 1 104 ? -18.713 -24.654 -42.773 1.00 29.83 324 GLN B N 1
ATOM 3529 C CA . GLN B 1 104 ? -17.284 -24.360 -42.699 1.00 30.83 324 GLN B CA 1
ATOM 3530 C C . GLN B 1 104 ? -16.643 -24.529 -44.085 1.00 31.22 324 GLN B C 1
ATOM 3531 O O . GLN B 1 104 ? -15.703 -23.802 -44.424 1.00 30.84 324 GLN B O 1
ATOM 3537 N N . LYS B 1 105 ? -17.174 -25.458 -44.886 1.00 31.22 325 LYS B N 1
ATOM 3538 C CA . LYS B 1 105 ? -16.702 -25.686 -46.261 1.00 31.12 325 LYS B CA 1
ATOM 3539 C C . LYS B 1 105 ? -16.976 -24.474 -47.154 1.00 29.23 325 LYS B C 1
ATOM 3540 O O . LYS B 1 105 ? -16.097 -24.025 -47.907 1.00 26.35 325 LYS B O 1
ATOM 3546 N N . GLU B 1 106 ? -18.196 -23.950 -47.072 1.00 26.55 326 GLU B N 1
ATOM 3547 C CA . GLU B 1 106 ? -18.555 -22.745 -47.818 1.00 25.84 326 GLU B CA 1
ATOM 3548 C C . GLU B 1 106 ? -17.748 -21.536 -47.325 1.00 24.31 326 GLU B C 1
ATOM 3549 O O . GLU B 1 106 ? -17.350 -20.697 -48.129 1.00 23.95 326 GLU B O 1
ATOM 3555 N N . LEU B 1 107 ? -17.479 -21.473 -46.021 1.00 22.40 327 LEU B N 1
ATOM 3556 C CA . LEU B 1 107 ? -16.698 -20.376 -45.459 1.00 22.96 327 LEU B CA 1
ATOM 3557 C C . LEU B 1 107 ? -15.257 -20.435 -45.977 1.00 23.22 327 LEU B C 1
ATOM 3558 O O . LEU B 1 107 ? -14.664 -19.405 -46.338 1.00 20.41 327 LEU B O 1
ATOM 3563 N N . SER B 1 108 ? -14.709 -21.648 -46.024 1.00 22.57 328 SER B N 1
ATOM 3564 C CA . SER B 1 108 ? -13.357 -21.864 -46.535 1.00 24.08 328 SER B CA 1
ATOM 3565 C C . SER B 1 108 ? -13.228 -21.468 -48.008 1.00 21.57 328 SER B C 1
ATOM 3566 O O . SER B 1 108 ? -12.203 -20.920 -48.411 1.00 21.33 328 SER B O 1
ATOM 3569 N N . GLU B 1 109 ? -14.250 -21.757 -48.811 1.00 21.60 329 GLU B N 1
ATOM 3570 C CA . GLU B 1 109 ? -14.268 -21.353 -50.228 1.00 21.95 329 GLU B CA 1
ATOM 3571 C C . GLU B 1 109 ? -14.195 -19.836 -50.408 1.00 20.38 329 GLU B C 1
ATOM 3572 O O . GLU B 1 109 ? -13.553 -19.322 -51.340 1.00 18.82 329 GLU B O 1
ATOM 3578 N N . LYS B 1 110 ? -14.867 -19.108 -49.520 1.00 18.08 330 LYS B N 1
ATOM 3579 C CA . LYS B 1 110 ? -14.838 -17.651 -49.599 1.00 16.38 330 LYS B CA 1
ATOM 3580 C C . LYS B 1 110 ? -13.496 -17.117 -49.138 1.00 14.97 330 LYS B C 1
ATOM 3581 O O . LYS B 1 110 ? -13.009 -16.128 -49.671 1.00 13.48 330 LYS B O 1
ATOM 3587 N N . ILE B 1 111 ? -12.882 -17.762 -48.151 1.00 14.29 331 ILE B N 1
ATOM 3588 C CA . ILE B 1 111 ? -11.545 -17.373 -47.743 1.00 15.17 331 ILE B CA 1
ATOM 3589 C C . ILE B 1 111 ? -10.602 -17.557 -48.937 1.00 15.17 331 ILE B C 1
ATOM 3590 O O . ILE B 1 111 ? -9.782 -16.681 -49.238 1.00 15.16 331 ILE B O 1
ATOM 3595 N N . GLN B 1 112 ? -10.743 -18.674 -49.636 1.00 16.15 332 GLN B N 1
ATOM 3596 C CA . GLN B 1 112 ? -9.903 -18.937 -50.805 1.00 16.71 332 GLN B CA 1
ATOM 3597 C C . GLN B 1 112 ? -10.075 -17.868 -51.870 1.00 15.61 332 GLN B C 1
ATOM 3598 O O . GLN B 1 112 ? -9.099 -17.498 -52.496 1.00 14.32 332 GLN B O 1
ATOM 3604 N N . LEU B 1 113 ? -11.311 -17.390 -52.068 1.00 13.64 333 LEU B N 1
ATOM 3605 C CA . LEU B 1 113 ? -11.576 -16.320 -53.018 1.00 13.77 333 LEU B CA 1
ATOM 3606 C C . LEU B 1 113 ? -10.839 -15.050 -52.593 1.00 12.35 333 LEU B C 1
ATOM 3607 O O . LEU B 1 113 ? -10.203 -14.387 -53.412 1.00 12.57 333 LEU B O 1
ATOM 3612 N N . LEU B 1 114 ? -10.920 -14.706 -51.307 1.00 12.11 334 LEU B N 1
ATOM 3613 C CA . LEU B 1 114 ? -10.194 -13.525 -50.821 1.00 11.87 334 LEU B CA 1
ATOM 3614 C C . LEU B 1 114 ? -8.683 -13.633 -50.917 1.00 11.77 334 LEU B C 1
ATOM 3615 O O . LEU B 1 114 ? -7.991 -12.639 -51.202 1.00 11.70 334 LEU B O 1
ATOM 3620 N N . GLU B 1 115 ? -8.171 -14.845 -50.697 1.00 11.72 335 GLU B N 1
ATOM 3621 C CA . GLU B 1 115 ? -6.747 -15.100 -50.889 1.00 12.92 335 GLU B CA 1
ATOM 3622 C C . GLU B 1 115 ? -6.357 -14.854 -52.348 1.00 11.86 335 GLU B C 1
ATOM 3623 O O . GLU B 1 115 ? -5.315 -14.253 -52.610 1.00 13.12 335 GLU B O 1
ATOM 3629 N N . ALA B 1 116 ? -7.187 -15.318 -53.276 1.00 11.27 336 ALA B N 1
ATOM 3630 C CA . ALA B 1 116 ? -6.925 -15.137 -54.702 1.00 11.57 336 ALA B CA 1
ATOM 3631 C C . ALA B 1 116 ? -6.971 -13.665 -55.074 1.00 11.58 336 ALA B C 1
ATOM 3632 O O . ALA B 1 116 ? -6.099 -13.150 -55.800 1.00 11.42 336 ALA B O 1
ATOM 3634 N N . LEU B 1 117 ? -7.979 -12.957 -54.572 1.00 11.38 337 LEU B N 1
ATOM 3635 C CA . LEU B 1 117 ? -8.039 -11.526 -54.853 1.00 11.24 337 LEU B CA 1
ATOM 3636 C C . LEU B 1 117 ? -6.805 -10.775 -54.317 1.00 11.24 337 LEU B C 1
ATOM 3637 O O . LEU B 1 117 ? -6.292 -9.882 -54.975 1.00 11.46 337 LEU B O 1
ATOM 3642 N N . GLY B 1 118 ? -6.329 -11.168 -53.133 1.00 11.33 338 GLY B N 1
ATOM 3643 C CA . GLY B 1 118 ? -5.114 -10.600 -52.558 1.00 12.63 338 GLY B CA 1
ATOM 3644 C C . GLY B 1 118 ? -3.929 -10.797 -53.487 1.00 13.36 338 GLY B C 1
ATOM 3645 O O . GLY B 1 118 ? -3.133 -9.870 -53.713 1.00 14.35 338 GLY B O 1
ATOM 3646 N N . ASP B 1 119 ? -3.816 -11.991 -54.052 1.00 13.18 339 ASP B N 1
ATOM 3647 C CA . ASP B 1 119 ? -2.692 -12.275 -54.926 1.00 14.04 339 ASP B CA 1
ATOM 3648 C C . ASP B 1 119 ? -2.810 -11.575 -56.270 1.00 13.71 339 ASP B C 1
ATOM 3649 O O . ASP B 1 119 ? -1.807 -11.217 -56.876 1.00 13.40 339 ASP B O 1
ATOM 3654 N N . ILE B 1 120 ? -4.037 -11.429 -56.748 1.00 12.54 340 ILE B N 1
ATOM 3655 C CA . ILE B 1 120 ? -4.296 -10.661 -57.985 1.00 13.13 340 ILE B CA 1
ATOM 3656 C C . ILE B 1 120 ? -3.980 -9.171 -57.803 1.00 13.72 340 ILE B C 1
ATOM 3657 O O . ILE B 1 120 ? -3.403 -8.536 -58.711 1.00 13.35 340 ILE B O 1
ATOM 3662 N N . GLU B 1 121 ? -4.324 -8.618 -56.632 1.00 14.03 341 GLU B N 1
ATOM 3663 C CA . GLU B 1 121 ? -3.997 -7.231 -56.326 1.00 15.63 341 GLU B CA 1
ATOM 3664 C C . GLU B 1 121 ? -2.480 -7.067 -56.405 1.00 15.13 341 GLU B C 1
ATOM 3665 O O . GLU B 1 121 ? -1.982 -6.097 -56.984 1.00 15.17 341 GLU B O 1
ATOM 3671 N N . ILE B 1 122 ? -1.740 -8.035 -55.859 1.00 14.01 342 ILE B N 1
ATOM 3672 C CA . ILE B 1 122 ? -0.283 -8.002 -55.944 1.00 13.78 342 ILE B CA 1
ATOM 3673 C C . ILE B 1 122 ? 0.201 -8.123 -57.389 1.00 13.98 342 ILE B C 1
ATOM 3674 O O . ILE B 1 122 ? 1.086 -7.351 -57.816 1.00 14.07 342 ILE B O 1
ATOM 3679 N N . ALA B 1 123 ? -0.380 -9.056 -58.140 1.00 12.91 343 ALA B N 1
ATOM 3680 C CA . ALA B 1 123 ? 0.057 -9.284 -59.530 1.00 14.02 343 ALA B CA 1
ATOM 3681 C C . ALA B 1 123 ? -0.121 -8.050 -60.414 1.00 14.18 343 ALA B C 1
ATOM 3682 O O . ALA B 1 123 ? 0.762 -7.740 -61.244 1.00 14.82 343 ALA B O 1
ATOM 3684 N N . ILE B 1 124 ? -1.243 -7.357 -60.254 1.00 15.01 344 ILE B N 1
ATOM 3685 C CA . ILE B 1 124 ? -1.566 -6.254 -61.165 1.00 16.04 344 ILE B CA 1
ATOM 3686 C C . ILE B 1 124 ? -0.493 -5.170 -61.028 1.00 16.98 344 ILE B C 1
ATOM 3687 O O . ILE B 1 124 ? -0.047 -4.574 -62.030 1.00 17.66 344 ILE B O 1
ATOM 3692 N N . LYS B 1 125 ? -0.033 -4.946 -59.801 1.00 17.09 345 LYS B N 1
ATOM 3693 C CA . LYS B 1 125 ? 1.060 -3.998 -59.574 1.00 17.50 345 LYS B CA 1
ATOM 3694 C C . LYS B 1 125 ? 2.398 -4.496 -60.127 1.00 17.21 345 LYS B C 1
ATOM 3695 O O . LYS B 1 125 ? 3.178 -3.724 -60.713 1.00 16.24 345 LYS B O 1
ATOM 3701 N N . LEU B 1 126 ? 2.681 -5.779 -59.918 1.00 16.65 346 LEU B N 1
ATOM 3702 C CA . LEU B 1 126 ? 3.960 -6.369 -60.330 1.00 16.81 346 LEU B CA 1
ATOM 3703 C C . LEU B 1 126 ? 4.197 -6.377 -61.840 1.00 17.12 346 LEU B C 1
ATOM 3704 O O . LEU B 1 126 ? 5.342 -6.260 -62.295 1.00 16.89 346 LEU B O 1
ATOM 3709 N N . VAL B 1 127 ? 3.130 -6.525 -62.621 1.00 16.53 347 VAL B N 1
ATOM 3710 C CA . VAL B 1 127 ? 3.281 -6.670 -64.059 1.00 16.75 347 VAL B CA 1
ATOM 3711 C C . VAL B 1 127 ? 3.522 -5.332 -64.756 1.00 17.18 347 VAL B C 1
ATOM 3712 O O . VAL B 1 127 ? 3.771 -5.324 -65.949 1.00 17.16 347 VAL B O 1
ATOM 3716 N N . LYS B 1 128 ? 3.450 -4.220 -64.026 1.00 18.66 348 LYS B N 1
ATOM 3717 C CA . LYS B 1 128 ? 3.685 -2.915 -64.678 1.00 20.44 348 LYS B CA 1
ATOM 3718 C C . LYS B 1 128 ? 5.137 -2.853 -65.149 1.00 21.02 348 LYS B C 1
ATOM 3719 O O . LYS B 1 128 ? 6.048 -3.159 -64.386 1.00 21.49 348 LYS B O 1
ATOM 3725 N N . THR B 1 129 ? 5.337 -2.512 -66.426 1.00 20.72 349 THR B N 1
ATOM 3726 C CA . THR B 1 129 ? 6.665 -2.511 -67.062 1.00 22.31 349 THR B CA 1
ATOM 3727 C C . THR B 1 129 ? 7.258 -1.105 -67.044 1.00 23.83 349 THR B C 1
ATOM 3728 O O . THR B 1 129 ? 6.573 -0.143 -66.718 1.00 23.07 349 THR B O 1
ATOM 3732 N N . GLU B 1 130 ? 8.538 -1.009 -67.395 1.00 26.24 350 GLU B N 1
ATOM 3733 C CA . GLU B 1 130 ? 9.247 0.266 -67.469 1.00 28.96 350 GLU B CA 1
ATOM 3734 C C . GLU B 1 130 ? 8.995 0.906 -68.820 1.00 27.53 350 GLU B C 1
ATOM 3735 O O . GLU B 1 130 ? 8.888 0.213 -69.826 1.00 28.06 350 GLU B O 1
ATOM 3741 N N . LEU B 1 131 ? 8.899 2.229 -68.829 1.00 28.26 351 LEU B N 1
ATOM 3742 C CA . LEU B 1 131 ? 8.597 2.984 -70.040 1.00 29.24 351 LEU B CA 1
ATOM 3743 C C . LEU B 1 131 ? 9.555 2.703 -71.206 1.00 30.12 351 LEU B C 1
ATOM 3744 O O . LEU B 1 131 ? 9.110 2.543 -72.343 1.00 32.73 351 LEU B O 1
ATOM 3749 N N . GLN B 1 132 ? 10.853 2.662 -70.915 1.00 30.35 352 GLN B N 1
ATOM 3750 C CA . GLN B 1 132 ? 11.880 2.249 -71.871 1.00 32.31 352 GLN B CA 1
ATOM 3751 C C . GLN B 1 132 ? 12.714 1.134 -71.234 1.00 33.05 352 GLN B C 1
ATOM 3752 O O . GLN B 1 132 ? 13.157 1.267 -70.095 1.00 34.11 352 GLN B O 1
ATOM 3758 N N . SER B 1 133 ? 12.925 0.034 -71.950 1.00 36.56 353 SER B N 1
ATOM 3759 C CA . SER B 1 133 ? 13.731 -1.063 -71.405 1.00 38.12 353 SER B CA 1
ATOM 3760 C C . SER B 1 133 ? 14.581 -1.770 -72.457 1.00 38.44 353 SER B C 1
ATOM 3761 O O . SER B 1 133 ? 14.116 -2.059 -73.560 1.00 41.33 353 SER B O 1
ATOM 3764 N N . HIS B 1 136 ? 12.691 -7.083 -72.691 1.00 30.35 356 HIS B N 1
ATOM 3765 C CA . HIS B 1 136 ? 11.437 -7.689 -73.128 1.00 29.36 356 HIS B CA 1
ATOM 3766 C C . HIS B 1 136 ? 10.482 -7.752 -71.950 1.00 28.17 356 HIS B C 1
ATOM 3767 O O . HIS B 1 136 ? 10.924 -7.918 -70.809 1.00 27.65 356 HIS B O 1
ATOM 3774 N N . PRO B 1 137 ? 9.161 -7.587 -72.194 1.00 27.18 357 PRO B N 1
ATOM 3775 C CA . PRO B 1 137 ? 8.249 -7.579 -71.040 1.00 26.22 357 PRO B CA 1
ATOM 3776 C C . PRO B 1 137 ? 8.272 -8.845 -70.182 1.00 25.39 357 PRO B C 1
ATOM 3777 O O . PRO B 1 137 ? 8.174 -8.734 -68.947 1.00 24.83 357 PRO B O 1
ATOM 3781 N N . LEU B 1 138 ? 8.384 -10.020 -70.807 1.00 24.83 358 LEU B N 1
ATOM 3782 C CA . LEU B 1 138 ? 8.495 -11.278 -70.047 1.00 24.15 358 LEU B CA 1
ATOM 3783 C C . LEU B 1 138 ? 9.682 -11.219 -69.090 1.00 23.31 358 LEU B C 1
ATOM 3784 O O . LEU B 1 138 ? 9.565 -11.603 -67.931 1.00 19.85 358 LEU B O 1
ATOM 3789 N N . ASP B 1 139 ? 10.825 -10.726 -69.576 1.00 23.30 359 ASP B N 1
ATOM 3790 C CA . ASP B 1 139 ? 12.031 -10.595 -68.744 1.00 23.61 359 ASP B CA 1
ATOM 3791 C C . ASP B 1 139 ? 11.850 -9.627 -67.591 1.00 22.67 359 ASP B C 1
ATOM 3792 O O . ASP B 1 139 ? 12.437 -9.804 -66.521 1.00 21.21 359 ASP B O 1
ATOM 3797 N N . GLN B 1 140 ? 11.066 -8.576 -67.822 1.00 20.56 360 GLN B N 1
ATOM 3798 C CA . GLN B 1 140 ? 10.802 -7.597 -66.794 1.00 19.67 360 GLN B CA 1
ATOM 3799 C C . GLN B 1 140 ? 9.899 -8.209 -65.728 1.00 18.80 360 GLN B C 1
ATOM 3800 O O . GLN B 1 140 ? 10.072 -7.955 -64.518 1.00 18.19 360 GLN B O 1
ATOM 3806 N N . HIS B 1 141 ? 8.907 -8.970 -66.185 1.00 18.21 361 HIS B N 1
ATOM 3807 C CA . HIS B 1 141 ? 8.007 -9.656 -65.251 1.00 17.98 361 HIS B CA 1
ATOM 3808 C C . HIS B 1 141 ? 8.782 -10.576 -64.371 1.00 18.74 361 HIS B C 1
ATOM 3809 O O . HIS B 1 141 ? 8.596 -10.584 -63.156 1.00 17.42 361 HIS B O 1
ATOM 3816 N N . TYR B 1 142 ? 9.664 -11.347 -64.995 1.00 19.11 362 TYR B N 1
ATOM 3817 C CA . TYR B 1 142 ? 10.521 -12.284 -64.277 1.00 19.40 362 TYR B CA 1
ATOM 3818 C C . TYR B 1 142 ? 11.386 -11.573 -63.245 1.00 20.22 362 TYR B C 1
ATOM 3819 O O . TYR B 1 142 ? 11.426 -11.976 -62.075 1.00 19.02 362 TYR B O 1
ATOM 3828 N N . ARG B 1 143 ? 12.089 -10.522 -63.674 1.00 20.57 363 ARG B N 1
ATOM 3829 C CA . ARG B 1 143 ? 12.929 -9.735 -62.764 1.00 22.01 363 ARG B CA 1
ATOM 3830 C C . ARG B 1 143 ? 12.120 -9.205 -61.581 1.00 21.49 363 ARG B C 1
ATOM 3831 O O . ARG B 1 143 ? 12.591 -9.193 -60.437 1.00 22.19 363 ARG B O 1
ATOM 3839 N N . ASN B 1 144 ? 10.895 -8.777 -61.854 1.00 20.26 364 ASN B N 1
ATOM 3840 C CA . ASN B 1 144 ? 10.066 -8.202 -60.819 1.00 20.02 364 ASN B CA 1
ATOM 3841 C C . ASN B 1 144 ? 9.577 -9.155 -59.737 1.00 18.56 364 ASN B C 1
ATOM 3842 O O . ASN B 1 144 ? 9.169 -8.704 -58.667 1.00 18.66 364 ASN B O 1
ATOM 3847 N N . LEU B 1 145 ? 9.663 -10.455 -60.012 1.00 18.25 365 LEU B N 1
ATOM 3848 C CA . LEU B 1 145 ? 9.344 -11.486 -59.004 1.00 18.19 365 LEU B CA 1
ATOM 3849 C C . LEU B 1 145 ? 10.375 -11.580 -57.896 1.00 18.70 365 LEU B C 1
ATOM 3850 O O . LEU B 1 145 ? 10.064 -12.042 -56.786 1.00 18.73 365 LEU B O 1
ATOM 3855 N N . HIS B 1 146 ? 11.606 -11.169 -58.195 1.00 19.09 366 HIS B N 1
ATOM 3856 C CA . HIS B 1 146 ? 12.742 -11.343 -57.273 1.00 19.75 366 HIS B CA 1
ATOM 3857 C C . HIS B 1 146 ? 12.807 -12.760 -56.773 1.00 18.93 366 HIS B C 1
ATOM 3858 O O . HIS B 1 146 ? 12.871 -13.034 -55.567 1.00 18.54 366 HIS B O 1
ATOM 3865 N N . CYS B 1 147 ? 12.775 -13.673 -57.737 1.00 18.74 367 CYS B N 1
ATOM 3866 C CA . CYS B 1 147 ? 12.717 -15.089 -57.477 1.00 18.34 367 CYS B CA 1
ATOM 3867 C C . CYS B 1 147 ? 13.280 -15.787 -58.693 1.00 19.32 367 CYS B C 1
ATOM 3868 O O . CYS B 1 147 ? 12.722 -15.693 -59.794 1.00 19.21 367 CYS B O 1
ATOM 3871 N N . ALA B 1 148 ? 14.404 -16.481 -58.515 1.00 18.43 368 ALA B N 1
ATOM 3872 C CA . ALA B 1 148 ? 14.985 -17.186 -59.645 1.00 18.90 368 ALA B CA 1
ATOM 3873 C C . ALA B 1 148 ? 14.184 -18.436 -59.952 1.00 18.08 368 ALA B C 1
ATOM 3874 O O . ALA B 1 148 ? 13.727 -19.137 -59.052 1.00 18.21 368 ALA B O 1
ATOM 3876 N N . LEU B 1 149 ? 13.995 -18.692 -61.239 1.00 18.30 369 LEU B N 1
ATOM 3877 C CA . LEU B 1 149 ? 13.345 -19.904 -61.694 1.00 19.13 369 LEU B CA 1
ATOM 3878 C C . LEU B 1 149 ? 14.215 -20.533 -62.759 1.00 19.80 369 LEU B C 1
ATOM 3879 O O . LEU B 1 149 ? 14.389 -19.958 -63.848 1.00 22.50 369 LEU B O 1
ATOM 3884 N N . ARG B 1 150 ? 14.776 -21.697 -62.438 1.00 20.35 370 ARG B N 1
ATOM 3885 C CA . ARG B 1 150 ? 15.726 -22.381 -63.310 1.00 20.69 370 ARG B CA 1
ATOM 3886 C C . ARG B 1 150 ? 15.223 -23.756 -63.736 1.00 20.35 370 ARG B C 1
ATOM 3887 O O . ARG B 1 150 ? 15.035 -24.643 -62.892 1.00 19.59 370 ARG B O 1
ATOM 3895 N N . PRO B 1 151 ? 15.014 -23.954 -65.054 1.00 20.01 371 PRO B N 1
ATOM 3896 C CA . PRO B 1 151 ? 14.456 -25.231 -65.511 1.00 20.70 371 PRO B CA 1
ATOM 3897 C C . PRO B 1 151 ? 15.438 -26.368 -65.280 1.00 20.83 371 PRO B C 1
ATOM 3898 O O . PRO B 1 151 ? 16.641 -26.175 -65.444 1.00 22.75 371 PRO B O 1
ATOM 3902 N N . LEU B 1 152 ? 14.940 -27.520 -64.850 1.00 21.14 372 LEU B N 1
ATOM 3903 C CA . LEU B 1 152 ? 15.799 -28.688 -64.645 1.00 22.22 372 LEU B CA 1
ATOM 3904 C C . LEU B 1 152 ? 15.640 -29.707 -65.763 1.00 24.12 372 LEU B C 1
ATOM 3905 O O . LEU B 1 152 ? 14.574 -29.845 -66.355 1.00 24.51 372 LEU B O 1
ATOM 3910 N N . ASP B 1 153 ? 16.731 -30.407 -66.056 1.00 26.10 373 ASP B N 1
ATOM 3911 C CA . ASP B 1 153 ? 16.771 -31.398 -67.110 1.00 28.34 373 ASP B CA 1
ATOM 3912 C C . ASP B 1 153 ? 15.967 -32.624 -66.695 1.00 25.90 373 ASP B C 1
ATOM 3913 O O . ASP B 1 153 ? 16.032 -33.039 -65.542 1.00 24.76 373 ASP B O 1
ATOM 3918 N N . HIS B 1 154 ? 15.226 -33.205 -67.632 1.00 26.18 374 HIS B N 1
ATOM 3919 C CA . HIS B 1 154 ? 14.476 -34.433 -67.372 1.00 27.70 374 HIS B CA 1
ATOM 3920 C C . HIS B 1 154 ? 15.330 -35.614 -66.975 1.00 27.65 374 HIS B C 1
ATOM 3921 O O . HIS B 1 154 ? 14.833 -36.560 -66.360 1.00 26.52 374 HIS B O 1
ATOM 3928 N N . GLU B 1 155 ? 16.620 -35.570 -67.311 1.00 28.58 375 GLU B N 1
ATOM 3929 C CA . GLU B 1 155 ? 17.543 -36.661 -66.977 1.00 28.78 375 GLU B CA 1
ATOM 3930 C C . GLU B 1 155 ? 18.141 -36.507 -65.592 1.00 26.60 375 GLU B C 1
ATOM 3931 O O . GLU B 1 155 ? 18.790 -37.432 -65.096 1.00 27.74 375 GLU B O 1
ATOM 3937 N N . SER B 1 156 ? 17.931 -35.344 -64.972 1.00 24.54 376 SER B N 1
ATOM 3938 C CA . SER B 1 156 ? 18.518 -35.046 -63.666 1.00 22.85 376 SER B CA 1
ATOM 3939 C C . SER B 1 156 ? 17.923 -35.925 -62.575 1.00 22.99 376 SER B C 1
ATOM 3940 O O . SER B 1 156 ? 16.772 -36.381 -62.676 1.00 21.72 376 SER B O 1
ATOM 3943 N N . TYR B 1 157 ? 18.727 -36.174 -61.544 1.00 21.39 377 TYR B N 1
ATOM 3944 C CA . TYR B 1 157 ? 18.289 -36.936 -60.401 1.00 21.39 377 TYR B CA 1
ATOM 3945 C C . TYR B 1 157 ? 17.127 -36.232 -59.705 1.00 21.13 377 TYR B C 1
ATOM 3946 O O . TYR B 1 157 ? 16.137 -36.874 -59.343 1.00 19.67 377 TYR B O 1
ATOM 3955 N N . GLU B 1 158 ? 17.247 -34.918 -59.550 1.00 20.32 378 GLU B N 1
ATOM 3956 C CA . GLU B 1 158 ? 16.133 -34.106 -59.029 1.00 20.83 378 GLU B CA 1
ATOM 3957 C C . GLU B 1 158 ? 14.825 -34.344 -59.761 1.00 19.00 378 GLU B C 1
ATOM 3958 O O . GLU B 1 158 ? 13.792 -34.551 -59.129 1.00 17.36 378 GLU B O 1
ATOM 3964 N N . PHE B 1 159 ? 14.850 -34.319 -61.093 1.00 18.52 379 PHE B N 1
ATOM 3965 C CA . PHE B 1 159 ? 13.634 -34.575 -61.850 1.00 18.40 379 PHE B CA 1
ATOM 3966 C C . PHE B 1 159 ? 13.110 -35.990 -61.595 1.00 17.87 379 PHE B C 1
ATOM 3967 O O . PHE B 1 159 ? 11.906 -36.203 -61.389 1.00 16.98 379 PHE B O 1
ATOM 3975 N N . LYS B 1 160 ? 14.018 -36.965 -61.586 1.00 17.45 380 LYS B N 1
ATOM 3976 C CA . LYS B 1 160 ? 13.624 -38.344 -61.386 1.00 19.31 380 LYS B CA 1
ATOM 3977 C C . LYS B 1 160 ? 12.988 -38.522 -60.002 1.00 18.33 380 LYS B C 1
ATOM 3978 O O . LYS B 1 160 ? 11.953 -39.186 -59.871 1.00 18.66 380 LYS B O 1
ATOM 3984 N N . VAL B 1 161 ? 13.588 -37.909 -58.982 1.00 17.84 381 VAL B N 1
ATOM 3985 C CA . VAL B 1 161 ? 13.114 -38.102 -57.596 1.00 17.08 381 VAL B CA 1
ATOM 3986 C C . VAL B 1 161 ? 11.786 -37.382 -57.376 1.00 16.01 381 VAL B C 1
ATOM 3987 O O . VAL B 1 161 ? 10.858 -37.938 -56.766 1.00 15.55 381 VAL B O 1
ATOM 3991 N N . ILE B 1 162 ? 11.686 -36.184 -57.929 1.00 15.75 382 ILE B N 1
ATOM 3992 C CA . ILE B 1 162 ? 10.455 -35.382 -57.776 1.00 15.48 382 ILE B CA 1
ATOM 3993 C C . ILE B 1 162 ? 9.324 -36.005 -58.579 1.00 15.51 382 ILE B C 1
ATOM 3994 O O . ILE B 1 162 ? 8.184 -36.031 -58.131 1.00 14.74 382 ILE B O 1
ATOM 3999 N N . SER B 1 163 ? 9.629 -36.551 -59.756 1.00 15.27 383 SER B N 1
ATOM 4000 C CA . SER B 1 163 ? 8.602 -37.291 -60.480 1.00 15.59 383 SER B CA 1
ATOM 4001 C C . SER B 1 163 ? 8.116 -38.500 -59.656 1.00 15.08 383 SER B C 1
ATOM 4002 O O . SER B 1 163 ? 6.921 -38.768 -59.581 1.00 14.24 383 SER B O 1
ATOM 4005 N N . GLN B 1 164 ? 9.037 -39.215 -59.008 1.00 14.32 384 GLN B N 1
ATOM 4006 C CA . GLN B 1 164 ? 8.645 -40.352 -58.166 1.00 14.94 384 GLN B CA 1
ATOM 4007 C C . GLN B 1 164 ? 7.806 -39.917 -56.946 1.00 14.16 384 GLN B C 1
ATOM 4008 O O . GLN B 1 164 ? 6.835 -40.570 -56.571 1.00 13.59 384 GLN B O 1
ATOM 4014 N N . TYR B 1 165 ? 8.183 -38.791 -56.356 1.00 13.42 385 TYR B N 1
ATOM 4015 C CA . TYR B 1 165 ? 7.420 -38.201 -55.268 1.00 12.80 385 TYR B CA 1
ATOM 4016 C C . TYR B 1 165 ? 6.019 -37.839 -55.760 1.00 12.57 385 TYR B C 1
ATOM 4017 O O . TYR B 1 165 ? 5.038 -38.178 -55.116 1.00 12.61 385 TYR B O 1
ATOM 4026 N N . LEU B 1 166 ? 5.934 -37.204 -56.923 1.00 13.31 386 LEU B N 1
ATOM 4027 C CA . LEU B 1 166 ? 4.629 -36.821 -57.468 1.00 13.27 386 LEU B CA 1
ATOM 4028 C C . LEU B 1 166 ? 3.713 -38.032 -57.662 1.00 13.86 386 LEU B C 1
ATOM 4029 O O . LEU B 1 166 ? 2.556 -38.012 -57.253 1.00 14.30 386 LEU B O 1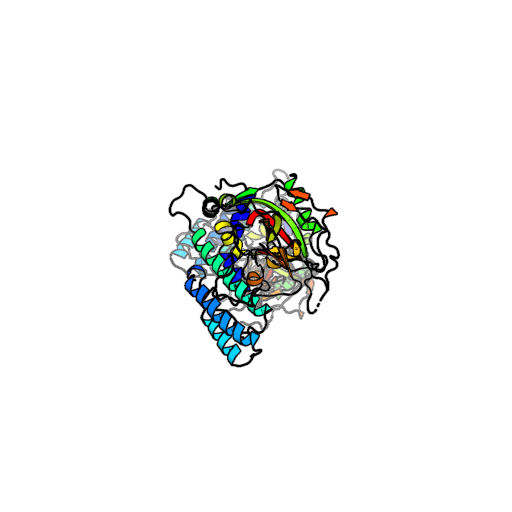
ATOM 4034 N N . GLN B 1 167 ? 4.247 -39.081 -58.301 1.00 14.24 387 GLN B N 1
ATOM 4035 C CA . GLN B 1 167 ? 3.452 -40.276 -58.619 1.00 15.21 387 GLN B CA 1
ATOM 4036 C C . GLN B 1 167 ? 3.181 -41.177 -57.409 1.00 14.87 387 GLN B C 1
ATOM 4037 O O . GLN B 1 167 ? 2.056 -41.702 -57.232 1.00 14.92 387 GLN B O 1
ATOM 4043 N N . SER B 1 168 ? 4.192 -41.367 -56.562 1.00 14.78 388 SER B N 1
ATOM 4044 C CA . SER B 1 168 ? 4.067 -42.333 -55.474 1.00 15.05 388 SER B CA 1
ATOM 4045 C C . SER B 1 168 ? 3.208 -41.842 -54.321 1.00 14.63 388 SER B C 1
ATOM 4046 O O . SER B 1 168 ? 2.739 -42.640 -53.494 1.00 15.47 388 SER B O 1
ATOM 4049 N N . THR B 1 169 ? 2.995 -40.525 -54.263 1.00 14.93 389 THR B N 1
ATOM 4050 C CA . THR B 1 169 ? 2.142 -39.955 -53.243 1.00 14.11 389 THR B CA 1
ATOM 4051 C C . THR B 1 169 ? 0.841 -39.384 -53.817 1.00 14.07 389 THR B C 1
ATOM 4052 O O . THR B 1 169 ? 0.170 -38.580 -53.159 1.00 14.24 389 THR B O 1
ATOM 4056 N N . HIS B 1 170 ? 0.484 -39.822 -55.020 1.00 15.06 390 HIS B N 1
ATOM 4057 C CA . HIS B 1 170 ? -0.865 -39.610 -55.519 1.00 15.75 390 HIS B CA 1
ATOM 4058 C C . HIS B 1 170 ? -1.781 -40.586 -54.816 1.00 17.35 390 HIS B C 1
ATOM 4059 O O . HIS B 1 170 ? -1.665 -41.807 -55.006 1.00 17.97 390 HIS B O 1
ATOM 4066 N N . ALA B 1 171 ? -2.676 -40.060 -53.984 1.00 17.59 391 ALA B N 1
ATOM 4067 C CA . ALA B 1 171 ? -3.525 -40.869 -53.100 1.00 19.96 391 ALA B CA 1
ATOM 4068 C C . ALA B 1 171 ? -4.529 -41.713 -53.868 1.00 22.05 391 ALA B C 1
ATOM 4069 O O . ALA B 1 171 ? -5.064 -41.259 -54.867 1.00 20.69 391 ALA B O 1
ATOM 4071 N N . PRO B 1 172 ? -4.812 -42.940 -53.370 1.00 25.36 392 PRO B N 1
ATOM 4072 C CA . PRO B 1 172 ? -5.758 -43.827 -54.061 1.00 27.14 392 PRO B CA 1
ATOM 4073 C C . PRO B 1 172 ? -7.176 -43.244 -54.088 1.00 28.34 392 PRO B C 1
ATOM 4074 O O . PRO B 1 172 ? -7.950 -43.530 -55.006 1.00 32.84 392 PRO B O 1
ATOM 4078 N N . THR B 1 173 ? -7.507 -42.421 -53.094 1.00 28.57 393 THR B N 1
ATOM 4079 C CA . THR B 1 173 ? -8.833 -41.808 -53.027 1.00 28.26 393 THR B CA 1
ATOM 4080 C C . THR B 1 173 ? -8.988 -40.604 -53.969 1.00 26.82 393 THR B C 1
ATOM 4081 O O . THR B 1 173 ? -10.094 -40.102 -54.154 1.00 27.45 393 THR B O 1
ATOM 4085 N N . HIS B 1 174 ? -7.889 -40.155 -54.576 1.00 24.07 394 HIS B N 1
ATOM 4086 C CA . HIS B 1 174 ? -7.936 -39.057 -55.547 1.00 23.14 394 HIS B CA 1
ATOM 4087 C C . HIS B 1 174 ? -7.878 -39.612 -56.952 1.00 25.02 394 HIS B C 1
ATOM 4088 O O . HIS B 1 174 ? -6.977 -39.319 -57.746 1.00 22.75 394 HIS B O 1
ATOM 4095 N N . SER B 1 175 ? -8.886 -40.425 -57.267 1.00 26.36 395 SER B N 1
ATOM 4096 C CA . SER B 1 175 ? -8.902 -41.221 -58.498 1.00 29.09 395 SER B CA 1
ATOM 4097 C C . SER B 1 175 ? -9.498 -40.508 -59.712 1.00 28.66 395 SER B C 1
ATOM 4098 O O . SER B 1 175 ? -9.467 -41.046 -60.817 1.00 30.83 395 SER B O 1
ATOM 4101 N N . ASP B 1 176 ? -10.038 -39.309 -59.513 1.00 29.38 396 ASP B N 1
ATOM 4102 C CA . ASP B 1 176 ? -10.687 -38.559 -60.601 1.00 29.15 396 ASP B CA 1
ATOM 4103 C C . ASP B 1 176 ? -9.719 -37.979 -61.659 1.00 26.95 396 ASP B C 1
ATOM 4104 O O . ASP B 1 176 ? -10.154 -37.442 -62.678 1.00 28.44 396 ASP B O 1
ATOM 4109 N N . TYR B 1 177 ? -8.411 -38.081 -61.417 1.00 24.20 397 TYR B N 1
ATOM 4110 C CA . TYR B 1 177 ? -7.418 -37.547 -62.348 1.00 21.51 397 TYR B CA 1
ATOM 4111 C C . TYR B 1 177 ? -6.064 -38.209 -62.156 1.00 20.75 397 TYR B C 1
ATOM 4112 O O . TYR B 1 177 ? -5.801 -38.791 -61.110 1.00 18.98 397 TYR B O 1
ATOM 4121 N N . THR B 1 178 ? -5.227 -38.126 -63.183 1.00 20.22 398 THR B N 1
ATOM 4122 C CA . THR B 1 178 ? -3.800 -38.422 -63.017 1.00 21.05 398 THR B CA 1
ATOM 4123 C C . THR B 1 178 ? -3.024 -37.152 -63.336 1.00 19.97 398 THR B C 1
ATOM 4124 O O . THR B 1 178 ? -3.583 -36.199 -63.882 1.00 18.59 398 THR B O 1
ATOM 4128 N N . MET B 1 179 ? -1.736 -37.158 -62.995 1.00 18.46 399 MET B N 1
ATOM 4129 C CA . MET B 1 179 ? -0.873 -36.006 -63.182 1.00 18.29 399 MET B CA 1
ATOM 4130 C C . MET B 1 179 ? 0.365 -36.367 -63.992 1.00 17.88 399 MET B C 1
ATOM 4131 O O . MET B 1 179 ? 0.972 -37.417 -63.781 1.00 18.86 399 MET B O 1
ATOM 4136 N N . THR B 1 180 ? 0.719 -35.487 -64.917 1.00 18.12 400 THR B N 1
ATOM 4137 C CA . THR B 1 180 ? 1.951 -35.636 -65.695 1.00 20.04 400 THR B CA 1
ATOM 4138 C C . THR B 1 180 ? 2.861 -34.427 -65.456 1.00 19.06 400 THR B C 1
ATOM 4139 O O . THR B 1 180 ? 2.445 -33.274 -65.586 1.00 18.57 400 THR B O 1
ATOM 4143 N N . LEU B 1 181 ? 4.110 -34.695 -65.103 1.00 19.12 401 LEU B N 1
ATOM 4144 C CA . LEU B 1 181 ? 5.061 -33.611 -64.890 1.00 19.62 401 LEU B CA 1
ATOM 4145 C C . LEU B 1 181 ? 5.620 -33.115 -66.220 1.00 20.34 401 LEU B C 1
ATOM 4146 O O . LEU B 1 181 ? 6.359 -33.838 -66.893 1.00 21.14 401 LEU B O 1
ATOM 4151 N N . LEU B 1 182 ? 5.250 -31.893 -66.596 1.00 20.30 402 LEU B N 1
ATOM 4152 C CA . LEU B 1 182 ? 5.669 -31.309 -67.873 1.00 21.61 402 LEU B CA 1
ATOM 4153 C C . LEU B 1 182 ? 7.034 -30.638 -67.788 1.00 22.19 402 LEU B C 1
ATOM 4154 O O . LEU B 1 182 ? 7.891 -30.834 -68.658 1.00 23.33 402 LEU B O 1
ATOM 4159 N N . ASP B 1 183 ? 7.212 -29.805 -66.769 1.00 21.41 403 ASP B N 1
ATOM 4160 C CA . ASP B 1 183 ? 8.472 -29.114 -66.546 1.00 21.01 403 ASP B CA 1
ATOM 4161 C C . ASP B 1 183 ? 8.691 -28.900 -65.073 1.00 19.17 403 ASP B C 1
ATOM 4162 O O . ASP B 1 183 ? 7.746 -28.916 -64.288 1.00 17.44 403 ASP B O 1
ATOM 4167 N N . LEU B 1 184 ? 9.948 -28.695 -64.716 1.00 16.65 404 LEU B N 1
ATOM 4168 C CA . LEU B 1 184 ? 10.342 -28.610 -63.328 1.00 15.80 404 LEU B CA 1
ATOM 4169 C C . LEU B 1 184 ? 11.336 -27.485 -63.206 1.00 16.12 404 LEU B C 1
ATOM 4170 O O . LEU B 1 184 ? 12.307 -27.440 -63.949 1.00 16.77 404 LEU B O 1
ATOM 4175 N N . PHE B 1 185 ? 11.084 -26.566 -62.277 1.00 15.13 405 PHE B N 1
ATOM 4176 C CA . PHE B 1 185 ? 11.963 -25.434 -62.067 1.00 15.43 405 PHE B CA 1
ATOM 4177 C C . PHE B 1 185 ? 12.497 -25.448 -60.654 1.00 16.45 405 PHE B C 1
ATOM 4178 O O . PHE B 1 185 ? 11.764 -25.705 -59.705 1.00 16.01 405 PHE B O 1
ATOM 4186 N N . GLU B 1 186 ? 13.788 -25.178 -60.535 1.00 16.50 406 GLU B N 1
ATOM 4187 C CA . GLU B 1 186 ? 14.389 -24.828 -59.261 1.00 17.77 406 GLU B CA 1
ATOM 4188 C C . GLU B 1 186 ? 13.969 -23.388 -58.905 1.00 17.14 406 GLU B C 1
ATOM 4189 O O . GLU B 1 186 ? 13.983 -22.487 -59.755 1.00 17.10 406 GLU B O 1
ATOM 4195 N N . VAL B 1 187 ? 13.568 -23.188 -57.648 1.00 15.87 407 VAL B N 1
ATOM 4196 C CA . VAL B 1 187 ? 13.098 -21.891 -57.174 1.00 16.45 407 VAL B CA 1
ATOM 4197 C C . VAL B 1 187 ? 14.125 -21.349 -56.180 1.00 17.16 407 VAL B C 1
ATOM 4198 O O . VAL B 1 187 ? 14.532 -22.066 -55.267 1.00 17.21 407 VAL B O 1
ATOM 4202 N N . GLU B 1 188 ? 14.554 -20.104 -56.371 1.00 18.18 408 GLU B N 1
ATOM 4203 C CA . GLU B 1 188 ? 15.389 -19.424 -55.376 1.00 19.46 408 GLU B CA 1
ATOM 4204 C C . GLU B 1 188 ? 14.865 -18.005 -55.152 1.00 19.06 408 GLU B C 1
ATOM 4205 O O . GLU B 1 188 ? 15.176 -17.077 -55.899 1.00 19.38 408 GLU B O 1
ATOM 4211 N N . LYS B 1 189 ? 14.053 -17.857 -54.116 1.00 18.18 409 LYS B N 1
ATOM 4212 C CA . LYS B 1 189 ? 13.448 -16.581 -53.796 1.00 18.77 409 LYS B CA 1
ATOM 4213 C C . LYS B 1 189 ? 14.435 -15.701 -53.040 1.00 19.42 409 LYS B C 1
ATOM 4214 O O . LYS B 1 189 ? 15.029 -16.152 -52.056 1.00 18.79 409 LYS B O 1
ATOM 4220 N N . ASP B 1 190 ? 14.596 -14.455 -53.486 1.00 21.76 410 ASP B N 1
ATOM 4221 C CA . ASP B 1 190 ? 15.495 -13.498 -52.808 1.00 24.12 410 ASP B CA 1
ATOM 4222 C C . ASP B 1 190 ? 15.214 -13.440 -51.306 1.00 24.47 410 ASP B C 1
ATOM 4223 O O . ASP B 1 190 ? 14.068 -13.279 -50.886 1.00 25.64 410 ASP B O 1
ATOM 4228 N N . GLY B 1 191 ? 16.261 -13.574 -50.496 1.00 23.76 411 GLY B N 1
ATOM 4229 C CA . GLY B 1 191 ? 16.124 -13.438 -49.041 1.00 24.21 411 GLY B CA 1
ATOM 4230 C C . GLY B 1 191 ? 15.693 -14.682 -48.281 1.00 23.97 411 GLY B C 1
ATOM 4231 O O . GLY B 1 191 ? 15.903 -14.789 -47.065 1.00 22.65 411 GLY B O 1
ATOM 4232 N N . GLU B 1 192 ? 15.089 -15.641 -48.972 1.00 23.16 412 GLU B N 1
ATOM 4233 C CA . GLU B 1 192 ? 14.615 -16.835 -48.271 1.00 23.88 412 GLU B CA 1
ATOM 4234 C C . GLU B 1 192 ? 15.713 -17.664 -47.618 1.00 24.89 412 GLU B C 1
ATOM 4235 O O . GLU B 1 192 ? 15.510 -18.196 -46.533 1.00 24.60 412 GLU B O 1
ATOM 4241 N N . LYS B 1 193 ? 16.864 -17.777 -48.274 1.00 25.64 413 LYS B N 1
ATOM 4242 C CA . LYS B 1 193 ? 17.972 -18.554 -47.708 1.00 28.11 413 LYS B CA 1
ATOM 4243 C C . LYS B 1 193 ? 18.485 -17.920 -46.408 1.00 28.11 413 LYS B C 1
ATOM 4244 O O . LYS B 1 193 ? 18.659 -18.606 -45.403 1.00 27.85 413 LYS B O 1
ATOM 4250 N N . GLU B 1 194 ? 18.690 -16.607 -46.440 1.00 29.15 414 GLU B N 1
ATOM 4251 C CA . GLU B 1 194 ? 19.230 -15.854 -45.306 1.00 30.76 414 GLU B CA 1
ATOM 4252 C C . GLU B 1 194 ? 18.270 -15.849 -44.125 1.00 28.87 414 GLU B C 1
ATOM 4253 O O . GLU B 1 194 ? 18.700 -15.793 -42.975 1.00 28.66 414 GLU B O 1
ATOM 4259 N N . ALA B 1 195 ? 16.969 -15.900 -44.411 1.00 26.30 415 ALA B N 1
ATOM 4260 C CA . ALA B 1 195 ? 15.957 -15.880 -43.360 1.00 24.17 415 ALA B CA 1
ATOM 4261 C C . ALA B 1 195 ? 15.628 -17.261 -42.782 1.00 22.69 415 ALA B C 1
ATOM 4262 O O . ALA B 1 195 ? 15.108 -17.358 -41.679 1.00 23.18 415 ALA B O 1
ATOM 4264 N N . PHE B 1 196 ? 15.925 -18.315 -43.538 1.00 21.67 416 PHE B N 1
ATOM 4265 C CA . PHE B 1 196 ? 15.496 -19.683 -43.218 1.00 21.29 416 PHE B CA 1
ATOM 4266 C C . PHE B 1 196 ? 16.073 -20.222 -41.910 1.00 23.10 416 PHE B C 1
ATOM 4267 O O . PHE B 1 196 ? 17.260 -20.057 -41.644 1.00 24.91 416 PHE B O 1
ATOM 4275 N N . ARG B 1 197 ? 15.231 -20.876 -41.116 1.00 22.63 417 ARG B N 1
ATOM 4276 C CA . ARG B 1 197 ? 15.666 -21.533 -39.876 1.00 23.59 417 ARG B CA 1
ATOM 4277 C C . ARG B 1 197 ? 16.429 -22.826 -40.213 1.00 24.14 417 ARG B C 1
ATOM 4278 O O . ARG B 1 197 ? 15.897 -23.925 -40.065 1.00 24.78 417 ARG B O 1
ATOM 4286 N N . GLU B 1 198 ? 17.670 -22.676 -40.677 1.00 26.45 418 GLU B N 1
ATOM 4287 C CA . GLU B 1 198 ? 18.538 -23.814 -41.023 1.00 28.59 418 GLU B CA 1
ATOM 4288 C C . GLU B 1 198 ? 18.825 -24.698 -39.795 1.00 28.99 418 GLU B C 1
ATOM 4289 O O . GLU B 1 198 ? 19.156 -25.880 -39.945 1.00 29.61 418 GLU B O 1
ATOM 4295 N N . ASP B 1 199 ? 18.677 -24.119 -38.600 1.00 28.45 419 ASP B N 1
ATOM 4296 C CA . ASP B 1 199 ? 18.949 -24.797 -37.321 1.00 27.44 419 ASP B CA 1
ATOM 4297 C C . ASP B 1 199 ? 17.974 -25.918 -36.951 1.00 26.70 419 ASP B C 1
ATOM 4298 O O . ASP B 1 199 ? 18.350 -26.849 -36.235 1.00 25.76 419 ASP B O 1
ATOM 4303 N N . LEU B 1 200 ? 16.722 -25.817 -37.392 1.00 22.67 420 LEU B N 1
ATOM 4304 C CA . LEU B 1 200 ? 15.724 -26.833 -37.042 1.00 22.58 420 LEU B CA 1
ATOM 4305 C C . LEU B 1 200 ? 15.950 -28.154 -37.725 1.00 22.02 420 LEU B C 1
ATOM 4306 O O . LEU B 1 200 ? 16.241 -28.226 -38.923 1.00 23.76 420 LEU B O 1
ATOM 4311 N N . HIS B 1 201 ? 15.786 -29.217 -36.960 1.00 21.88 421 HIS B N 1
ATOM 4312 C CA . HIS B 1 201 ? 15.768 -30.543 -37.520 1.00 21.37 421 HIS B CA 1
ATOM 4313 C C . HIS B 1 201 ? 14.431 -30.771 -38.158 1.00 19.91 421 HIS B C 1
ATOM 4314 O O . HIS B 1 201 ? 13.593 -29.839 -38.249 1.00 18.72 421 HIS B O 1
ATOM 4321 N N . ASN B 1 202 ? 14.219 -32.004 -38.615 1.00 19.22 422 ASN B N 1
ATOM 4322 C CA . ASN B 1 202 ? 12.986 -32.403 -39.268 1.00 19.28 422 ASN B CA 1
ATOM 4323 C C . ASN B 1 202 ? 12.671 -31.533 -40.493 1.00 18.22 422 ASN B C 1
ATOM 4324 O O . ASN B 1 202 ? 11.534 -31.042 -40.661 1.00 18.24 422 ASN B O 1
ATOM 4329 N N . ARG B 1 203 ? 13.682 -31.335 -41.333 1.00 17.92 423 ARG B N 1
ATOM 4330 C CA . ARG B 1 203 ? 13.497 -30.575 -42.568 1.00 17.02 423 ARG B CA 1
ATOM 4331 C C . ARG B 1 203 ? 12.979 -31.486 -43.666 1.00 15.93 423 ARG B C 1
ATOM 4332 O O . ARG B 1 203 ? 13.680 -32.396 -44.126 1.00 16.32 423 ARG B O 1
ATOM 4340 N N . MET B 1 204 ? 11.751 -31.225 -44.119 1.00 14.64 424 MET B N 1
ATOM 4341 C CA . MET B 1 204 ? 11.112 -32.100 -45.070 1.00 14.43 424 MET B CA 1
ATOM 4342 C C . MET B 1 204 ? 10.746 -31.362 -46.344 1.00 12.61 424 MET B C 1
ATOM 4343 O O . MET B 1 204 ? 10.387 -30.180 -46.295 1.00 12.82 424 MET B O 1
ATOM 4348 N N . LEU B 1 205 ? 10.791 -32.074 -47.467 1.00 11.20 425 LEU B N 1
ATOM 4349 C CA . LEU B 1 205 ? 10.356 -31.495 -48.737 1.00 10.37 425 LEU B CA 1
ATOM 4350 C C . LEU B 1 205 ? 8.857 -31.792 -48.904 1.00 10.11 425 LEU B C 1
ATOM 4351 O O . LEU B 1 205 ? 8.468 -32.945 -49.038 1.00 9.95 425 LEU B O 1
ATOM 4356 N N . LEU B 1 206 ? 8.019 -30.746 -48.862 1.00 9.66 426 LEU B N 1
ATOM 4357 C CA . LEU B 1 206 ? 6.576 -30.926 -48.786 1.00 9.56 426 LEU B CA 1
ATOM 4358 C C . LEU B 1 206 ? 5.863 -30.110 -49.844 1.00 9.13 426 LEU B C 1
ATOM 4359 O O . LEU B 1 206 ? 6.384 -29.081 -50.302 1.00 9.23 426 LEU B O 1
ATOM 4364 N N . TRP B 1 207 ? 4.666 -30.584 -50.171 1.00 9.41 427 TRP B N 1
ATOM 4365 C CA . TRP B 1 207 ? 3.809 -30.003 -51.216 1.00 9.02 427 TRP B CA 1
ATOM 4366 C C . TRP B 1 207 ? 2.975 -28.849 -50.769 1.00 8.89 427 TRP B C 1
ATOM 4367 O O . TRP B 1 207 ? 2.498 -28.810 -49.634 1.00 8.65 427 TRP B O 1
ATOM 4378 N N . HIS B 1 208 ? 2.756 -27.929 -51.706 1.00 9.06 428 HIS B N 1
ATOM 4379 C CA . HIS B 1 208 ? 1.746 -26.863 -51.537 1.00 9.29 428 HIS B CA 1
ATOM 4380 C C . HIS B 1 208 ? 1.119 -26.572 -52.862 1.00 9.65 428 HIS B C 1
ATOM 4381 O O . HIS B 1 208 ? 1.818 -26.275 -53.821 1.00 9.86 428 HIS B O 1
ATOM 4388 N N . GLY B 1 209 ? -0.219 -26.697 -52.928 1.00 9.72 429 GLY B N 1
ATOM 4389 C CA . GLY B 1 209 ? -0.951 -26.367 -54.139 1.00 10.15 429 GLY B CA 1
ATOM 4390 C C . GLY B 1 209 ? -1.667 -25.047 -53.985 1.00 10.31 429 GLY B C 1
ATOM 4391 O O . GLY B 1 209 ? -2.010 -24.639 -52.894 1.00 10.32 429 GLY B O 1
ATOM 4392 N N . SER B 1 210 ? -1.875 -24.378 -55.111 1.00 10.42 430 SER B N 1
ATOM 4393 C CA . SER B 1 210 ? -2.612 -23.110 -55.124 1.00 11.02 430 SER B CA 1
ATOM 4394 C C . SER B 1 210 ? -3.169 -22.862 -56.521 1.00 11.15 430 SER B C 1
ATOM 4395 O O . SER B 1 210 ? -2.709 -23.447 -57.495 1.00 11.41 430 SER B O 1
ATOM 4398 N N . ARG B 1 211 ? -4.186 -22.012 -56.595 1.00 12.65 431 ARG B N 1
ATOM 4399 C CA . ARG B 1 211 ? -4.797 -21.662 -57.876 1.00 13.74 431 ARG B CA 1
ATOM 4400 C C . ARG B 1 211 ? -3.804 -20.907 -58.758 1.00 13.28 431 ARG B C 1
ATOM 4401 O O . ARG B 1 211 ? -2.892 -20.209 -58.263 1.00 12.67 431 ARG B O 1
ATOM 4409 N N . MET B 1 212 ? -4.016 -21.008 -60.067 1.00 13.94 432 MET B N 1
ATOM 4410 C CA . MET B 1 212 ? -3.097 -20.394 -61.019 1.00 14.64 432 MET B CA 1
ATOM 4411 C C . MET B 1 212 ? -2.962 -18.898 -60.829 1.00 14.31 432 MET B C 1
ATOM 4412 O O . MET B 1 212 ? -1.898 -18.316 -61.105 1.00 15.56 432 MET B O 1
ATOM 4417 N N . SER B 1 213 ? -4.020 -18.276 -60.320 1.00 13.79 433 SER B N 1
ATOM 4418 C CA . SER B 1 213 ? -4.029 -16.837 -60.103 1.00 13.91 433 SER B CA 1
ATOM 4419 C C . SER B 1 213 ? -3.085 -16.401 -59.011 1.00 13.58 433 SER B C 1
ATOM 4420 O O . SER B 1 213 ? -2.805 -15.228 -58.907 1.00 14.36 433 SER B O 1
ATOM 4423 N N . ASN B 1 214 ? -2.605 -17.343 -58.197 1.00 12.63 434 ASN B N 1
ATOM 4424 C CA . ASN B 1 214 ? -1.888 -16.980 -56.962 1.00 12.51 434 ASN B CA 1
ATOM 4425 C C . ASN B 1 214 ? -0.372 -16.966 -57.064 1.00 12.06 434 ASN B C 1
ATOM 4426 O O . ASN B 1 214 ? 0.317 -16.470 -56.164 1.00 11.98 434 ASN B O 1
ATOM 4431 N N . TRP B 1 215 ? 0.144 -17.472 -58.170 1.00 12.42 435 TRP B N 1
ATOM 4432 C CA . TRP B 1 215 ? 1.588 -17.726 -58.255 1.00 12.51 435 TRP B CA 1
ATOM 4433 C C . TRP B 1 215 ? 2.459 -16.511 -58.291 1.00 12.92 435 TRP B C 1
ATOM 4434 O O . TRP B 1 215 ? 3.531 -16.488 -57.688 1.00 12.55 435 TRP B O 1
ATOM 4445 N N . VAL B 1 216 ? 2.013 -15.462 -58.963 1.00 12.21 436 VAL B N 1
ATOM 4446 C CA . VAL B 1 216 ? 2.794 -14.234 -58.942 1.00 12.47 436 VAL B CA 1
ATOM 4447 C C . VAL B 1 216 ? 2.946 -13.761 -57.495 1.00 12.49 436 VAL B C 1
ATOM 4448 O O . VAL B 1 216 ? 4.040 -13.429 -57.059 1.00 13.37 436 VAL B O 1
ATOM 4452 N N . GLY B 1 217 ? 1.849 -13.774 -56.742 1.00 12.54 437 GLY B N 1
ATOM 4453 C CA . GLY B 1 217 ? 1.877 -13.380 -55.331 1.00 13.14 437 GLY B CA 1
ATOM 4454 C C . GLY B 1 217 ? 2.772 -14.292 -54.486 1.00 13.39 437 GLY B C 1
ATOM 4455 O O . GLY B 1 217 ? 3.571 -13.821 -53.675 1.00 13.89 437 GLY B O 1
ATOM 4456 N N . ILE B 1 218 ? 2.658 -15.595 -54.698 1.00 12.45 438 ILE B N 1
ATOM 4457 C CA . ILE B 1 218 ? 3.456 -16.565 -53.936 1.00 12.69 438 ILE B CA 1
ATOM 4458 C C . ILE B 1 218 ? 4.943 -16.460 -54.250 1.00 13.68 438 ILE B C 1
ATOM 4459 O O . ILE B 1 218 ? 5.770 -16.430 -53.347 1.00 13.69 438 ILE B O 1
ATOM 4464 N N . LEU B 1 219 ? 5.283 -16.358 -55.526 1.00 13.99 439 LEU B N 1
ATOM 4465 C CA . LEU B 1 219 ? 6.701 -16.292 -55.872 1.00 15.26 439 LEU B CA 1
ATOM 4466 C C . LEU B 1 219 ? 7.330 -14.955 -55.481 1.00 16.73 439 LEU B C 1
ATOM 4467 O O . LEU B 1 219 ? 8.504 -14.913 -55.103 1.00 18.84 439 LEU B O 1
ATOM 4472 N N . SER B 1 220 ? 6.555 -13.878 -55.525 1.00 16.42 440 SER B N 1
ATOM 4473 C CA . SER B 1 220 ? 7.104 -12.567 -55.203 1.00 16.88 440 SER B CA 1
ATOM 4474 C C . SER B 1 220 ? 7.109 -12.258 -53.714 1.00 17.06 440 SER B C 1
ATOM 4475 O O . SER B 1 220 ? 7.992 -11.559 -53.238 1.00 18.76 440 SER B O 1
ATOM 4478 N N . HIS B 1 221 ? 6.137 -12.802 -52.981 1.00 17.62 441 HIS B N 1
ATOM 4479 C CA . HIS B 1 221 ? 5.949 -12.462 -51.555 1.00 17.52 441 HIS B CA 1
ATOM 4480 C C . HIS B 1 221 ? 6.142 -13.605 -50.605 1.00 17.03 441 HIS B C 1
ATOM 4481 O O . HIS B 1 221 ? 6.106 -13.413 -49.379 1.00 17.29 441 HIS B O 1
ATOM 4488 N N . GLY B 1 222 ? 6.374 -14.792 -51.151 1.00 15.29 442 GLY B N 1
ATOM 4489 C CA . GLY B 1 222 ? 6.470 -16.025 -50.365 1.00 15.64 442 GLY B CA 1
ATOM 4490 C C . GLY B 1 222 ? 5.088 -16.509 -49.957 1.00 15.22 442 GLY B C 1
ATOM 4491 O O . GLY B 1 222 ? 4.075 -15.820 -50.156 1.00 15.32 442 GLY B O 1
ATOM 4492 N N . LEU B 1 223 ? 5.049 -17.689 -49.348 1.00 14.96 443 LEU B N 1
ATOM 4493 C CA . LEU B 1 223 ? 3.819 -18.149 -48.724 1.00 14.80 443 LEU B CA 1
ATOM 4494 C C . LEU B 1 223 ? 3.580 -17.336 -47.452 1.00 15.61 443 LEU B C 1
ATOM 4495 O O . LEU B 1 223 ? 4.507 -17.017 -46.705 1.00 16.01 443 LEU B O 1
ATOM 4500 N N . ARG B 1 224 ? 2.327 -16.976 -47.246 1.00 15.77 444 ARG B N 1
ATOM 4501 C CA . ARG B 1 224 ? 1.974 -16.055 -46.165 1.00 15.99 444 ARG B CA 1
ATOM 4502 C C . ARG B 1 224 ? 0.895 -16.618 -45.276 1.00 16.35 444 ARG B C 1
ATOM 4503 O O . ARG B 1 224 ? 0.068 -17.437 -45.708 1.00 17.53 444 ARG B O 1
ATOM 4511 N N . ILE B 1 225 ? 0.898 -16.175 -44.021 1.00 16.96 445 ILE B N 1
ATOM 4512 C CA . ILE B 1 225 ? -0.187 -16.537 -43.123 1.00 17.53 445 ILE B CA 1
ATOM 4513 C C . ILE B 1 225 ? -1.404 -15.642 -43.313 1.00 17.58 445 ILE B C 1
ATOM 4514 O O . ILE B 1 225 ? -1.291 -14.527 -43.853 1.00 19.14 445 ILE B O 1
ATOM 4519 N N . ALA B 1 226 ? -2.566 -16.136 -42.885 1.00 16.21 446 ALA B N 1
ATOM 4520 C CA . ALA B 1 226 ? -3.819 -15.372 -42.942 1.00 16.39 446 ALA B CA 1
ATOM 4521 C C . ALA B 1 226 ? -3.737 -14.107 -42.080 1.00 16.87 446 ALA B C 1
ATOM 4522 O O . ALA B 1 226 ? -3.036 -14.083 -41.071 1.00 16.19 446 ALA B O 1
ATOM 4524 N N . PRO B 1 227 ? -4.467 -13.050 -42.470 1.00 16.55 447 PRO B N 1
ATOM 4525 C CA . PRO B 1 227 ? -4.434 -11.828 -41.673 1.00 17.95 447 PRO B CA 1
ATOM 4526 C C . PRO B 1 227 ? -5.262 -11.916 -40.400 1.00 17.42 447 PRO B C 1
ATOM 4527 O O . PRO B 1 227 ? -6.126 -12.782 -40.298 1.00 16.01 447 PRO B O 1
ATOM 4531 N N . PRO B 1 228 ? -5.038 -10.983 -39.451 1.00 18.38 448 PRO B N 1
ATOM 4532 C CA . PRO B 1 228 ? -5.800 -10.957 -38.203 1.00 19.45 448 PRO B CA 1
ATOM 4533 C C . PRO B 1 228 ? -7.314 -10.831 -38.394 1.00 19.00 448 PRO B C 1
ATOM 4534 O O . PRO B 1 228 ? -8.062 -11.426 -37.628 1.00 20.58 448 PRO B O 1
ATOM 4538 N N . GLU B 1 229 ? -7.758 -10.087 -39.409 1.00 18.91 449 GLU B N 1
ATOM 4539 C CA . GLU B 1 229 ? -9.194 -9.920 -39.683 1.00 20.23 449 GLU B CA 1
ATOM 4540 C C . GLU B 1 229 ? -9.946 -11.192 -40.114 1.00 19.72 449 GLU B C 1
ATOM 4541 O O . GLU B 1 229 ? -11.181 -11.215 -40.073 1.00 21.48 449 GLU B O 1
ATOM 4547 N N . ALA B 1 230 ? -9.223 -12.236 -40.533 1.00 18.68 450 ALA B N 1
ATOM 4548 C CA . ALA B 1 230 ? -9.858 -13.474 -41.033 1.00 17.47 450 ALA B CA 1
ATOM 4549 C C . ALA B 1 230 ? -10.464 -14.275 -39.883 1.00 17.52 450 ALA B C 1
ATOM 4550 O O . ALA B 1 230 ? -9.927 -14.223 -38.772 1.00 16.70 450 ALA B O 1
ATOM 4552 N N . PRO B 1 231 ? -11.597 -14.981 -40.128 1.00 17.12 451 PRO B N 1
ATOM 4553 C CA . PRO B 1 231 ? -12.225 -15.745 -39.028 1.00 17.78 451 PRO B CA 1
ATOM 4554 C C . PRO B 1 231 ? -11.362 -16.940 -38.621 1.00 18.06 451 PRO B C 1
ATOM 4555 O O . PRO B 1 231 ? -11.006 -17.737 -39.484 1.00 18.74 451 PRO B O 1
ATOM 4559 N N . ILE B 1 232 ? -11.036 -17.066 -37.338 1.00 18.78 452 ILE B N 1
ATOM 4560 C CA . ILE B 1 232 ? -10.087 -18.123 -36.939 1.00 19.43 452 ILE B CA 1
ATOM 4561 C C . ILE B 1 232 ? -10.602 -19.526 -37.278 1.00 18.87 452 ILE B C 1
ATOM 4562 O O . ILE B 1 232 ? -9.797 -20.404 -37.618 1.00 18.30 452 ILE B O 1
ATOM 4567 N N . THR B 1 233 ? -11.909 -19.767 -37.226 1.00 19.30 453 THR B N 1
ATOM 4568 C CA . THR B 1 233 ? -12.367 -21.137 -37.519 1.00 20.19 453 THR B CA 1
ATOM 4569 C C . THR B 1 233 ? -12.382 -21.492 -39.002 1.00 20.32 453 THR B C 1
ATOM 4570 O O . THR B 1 233 ? -12.841 -22.571 -39.392 1.00 23.22 453 THR B O 1
ATOM 4574 N N . GLY B 1 234 ? -11.880 -20.587 -39.836 1.00 19.11 454 GLY B N 1
ATOM 4575 C CA . GLY B 1 234 ? -11.669 -20.890 -41.231 1.00 17.82 454 GLY B CA 1
ATOM 4576 C C . GLY B 1 234 ? -10.417 -21.715 -41.484 1.00 16.62 454 GLY B C 1
ATOM 4577 O O . GLY B 1 234 ? -10.198 -22.157 -42.609 1.00 17.67 454 GLY B O 1
ATOM 4578 N N . TYR B 1 235 ? -9.600 -21.897 -40.439 1.00 15.42 455 TYR B N 1
ATOM 4579 C CA . TYR B 1 235 ? -8.269 -22.494 -40.531 1.00 14.62 455 TYR B CA 1
ATOM 4580 C C . TYR B 1 235 ? -8.212 -23.619 -39.500 1.00 14.51 455 TYR B C 1
ATOM 4581 O O . TYR B 1 235 ? -8.171 -23.348 -38.293 1.00 14.42 455 TYR B O 1
ATOM 4590 N N . MET B 1 236 ? -8.261 -24.856 -39.989 1.00 14.29 456 MET B N 1
ATOM 4591 C CA . MET B 1 236 ? -8.502 -26.018 -39.112 1.00 14.71 456 MET B CA 1
ATOM 4592 C C . MET B 1 236 ? -7.408 -26.267 -38.087 1.00 13.71 456 MET B C 1
ATOM 4593 O O . MET B 1 236 ? -7.671 -26.885 -37.043 1.00 12.71 456 MET B O 1
ATOM 4598 N N . PHE B 1 237 ? -6.212 -25.762 -38.374 1.00 12.40 457 PHE B N 1
ATOM 4599 C CA . PHE B 1 237 ? -5.087 -25.823 -37.463 1.00 12.54 457 PHE B CA 1
ATOM 4600 C C . PHE B 1 237 ? -4.455 -24.452 -37.249 1.00 12.19 457 PHE B C 1
ATOM 4601 O O . PHE B 1 237 ? -3.295 -24.327 -36.883 1.00 13.04 457 PHE B O 1
ATOM 4609 N N . GLY B 1 238 ? -5.257 -23.415 -37.452 1.00 11.87 458 GLY B N 1
ATOM 4610 C CA . GLY B 1 238 ? -4.820 -22.051 -37.159 1.00 11.94 458 GLY B CA 1
ATOM 4611 C C . GLY B 1 238 ? -4.166 -21.372 -38.348 1.00 11.89 458 GLY B C 1
ATOM 4612 O O . GLY B 1 238 ? -4.053 -21.944 -39.433 1.00 11.88 458 GLY B O 1
ATOM 4613 N N . LYS B 1 239 ? -3.715 -20.149 -38.112 1.00 11.78 459 LYS B N 1
ATOM 4614 C CA . LYS B 1 239 ? -3.280 -19.275 -39.192 1.00 11.70 459 LYS B CA 1
ATOM 4615 C C . LYS B 1 239 ? -1.803 -19.486 -39.483 1.00 11.38 459 LYS B C 1
ATOM 4616 O O . LYS B 1 239 ? -0.925 -18.701 -39.085 1.00 12.21 459 LYS B O 1
ATOM 4622 N N . GLY B 1 240 ? -1.528 -20.594 -40.172 1.00 10.90 460 GLY B N 1
ATOM 4623 C CA . GLY B 1 240 ? -0.182 -20.904 -40.568 1.00 11.21 460 GLY B CA 1
ATOM 4624 C C . GLY B 1 240 ? -0.113 -21.164 -42.063 1.00 10.92 460 GLY B C 1
ATOM 4625 O O . GLY B 1 240 ? -1.036 -20.826 -42.820 1.00 11.52 460 GLY B O 1
ATOM 4626 N N . ILE B 1 241 ? 0.987 -21.774 -42.484 1.00 10.29 461 ILE B N 1
ATOM 4627 C CA . ILE B 1 241 ? 1.193 -22.123 -43.887 1.00 10.47 461 ILE B CA 1
ATOM 4628 C C . ILE B 1 241 ? 1.077 -23.648 -43.950 1.00 10.08 461 ILE B C 1
ATOM 4629 O O . ILE B 1 241 ? 1.774 -24.335 -43.193 1.00 10.32 461 ILE B O 1
ATOM 4634 N N . TYR B 1 242 ? 0.207 -24.149 -44.828 1.00 9.72 462 TYR B N 1
ATOM 4635 C CA . TYR B 1 242 ? -0.224 -25.570 -44.858 1.00 9.35 462 TYR B CA 1
ATOM 4636 C C . TYR B 1 242 ? 0.488 -26.354 -45.943 1.00 9.23 462 TYR B C 1
ATOM 4637 O O . TYR B 1 242 ? 0.601 -25.902 -47.070 1.00 9.51 462 TYR B O 1
ATOM 4646 N N . PHE B 1 243 ? 0.990 -27.528 -45.572 1.00 8.88 463 PHE B N 1
ATOM 4647 C CA . PHE B 1 243 ? 1.654 -28.419 -46.525 1.00 8.84 463 PHE B CA 1
ATOM 4648 C C . PHE B 1 243 ? 1.148 -29.861 -46.388 1.00 9.17 463 PHE B C 1
ATOM 4649 O O . PHE B 1 243 ? 0.623 -30.234 -45.364 1.00 9.27 463 PHE B O 1
ATOM 4657 N N . ALA B 1 244 ? 1.347 -30.659 -47.439 1.00 9.51 464 ALA B N 1
ATOM 4658 C CA . ALA B 1 244 ? 1.014 -32.085 -47.417 1.00 9.99 464 ALA B CA 1
ATOM 4659 C C . ALA B 1 244 ? 2.246 -32.892 -47.785 1.00 10.75 464 ALA B C 1
ATOM 4660 O O . ALA B 1 244 ? 3.180 -32.364 -48.422 1.00 10.02 464 ALA B O 1
ATOM 4662 N N . ASP B 1 245 ? 2.236 -34.174 -47.407 1.00 11.52 465 ASP B N 1
ATOM 4663 C CA . ASP B 1 245 ? 3.222 -35.131 -47.952 1.00 12.18 465 ASP B CA 1
ATOM 4664 C C . ASP B 1 245 ? 2.640 -36.000 -49.055 1.00 12.87 465 ASP B C 1
ATOM 4665 O O . ASP B 1 245 ? 3.336 -36.875 -49.586 1.00 14.63 465 ASP B O 1
ATOM 4670 N N . MET B 1 246 ? 1.365 -35.776 -49.380 1.00 12.73 466 MET B N 1
ATOM 4671 C CA . MET B 1 246 ? 0.733 -36.460 -50.504 1.00 11.99 466 MET B CA 1
ATOM 4672 C C . MET B 1 246 ? 0.484 -35.455 -51.602 1.00 11.45 466 MET B C 1
ATOM 4673 O O . MET B 1 246 ? -0.263 -34.494 -51.410 1.00 10.88 466 MET B O 1
ATOM 4678 N N . SER B 1 247 ? 1.050 -35.719 -52.773 1.00 11.08 467 SER B N 1
ATOM 4679 C CA . SER B 1 247 ? 0.989 -34.787 -53.889 1.00 11.09 467 SER B CA 1
ATOM 4680 C C . SER B 1 247 ? -0.446 -34.401 -54.244 1.00 11.57 467 SER B C 1
ATOM 4681 O O . SER B 1 247 ? -0.704 -33.238 -54.519 1.00 11.79 467 SER B O 1
ATOM 4684 N N . SER B 1 248 ? -1.360 -35.381 -54.254 1.00 12.20 468 SER B N 1
ATOM 4685 C CA . SER B 1 248 ? -2.723 -35.131 -54.730 1.00 12.94 468 SER B CA 1
ATOM 4686 C C . SER B 1 248 ? -3.518 -34.346 -53.707 1.00 12.95 468 SER B C 1
ATOM 4687 O O . SER B 1 248 ? -4.449 -33.635 -54.081 1.00 13.49 468 SER B O 1
ATOM 4690 N N . LYS B 1 249 ? -3.161 -34.469 -52.427 1.00 12.17 469 LYS B N 1
ATOM 4691 C CA . LYS B 1 249 ? -3.842 -33.669 -51.393 1.00 11.87 469 LYS B CA 1
ATOM 4692 C C . LYS B 1 249 ? -3.596 -32.183 -51.660 1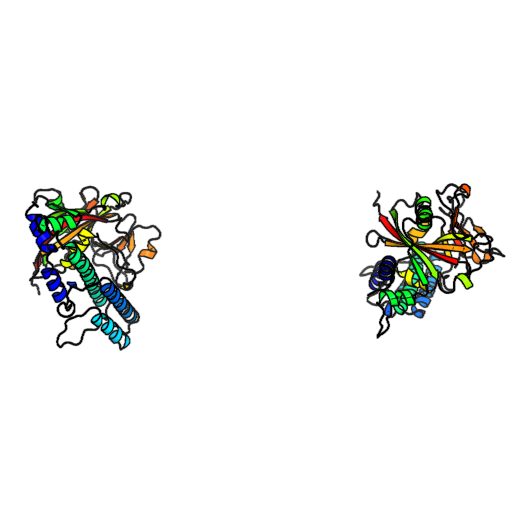.00 12.00 469 LYS B C 1
ATOM 4693 O O . LYS B 1 249 ? -4.534 -31.363 -51.603 1.00 13.53 469 LYS B O 1
ATOM 4699 N N . SER B 1 250 ? -2.361 -31.843 -51.997 1.00 11.84 470 SER B N 1
ATOM 4700 C CA . SER B 1 250 ? -2.038 -30.467 -52.376 1.00 11.53 470 SER B CA 1
ATOM 4701 C C . SER B 1 250 ? -2.572 -30.130 -53.763 1.00 11.79 470 SER B C 1
ATOM 4702 O O . SER B 1 250 ? -3.026 -29.010 -54.010 1.00 11.06 470 SER B O 1
ATOM 4705 N N . ALA B 1 251 ? -2.516 -31.091 -54.687 1.00 11.19 471 ALA B N 1
ATOM 4706 C CA . ALA B 1 251 ? -2.900 -30.817 -56.071 1.00 12.14 471 ALA B CA 1
ATOM 4707 C C . ALA B 1 251 ? -4.371 -30.478 -56.172 1.00 12.37 471 ALA B C 1
ATOM 4708 O O . ALA B 1 251 ? -4.772 -29.742 -57.088 1.00 13.24 471 ALA B O 1
ATOM 4710 N N . ASN B 1 252 ? -5.168 -31.003 -55.242 1.00 12.86 472 ASN B N 1
ATOM 4711 C CA . ASN B 1 252 ? -6.593 -30.667 -55.213 1.00 14.00 472 ASN B CA 1
ATOM 4712 C C . ASN B 1 252 ? -6.812 -29.172 -55.042 1.00 14.52 472 ASN B C 1
ATOM 4713 O O . ASN B 1 252 ? -7.765 -28.632 -55.617 1.00 14.31 472 ASN B O 1
ATOM 4718 N N . TYR B 1 253 ? -5.898 -28.508 -54.327 1.00 13.82 473 TYR B N 1
ATOM 4719 C CA . TYR B 1 253 ? -5.958 -27.042 -54.134 1.00 14.39 473 TYR B CA 1
ATOM 4720 C C . TYR B 1 253 ? -5.471 -26.222 -55.330 1.00 14.53 473 TYR B C 1
ATOM 4721 O O . TYR B 1 253 ? -5.444 -24.992 -55.261 1.00 15.10 473 TYR B O 1
ATOM 4730 N N . CYS B 1 254 ? -5.081 -26.891 -56.416 1.00 14.49 474 CYS B N 1
ATOM 4731 C CA . CYS B 1 254 ? -4.783 -26.187 -57.647 1.00 14.86 474 CYS B CA 1
ATOM 4732 C C . CYS B 1 254 ? -6.071 -25.789 -58.337 1.00 14.83 474 CYS B C 1
ATOM 4733 O O . CYS B 1 254 ? -6.074 -24.867 -59.132 1.00 15.66 474 CYS B O 1
ATOM 4736 N N . PHE B 1 255 ? -7.144 -26.520 -58.051 1.00 15.30 475 PHE B N 1
ATOM 4737 C CA . PHE B 1 255 ? -8.429 -26.374 -58.760 1.00 16.77 475 PHE B CA 1
ATOM 4738 C C . PHE B 1 255 ? -8.308 -26.345 -60.281 1.00 17.34 475 PHE B C 1
ATOM 4739 O O . PHE B 1 255 ? -8.924 -25.514 -60.965 1.00 17.56 475 PHE B O 1
ATOM 4747 N N . ALA B 1 256 ? -7.495 -27.249 -60.809 1.00 16.83 476 ALA B N 1
ATOM 4748 C CA . ALA B 1 256 ? -7.420 -27.499 -62.240 1.00 18.18 476 ALA B CA 1
ATOM 4749 C C . ALA B 1 256 ? -8.741 -28.107 -62.727 1.00 18.77 476 ALA B C 1
ATOM 4750 O O . ALA B 1 256 ? -9.536 -28.630 -61.938 1.00 18.96 476 ALA B O 1
ATOM 4752 N N . SER B 1 257 ? -8.970 -28.033 -64.034 1.00 20.82 477 SER B N 1
ATOM 4753 C CA . SER B 1 257 ? -10.206 -28.552 -64.614 1.00 22.75 477 SER B CA 1
ATOM 4754 C C . SER B 1 257 ? -9.966 -29.046 -66.028 1.00 23.97 477 SER B C 1
ATOM 4755 O O . SER B 1 257 ? -8.896 -28.858 -66.594 1.00 22.45 477 SER B O 1
ATOM 4758 N N . ARG B 1 258 ? -10.990 -29.670 -66.606 1.00 26.75 478 ARG B N 1
ATOM 4759 C CA . ARG B 1 258 ? -10.934 -30.087 -68.001 1.00 28.01 478 ARG B CA 1
ATOM 4760 C C . ARG B 1 258 ? -10.522 -28.955 -68.944 1.00 28.22 478 ARG B C 1
ATOM 4761 O O . ARG B 1 258 ? -9.630 -29.133 -69.769 1.00 28.04 478 ARG B O 1
ATOM 4769 N N . LEU B 1 259 ? -11.148 -27.788 -68.814 1.00 29.00 479 LEU B N 1
ATOM 4770 C CA . LEU B 1 259 ? -10.827 -26.682 -69.723 1.00 30.39 479 LEU B CA 1
ATOM 4771 C C . LEU B 1 259 ? -9.478 -26.030 -69.404 1.00 30.21 479 LEU B C 1
ATOM 4772 O O . LEU B 1 259 ? -8.799 -25.527 -70.297 1.00 30.75 479 LEU B O 1
ATOM 4777 N N . LYS B 1 260 ? -9.093 -26.055 -68.130 1.00 28.59 480 LYS B N 1
ATOM 4778 C CA . LYS B 1 260 ? -7.850 -25.434 -67.679 1.00 27.42 480 LYS B CA 1
ATOM 4779 C C . LYS B 1 260 ? -7.010 -26.469 -66.949 1.00 24.84 480 LYS B C 1
ATOM 4780 O O . LYS B 1 260 ? -6.920 -26.431 -65.722 1.00 25.45 480 LYS B O 1
ATOM 4786 N N . ASN B 1 261 ? -6.408 -27.397 -67.693 1.00 23.23 481 ASN B N 1
ATOM 4787 C CA . ASN B 1 261 ? -5.814 -28.587 -67.068 1.00 23.69 481 ASN B CA 1
ATOM 4788 C C . ASN B 1 261 ? -4.320 -28.523 -66.736 1.00 22.10 481 ASN B C 1
ATOM 4789 O O . ASN B 1 261 ? -3.727 -29.532 -66.356 1.00 22.37 481 ASN B O 1
ATOM 4794 N N . THR B 1 262 ? -3.725 -27.355 -66.887 1.00 21.85 482 THR B N 1
ATOM 4795 C CA . THR B 1 262 ? -2.358 -27.149 -66.404 1.00 22.33 482 THR B CA 1
ATOM 4796 C C . THR B 1 262 ? -2.383 -26.410 -65.077 1.00 21.82 482 THR B C 1
ATOM 4797 O O . THR B 1 262 ? -3.015 -25.353 -64.946 1.00 22.09 482 THR B O 1
ATOM 4801 N N . GLY B 1 263 ? -1.679 -26.962 -64.096 1.00 18.84 483 GLY B N 1
ATOM 4802 C CA . GLY B 1 263 ? -1.590 -26.340 -62.778 1.00 17.68 483 GLY B CA 1
ATOM 4803 C C . GLY B 1 263 ? -0.138 -26.399 -62.335 1.00 16.86 483 GLY B C 1
ATOM 4804 O O . GLY B 1 263 ? 0.688 -27.046 -62.980 1.00 17.94 483 GLY B O 1
ATOM 4805 N N . LEU B 1 264 ? 0.181 -25.699 -61.255 1.00 15.99 484 LEU B N 1
ATOM 4806 C CA . LEU B 1 264 ? 1.535 -25.728 -60.698 1.00 14.83 484 LEU B CA 1
ATOM 4807 C C . LEU B 1 264 ? 1.467 -26.250 -59.285 1.00 14.51 484 LEU B C 1
ATOM 4808 O O . LEU B 1 264 ? 0.496 -26.022 -58.576 1.00 15.34 484 LEU B O 1
ATOM 4813 N N . LEU B 1 265 ? 2.510 -26.970 -58.893 1.00 12.91 485 LEU B N 1
ATOM 4814 C CA . LEU B 1 265 ? 2.643 -27.458 -57.527 1.00 12.04 485 LEU B CA 1
ATOM 4815 C C . LEU B 1 265 ? 3.982 -26.978 -57.037 1.00 11.53 485 LEU B C 1
ATOM 4816 O O . LEU B 1 265 ? 4.968 -27.004 -57.775 1.00 11.43 485 LEU B O 1
ATOM 4821 N N . LEU B 1 266 ? 4.019 -26.554 -55.783 1.00 10.46 486 LEU B N 1
ATOM 4822 C CA . LEU B 1 266 ? 5.251 -26.040 -55.186 1.00 10.38 486 LEU B CA 1
ATOM 4823 C C . LEU B 1 266 ? 5.806 -27.083 -54.215 1.00 10.10 486 LEU B C 1
ATOM 4824 O O . LEU B 1 266 ? 5.042 -27.656 -53.430 1.00 9.52 486 LEU B O 1
ATOM 4829 N N . LEU B 1 267 ? 7.113 -27.358 -54.300 1.00 9.59 487 LEU B N 1
ATOM 4830 C CA . LEU B 1 267 ? 7.812 -28.140 -53.250 1.00 9.73 487 LEU B CA 1
ATOM 4831 C C . LEU B 1 267 ? 8.702 -27.200 -52.478 1.00 10.05 487 LEU B C 1
ATOM 4832 O O . LEU B 1 267 ? 9.413 -26.398 -53.072 1.00 11.31 487 LEU B O 1
ATOM 4837 N N . SER B 1 268 ? 8.661 -27.299 -51.156 1.00 9.70 488 SER B N 1
ATOM 4838 C CA . SER B 1 268 ? 9.437 -26.400 -50.299 1.00 10.43 488 SER B CA 1
ATOM 4839 C C . SER B 1 268 ? 10.122 -27.256 -49.237 1.00 10.58 488 SER B C 1
ATOM 4840 O O . SER B 1 268 ? 9.567 -28.278 -48.790 1.00 9.58 488 SER B O 1
ATOM 4843 N N . GLU B 1 269 ? 11.307 -26.809 -48.837 1.00 12.11 489 GLU B N 1
ATOM 4844 C CA . GLU B 1 269 ? 11.961 -27.293 -47.629 1.00 13.42 489 GLU B CA 1
ATOM 4845 C C . GLU B 1 269 ? 11.259 -26.599 -46.457 1.00 12.98 489 GLU B C 1
ATOM 4846 O O . GLU B 1 269 ? 11.216 -25.359 -46.375 1.00 13.67 489 GLU B O 1
ATOM 4852 N N . VAL B 1 270 ? 10.649 -27.411 -45.601 1.00 12.51 490 VAL B N 1
ATOM 4853 C CA . VAL B 1 270 ? 9.915 -26.952 -44.439 1.00 12.60 490 VAL B CA 1
ATOM 4854 C C . VAL B 1 270 ? 10.665 -27.420 -43.184 1.00 13.27 490 VAL B C 1
ATOM 4855 O O . VAL B 1 270 ? 10.847 -28.623 -42.969 1.00 13.32 490 VAL B O 1
ATOM 4859 N N . ALA B 1 271 ? 11.110 -26.450 -42.392 1.00 13.95 491 ALA B N 1
ATOM 4860 C CA . ALA B 1 271 ? 11.795 -26.732 -41.145 1.00 14.43 491 ALA B CA 1
ATOM 4861 C C . ALA B 1 271 ? 10.756 -26.973 -40.064 1.00 14.02 491 ALA B C 1
ATOM 4862 O O . ALA B 1 271 ? 10.275 -26.034 -39.417 1.00 14.99 491 ALA B O 1
ATOM 4864 N N . LEU B 1 272 ? 10.379 -28.232 -39.883 1.00 14.13 492 LEU B N 1
ATOM 4865 C CA . LEU B 1 272 ? 9.319 -28.598 -38.941 1.00 14.28 492 LEU B CA 1
ATOM 4866 C C . LEU B 1 272 ? 9.728 -28.589 -37.479 1.00 14.85 492 LEU B C 1
ATOM 4867 O O . LEU B 1 272 ? 8.886 -28.407 -36.600 1.00 15.67 492 LEU B O 1
ATOM 4872 N N . GLY B 1 273 ? 11.014 -28.820 -37.220 1.00 15.22 493 GLY B N 1
ATOM 4873 C CA . GLY B 1 273 ? 11.479 -29.036 -35.847 1.00 16.86 493 GLY B CA 1
ATOM 4874 C C . GLY B 1 273 ? 10.647 -30.077 -35.102 1.00 17.38 493 GLY B C 1
ATOM 4875 O O . GLY B 1 273 ? 10.290 -31.134 -35.641 1.00 18.03 493 GLY B O 1
ATOM 4876 N N . GLN B 1 274 ? 10.306 -29.778 -33.850 1.00 19.74 494 GLN B N 1
ATOM 4877 C CA . GLN B 1 274 ? 9.442 -30.664 -33.103 1.00 21.38 494 GLN B CA 1
ATOM 4878 C C . GLN B 1 274 ? 7.979 -30.406 -33.469 1.00 21.08 494 GLN B C 1
ATOM 4879 O O . GLN B 1 274 ? 7.474 -29.303 -33.251 1.00 22.32 494 GLN B O 1
ATOM 4885 N N . CYS B 1 275 ? 7.322 -31.413 -34.047 1.00 20.43 495 CYS B N 1
ATOM 4886 C CA . CYS B 1 275 ? 5.901 -31.317 -34.384 1.00 20.58 495 CYS B CA 1
ATOM 4887 C C . CYS B 1 275 ? 5.023 -31.565 -33.182 1.00 19.62 495 CYS B C 1
ATOM 4888 O O . CYS B 1 275 ? 5.270 -32.500 -32.409 1.00 20.67 495 CYS B O 1
ATOM 4891 N N . ASN B 1 276 ? 3.974 -30.757 -33.045 1.00 17.92 496 ASN B N 1
ATOM 4892 C CA . ASN B 1 276 ? 2.872 -31.090 -32.155 1.00 18.06 496 ASN B CA 1
ATOM 4893 C C . ASN B 1 276 ? 1.852 -31.901 -32.938 1.00 18.46 496 ASN B C 1
ATOM 4894 O O . ASN B 1 276 ? 1.189 -31.358 -33.832 1.00 16.75 496 ASN B O 1
ATOM 4899 N N . GLU B 1 277 ? 1.737 -33.189 -32.613 1.00 18.60 497 GLU B N 1
ATOM 4900 C CA . GLU B 1 277 ? 0.889 -34.122 -33.353 1.00 20.14 497 GLU B CA 1
ATOM 4901 C C . GLU B 1 277 ? -0.524 -34.084 -32.833 1.00 20.54 497 GLU B C 1
ATOM 4902 O O . GLU B 1 277 ? -0.785 -34.403 -31.650 1.00 20.95 497 GLU B O 1
ATOM 4908 N N . LEU B 1 278 ? -1.442 -33.708 -33.718 1.00 18.49 498 LEU B N 1
ATOM 4909 C CA . LEU B 1 278 ? -2.854 -33.611 -33.373 1.00 18.34 498 LEU B CA 1
ATOM 4910 C C . LEU B 1 278 ? -3.710 -34.568 -34.176 1.00 19.34 498 LEU B C 1
ATOM 4911 O O . LEU B 1 278 ? -3.589 -34.665 -35.398 1.00 19.09 498 LEU B O 1
ATOM 4916 N N . LEU B 1 279 ? -4.606 -35.261 -33.490 1.00 18.81 499 LEU B N 1
ATOM 4917 C CA . LEU B 1 279 ? -5.531 -36.149 -34.159 1.00 19.27 499 LEU B CA 1
ATOM 4918 C C . LEU B 1 279 ? -6.686 -35.323 -34.703 1.00 18.62 499 LEU B C 1
ATOM 4919 O O . LEU B 1 279 ? -7.136 -35.548 -35.819 1.00 19.40 499 LEU B O 1
ATOM 4924 N N . GLU B 1 280 ? -7.149 -34.370 -33.900 1.00 19.38 500 GLU B N 1
ATOM 4925 C CA . GLU B 1 280 ? -8.343 -33.600 -34.254 1.00 18.95 500 GLU B CA 1
ATOM 4926 C C . GLU B 1 280 ? -8.025 -32.160 -34.610 1.00 17.78 500 GLU B C 1
ATOM 4927 O O . GLU B 1 280 ? -7.037 -31.603 -34.144 1.00 17.65 500 GLU B O 1
ATOM 4933 N N . ALA B 1 281 ? -8.880 -31.575 -35.444 1.00 17.10 501 ALA B N 1
ATOM 4934 C CA . ALA B 1 281 ? -8.744 -30.167 -35.816 1.00 16.02 501 ALA B CA 1
ATOM 4935 C C . ALA B 1 281 ? -8.810 -29.293 -34.578 1.00 15.92 501 ALA B C 1
ATOM 4936 O O . ALA B 1 281 ? -9.556 -29.580 -33.631 1.00 16.48 501 ALA B O 1
ATOM 4938 N N . ASN B 1 282 ? -8.053 -28.207 -34.605 1.00 15.17 502 ASN B N 1
ATOM 4939 C CA . ASN B 1 282 ? -8.106 -27.214 -33.549 1.00 14.91 502 ASN B CA 1
ATOM 4940 C C . ASN B 1 282 ? -7.630 -25.864 -34.074 1.00 14.51 502 ASN B C 1
ATOM 4941 O O . ASN B 1 282 ? -6.424 -25.627 -34.198 1.00 14.64 502 ASN B O 1
ATOM 4946 N N . PRO B 1 283 ? -8.585 -24.974 -34.385 1.00 14.06 503 PRO B N 1
ATOM 4947 C CA . PRO B 1 283 ? -8.160 -23.693 -34.958 1.00 14.18 503 PRO B CA 1
ATOM 4948 C C . PRO B 1 283 ? -7.262 -22.874 -34.032 1.00 14.59 503 PRO B C 1
ATOM 4949 O O . PRO B 1 283 ? -6.602 -21.935 -34.497 1.00 14.56 503 PRO B O 1
ATOM 4953 N N . LYS B 1 284 ? -7.214 -23.226 -32.743 1.00 15.85 504 LYS B N 1
ATOM 4954 C CA . LYS B 1 284 ? -6.312 -22.566 -31.796 1.00 17.22 504 LYS B CA 1
ATOM 4955 C C . LYS B 1 284 ? -4.989 -23.332 -31.606 1.00 17.04 504 LYS B C 1
ATOM 4956 O O . LYS B 1 284 ? -4.276 -23.120 -30.633 1.00 17.73 504 LYS B O 1
ATOM 4962 N N . ALA B 1 285 ? -4.648 -24.214 -32.549 1.00 16.91 505 ALA B N 1
ATOM 4963 C CA . ALA B 1 285 ? -3.440 -25.031 -32.397 1.00 16.55 505 ALA B CA 1
ATOM 4964 C C . ALA B 1 285 ? -2.152 -24.240 -32.220 1.00 16.44 505 ALA B C 1
ATOM 4965 O O . ALA B 1 285 ? -1.204 -24.739 -31.618 1.00 16.18 505 ALA B O 1
ATOM 4967 N N . GLU B 1 286 ? -2.074 -23.024 -32.766 1.00 16.21 506 GLU B N 1
ATOM 4968 C CA . GLU B 1 286 ? -0.835 -22.276 -32.632 1.00 17.68 506 GLU B CA 1
ATOM 4969 C C . GLU B 1 286 ? -0.510 -22.036 -31.154 1.00 18.61 506 GLU B C 1
ATOM 4970 O O . GLU B 1 286 ? 0.646 -22.119 -30.756 1.00 19.44 506 GLU B O 1
ATOM 4976 N N . GLY B 1 287 ? -1.538 -21.770 -30.363 1.00 19.22 507 GLY B N 1
ATOM 4977 C CA . GLY B 1 287 ? -1.374 -21.531 -28.920 1.00 21.53 507 GLY B CA 1
ATOM 4978 C C . GLY B 1 287 ? -0.975 -22.758 -28.125 1.00 22.30 507 GLY B C 1
ATOM 4979 O O . GLY B 1 287 ? -0.581 -22.638 -26.966 1.00 23.42 507 GLY B O 1
ATOM 4980 N N . LEU B 1 288 ? -1.058 -23.939 -28.742 1.00 22.95 508 LEU B N 1
ATOM 4981 C CA . LEU B 1 288 ? -0.702 -25.176 -28.050 1.00 24.20 508 LEU B CA 1
ATOM 4982 C C . LEU B 1 288 ? 0.753 -25.598 -28.246 1.00 24.07 508 LEU B C 1
ATOM 4983 O O . LEU B 1 288 ? 1.205 -26.577 -27.631 1.00 24.20 508 LEU B O 1
ATOM 4988 N N . LEU B 1 289 ? 1.496 -24.872 -29.082 1.00 23.17 509 LEU B N 1
ATOM 4989 C CA . LEU B 1 289 ? 2.842 -25.310 -29.435 1.00 23.72 509 LEU B CA 1
ATOM 4990 C C . LEU B 1 289 ? 3.720 -25.471 -28.199 1.00 26.30 509 LEU B C 1
ATOM 4991 O O . LEU B 1 289 ? 4.423 -26.472 -28.073 1.00 26.48 509 LEU B O 1
ATOM 4996 N N . GLN B 1 290 ? 3.643 -24.499 -27.288 1.00 29.62 510 GLN B N 1
ATOM 4997 C CA . GLN B 1 290 ? 4.447 -24.492 -26.058 1.00 32.97 510 GLN B CA 1
ATOM 4998 C C . GLN B 1 290 ? 5.917 -24.818 -26.334 1.00 32.28 510 GLN B C 1
ATOM 4999 O O . GLN B 1 290 ? 6.496 -25.692 -25.687 1.00 33.50 510 GLN B O 1
ATOM 5005 N N . GLY B 1 291 ? 6.511 -24.142 -27.314 1.00 30.36 511 GLY B N 1
ATOM 5006 C CA . GLY B 1 291 ? 7.900 -24.408 -27.690 1.00 29.23 511 GLY B CA 1
ATOM 5007 C C . GLY B 1 291 ? 8.143 -25.367 -28.851 1.00 25.74 511 GLY B C 1
ATOM 5008 O O . GLY B 1 291 ? 9.236 -25.383 -29.407 1.00 27.49 511 GLY B O 1
ATOM 5009 N N . LYS B 1 292 ? 7.157 -26.193 -29.198 1.00 24.76 512 LYS B N 1
ATOM 5010 C CA . LYS B 1 292 ? 7.231 -26.981 -30.438 1.00 22.79 512 LYS B CA 1
ATOM 5011 C C . LYS B 1 292 ? 7.173 -26.025 -31.645 1.00 22.62 512 LYS B C 1
ATOM 5012 O O . LYS B 1 292 ? 6.742 -24.869 -31.519 1.00 22.46 512 LYS B O 1
ATOM 5018 N N . HIS B 1 293 ? 7.599 -26.508 -32.810 1.00 20.00 513 HIS B N 1
ATOM 5019 C CA . HIS B 1 293 ? 7.845 -25.628 -33.952 1.00 19.44 513 HIS B CA 1
ATOM 5020 C C . HIS B 1 293 ? 6.831 -25.707 -35.054 1.00 17.47 513 HIS B C 1
ATOM 5021 O O . HIS B 1 293 ? 6.821 -24.850 -35.942 1.00 18.11 513 HIS B O 1
ATOM 5028 N N . SER B 1 294 ? 5.981 -26.726 -35.016 1.00 16.57 514 SER B N 1
ATOM 5029 C CA . SER B 1 294 ? 4.989 -26.945 -36.063 1.00 15.00 514 SER B CA 1
ATOM 5030 C C . SER B 1 294 ? 3.823 -27.792 -35.556 1.00 14.88 514 SER B C 1
ATOM 5031 O O . SER B 1 294 ? 3.899 -28.419 -34.482 1.00 15.56 514 SER B O 1
ATOM 5034 N N . THR B 1 295 ? 2.728 -27.797 -36.305 1.00 14.08 515 THR B N 1
ATOM 5035 C CA . THR B 1 295 ? 1.619 -28.706 -36.053 1.00 13.63 515 THR B CA 1
ATOM 5036 C C . THR B 1 295 ? 1.598 -29.787 -37.130 1.00 14.15 515 THR B C 1
ATOM 5037 O O . THR B 1 295 ? 1.773 -29.508 -38.323 1.00 13.74 515 THR B O 1
ATOM 5041 N N . LYS B 1 296 ? 1.450 -31.032 -36.703 1.00 13.84 516 LYS B N 1
ATOM 5042 C CA . LYS B 1 296 ? 1.195 -32.117 -37.653 1.00 13.94 516 LYS B CA 1
ATOM 5043 C C . LYS B 1 296 ? -0.198 -32.663 -37.413 1.00 14.65 516 LYS B C 1
ATOM 5044 O O . LYS B 1 296 ? -0.450 -33.236 -36.348 1.00 15.34 516 LYS B O 1
ATOM 5050 N N . GLY B 1 297 ? -1.089 -32.499 -38.396 1.00 13.65 517 GLY B N 1
ATOM 5051 C CA . GLY B 1 297 ? -2.385 -33.170 -38.377 1.00 13.85 517 GLY B CA 1
ATOM 5052 C C . GLY B 1 297 ? -2.195 -34.614 -38.814 1.00 14.27 517 GLY B C 1
ATOM 5053 O O . GLY B 1 297 ? -1.695 -34.868 -39.921 1.00 13.78 517 GLY B O 1
ATOM 5054 N N . LEU B 1 298 ? -2.562 -35.568 -37.952 1.00 14.86 518 LEU B N 1
ATOM 5055 C CA . LEU B 1 298 ? -2.249 -36.981 -38.220 1.00 15.04 518 LEU B CA 1
ATOM 5056 C C . LEU B 1 298 ? -3.236 -37.686 -39.131 1.00 15.32 518 LEU B C 1
ATOM 5057 O O . LEU B 1 298 ? -4.406 -37.848 -38.775 1.00 16.62 518 LEU B O 1
ATOM 5062 N N . GLY B 1 299 ? -2.750 -38.137 -40.290 1.00 14.46 519 GLY B N 1
ATOM 5063 C CA . GLY B 1 299 ? -3.580 -38.802 -41.285 1.00 15.60 519 GLY B CA 1
ATOM 5064 C C . GLY B 1 299 ? -3.676 -40.299 -41.072 1.00 16.13 519 GLY B C 1
ATOM 5065 O O . GLY B 1 299 ? -2.775 -40.907 -40.483 1.00 16.23 519 GLY B O 1
ATOM 5066 N N . LYS B 1 300 ? -4.758 -40.878 -41.583 1.00 17.18 520 LYS B N 1
ATOM 5067 C CA . LYS B 1 300 ? -4.989 -42.325 -41.591 1.00 18.99 520 LYS B CA 1
ATOM 5068 C C . LYS B 1 300 ? -3.957 -43.038 -42.474 1.00 18.96 520 LYS B C 1
ATOM 5069 O O . LYS B 1 300 ? -3.555 -44.161 -42.181 1.00 19.43 520 LYS B O 1
ATOM 5075 N N . MET B 1 301 ? -3.564 -42.377 -43.565 1.00 18.89 521 MET B N 1
ATOM 5076 C CA . MET B 1 301 ? -2.643 -42.933 -44.564 1.00 20.15 521 MET B CA 1
ATOM 5077 C C . MET B 1 301 ? -1.441 -42.007 -44.736 1.00 19.06 521 MET B C 1
ATOM 5078 O O . MET B 1 301 ? -1.603 -40.792 -44.788 1.00 18.54 521 MET B O 1
ATOM 5083 N N . ALA B 1 302 ? -0.239 -42.572 -44.825 1.00 17.14 522 ALA B N 1
ATOM 5084 C CA . ALA B 1 302 ? 0.955 -41.757 -44.969 1.00 16.57 522 ALA B CA 1
ATOM 5085 C C . ALA B 1 302 ? 2.107 -42.541 -45.572 1.00 17.20 522 ALA B C 1
ATOM 5086 O O . ALA B 1 302 ? 2.174 -43.760 -45.390 1.00 16.85 522 ALA B O 1
ATOM 5088 N N . PRO B 1 303 ? 3.036 -41.841 -46.249 1.00 17.30 523 PRO B N 1
ATOM 5089 C CA . PRO B 1 303 ? 4.322 -42.478 -46.603 1.00 18.23 523 PRO B CA 1
ATOM 5090 C C . PRO B 1 303 ? 5.049 -43.021 -45.370 1.00 19.75 523 PRO B C 1
ATOM 5091 O O . PRO B 1 303 ? 4.912 -42.463 -44.288 1.00 22.19 523 PRO B O 1
ATOM 5095 N N . SER B 1 304 ? 5.827 -44.090 -45.523 1.00 21.22 524 SER B N 1
ATOM 5096 C CA . SER B 1 304 ? 6.604 -44.628 -44.387 1.00 23.30 524 SER B CA 1
ATOM 5097 C C . SER B 1 304 ? 8.115 -44.479 -44.585 1.00 24.15 524 SER B C 1
ATOM 5098 O O . SER B 1 304 ? 8.588 -44.490 -45.713 1.00 24.38 524 SER B O 1
ATOM 5101 N N . SER B 1 305 ? 8.848 -44.341 -43.474 1.00 26.53 525 SER B N 1
ATOM 5102 C CA . SER B 1 305 ? 10.287 -43.991 -43.450 1.00 28.56 525 SER B CA 1
ATOM 5103 C C . SER B 1 305 ? 11.225 -44.834 -44.318 1.00 29.06 525 SER B C 1
ATOM 5104 O O . SER B 1 305 ? 12.206 -44.312 -44.863 1.00 28.75 525 SER B O 1
ATOM 5107 N N . ALA B 1 306 ? 10.935 -46.134 -44.414 1.00 29.15 526 ALA B N 1
ATOM 5108 C CA . ALA B 1 306 ? 11.708 -47.071 -45.238 1.00 27.89 526 ALA B CA 1
ATOM 5109 C C . ALA B 1 306 ? 11.952 -46.565 -46.655 1.00 28.46 526 ALA B C 1
ATOM 5110 O O . ALA B 1 306 ? 13.010 -46.825 -47.241 1.00 27.53 526 ALA B O 1
ATOM 5112 N N . HIS B 1 307 ? 10.984 -45.817 -47.195 1.00 25.04 527 HIS B N 1
ATOM 5113 C CA . HIS B 1 307 ? 11.037 -45.388 -48.582 1.00 25.46 527 HIS B CA 1
ATOM 5114 C C . HIS B 1 307 ? 11.586 -44.000 -48.785 1.00 22.03 527 HIS B C 1
ATOM 5115 O O . HIS B 1 307 ? 11.711 -43.569 -49.927 1.00 22.63 527 HIS B O 1
ATOM 5122 N N . PHE B 1 308 ? 11.925 -43.298 -47.702 1.00 22.03 528 PHE B N 1
ATOM 5123 C CA . PHE B 1 308 ? 12.404 -41.905 -47.801 1.00 21.36 528 PHE B CA 1
ATOM 5124 C C . PHE B 1 308 ? 13.808 -41.811 -48.386 1.00 22.00 528 PHE B C 1
ATOM 5125 O O . PHE B 1 308 ? 14.618 -42.754 -48.256 1.00 21.65 528 PHE B O 1
ATOM 5133 N N . VAL B 1 309 ? 14.089 -40.683 -49.035 1.00 20.22 529 VAL B N 1
ATOM 5134 C CA . VAL B 1 309 ? 15.422 -40.370 -49.554 1.00 21.09 529 VAL B CA 1
ATOM 5135 C C . VAL B 1 309 ? 15.764 -38.939 -49.177 1.00 20.70 529 VAL B C 1
ATOM 5136 O O . VAL B 1 309 ? 14.887 -38.191 -48.753 1.00 21.04 529 VAL B O 1
ATOM 5140 N N . THR B 1 310 ? 17.028 -38.552 -49.316 1.00 20.40 530 THR B N 1
ATOM 5141 C CA . THR B 1 310 ? 17.428 -37.174 -49.022 1.00 21.33 530 THR B CA 1
ATOM 5142 C C . THR B 1 310 ? 17.671 -36.457 -50.339 1.00 20.93 530 THR B C 1
ATOM 5143 O O . THR B 1 310 ? 18.187 -37.036 -51.296 1.00 21.74 530 THR B O 1
ATOM 5147 N N . LEU B 1 311 ? 17.277 -35.197 -50.408 1.00 20.60 531 LEU B N 1
ATOM 5148 C CA . LEU B 1 311 ? 17.543 -34.417 -51.599 1.00 21.40 531 LEU B CA 1
ATOM 5149 C C . LEU B 1 311 ? 18.031 -33.064 -51.145 1.00 22.85 531 LEU B C 1
ATOM 5150 O O . LEU B 1 311 ? 17.279 -32.299 -50.531 1.00 22.13 531 LEU B O 1
ATOM 5155 N N . ASN B 1 312 ? 19.309 -32.799 -51.405 1.00 24.84 532 ASN B N 1
ATOM 5156 C CA . ASN B 1 312 ? 19.939 -31.525 -51.054 1.00 26.79 532 ASN B CA 1
ATOM 5157 C C . ASN B 1 312 ? 19.678 -31.091 -49.592 1.00 25.89 532 ASN B C 1
ATOM 5158 O O . ASN B 1 312 ? 19.485 -29.907 -49.315 1.00 27.81 532 ASN B O 1
ATOM 5163 N N . GLY B 1 313 ? 19.676 -32.055 -48.670 1.00 24.27 533 GLY B N 1
ATOM 5164 C CA . GLY B 1 313 ? 19.538 -31.774 -47.238 1.00 24.61 533 GLY B CA 1
ATOM 5165 C C . GLY B 1 313 ? 18.138 -31.826 -46.636 1.00 23.94 533 GLY B C 1
ATOM 5166 O O . GLY B 1 313 ? 17.958 -31.547 -45.444 1.00 24.82 533 GLY B O 1
ATOM 5167 N N . SER B 1 314 ? 17.141 -32.157 -47.451 1.00 20.63 534 SER B N 1
ATOM 5168 C CA . SER B 1 314 ? 15.776 -32.307 -46.954 1.00 19.35 534 SER B CA 1
ATOM 5169 C C . SER B 1 314 ? 15.298 -33.725 -47.187 1.00 18.22 534 SER B C 1
ATOM 5170 O O . SER B 1 314 ? 15.654 -34.354 -48.190 1.00 17.87 534 SER B O 1
ATOM 5173 N N . THR B 1 315 ? 14.466 -34.213 -46.277 1.00 17.36 535 THR B N 1
ATOM 5174 C CA . THR B 1 315 ? 13.881 -35.551 -46.432 1.00 17.43 535 THR B CA 1
ATOM 5175 C C . THR B 1 315 ? 12.710 -35.523 -47.387 1.00 17.13 535 THR B C 1
ATOM 5176 O O . THR B 1 315 ? 11.795 -34.703 -47.219 1.00 16.38 535 THR B O 1
ATOM 5180 N N . VAL B 1 316 ? 12.744 -36.413 -48.387 1.00 16.24 536 VAL B N 1
ATOM 5181 C CA . VAL B 1 316 ? 11.640 -36.568 -49.352 1.00 15.77 536 VAL B CA 1
ATOM 5182 C C . VAL B 1 316 ? 10.803 -37.791 -48.965 1.00 15.74 536 VAL B C 1
ATOM 5183 O O . VAL B 1 316 ? 11.304 -38.916 -49.023 1.00 15.77 536 VAL B O 1
ATOM 5187 N N . PRO B 1 317 ? 9.542 -37.584 -48.537 1.00 15.06 537 PRO B N 1
ATOM 5188 C CA . PRO B 1 317 ? 8.739 -38.706 -48.044 1.00 14.79 537 PRO B CA 1
ATOM 5189 C C . PRO B 1 317 ? 8.056 -39.479 -49.162 1.00 15.55 537 PRO B C 1
ATOM 5190 O O . PRO B 1 317 ? 6.836 -39.389 -49.370 1.00 15.57 537 PRO B O 1
ATOM 5194 N N . LEU B 1 318 ? 8.854 -40.250 -49.899 1.00 14.95 538 LEU B N 1
ATOM 5195 C CA . LEU B 1 318 ? 8.322 -41.007 -51.010 1.00 15.58 538 LEU B CA 1
ATOM 5196 C C . LEU B 1 318 ? 7.277 -42.013 -50.582 1.00 16.01 538 LEU B C 1
ATOM 5197 O O . LEU B 1 318 ? 7.344 -42.566 -49.472 1.00 16.45 538 LEU B O 1
ATOM 5202 N N . GLY B 1 319 ? 6.331 -42.250 -51.490 1.00 17.32 539 GLY B N 1
ATOM 5203 C CA . GLY B 1 319 ? 5.271 -43.217 -51.309 1.00 18.56 539 GLY B CA 1
ATOM 5204 C C . GLY B 1 319 ? 5.731 -44.639 -51.594 1.00 20.49 539 GLY B C 1
ATOM 5205 O O . GLY B 1 319 ? 6.907 -44.864 -51.832 1.00 20.43 539 GLY B O 1
ATOM 5206 N N . PRO B 1 320 ? 4.798 -45.598 -51.596 1.00 21.97 540 PRO B N 1
ATOM 5207 C CA . PRO B 1 320 ? 3.349 -45.401 -51.470 1.00 22.47 540 PRO B CA 1
ATOM 5208 C C . PRO B 1 320 ? 2.920 -45.164 -50.016 1.00 22.08 540 PRO B C 1
ATOM 5209 O O . PRO B 1 320 ? 3.672 -45.482 -49.086 1.00 21.60 540 PRO B O 1
ATOM 5213 N N . ALA B 1 321 ? 1.725 -44.608 -49.825 1.00 22.22 541 ALA B N 1
ATOM 5214 C CA . ALA B 1 321 ? 1.203 -44.424 -48.476 1.00 21.90 541 ALA B CA 1
ATOM 5215 C C . ALA B 1 321 ? 0.616 -45.738 -47.966 1.00 22.89 541 ALA B C 1
ATOM 5216 O O . ALA B 1 321 ? 0.159 -46.564 -48.754 1.00 24.08 541 ALA B O 1
ATOM 5218 N N . SER B 1 322 ? 0.635 -45.920 -46.656 1.00 22.55 542 SER B N 1
ATOM 5219 C CA . SER B 1 322 ? -0.016 -47.060 -46.036 1.00 24.24 542 SER B CA 1
ATOM 5220 C C . SER B 1 322 ? -0.687 -46.616 -44.745 1.00 24.63 542 SER B C 1
ATOM 5221 O O . SER B 1 322 ? -0.429 -45.517 -44.244 1.00 23.46 542 SER B O 1
ATOM 5224 N N . ASP B 1 323 ? -1.534 -47.483 -44.193 1.00 24.60 543 ASP B N 1
ATOM 5225 C CA . ASP B 1 323 ? -2.283 -47.154 -42.995 1.00 25.92 543 ASP B CA 1
ATOM 5226 C C . ASP B 1 323 ? -1.353 -46.924 -41.800 1.00 25.97 543 ASP B C 1
ATOM 5227 O O . ASP B 1 323 ? -0.439 -47.705 -41.548 1.00 26.46 543 ASP B O 1
ATOM 5232 N N . THR B 1 324 ? -1.575 -45.819 -41.094 1.00 24.51 544 THR B N 1
ATOM 5233 C CA . THR B 1 324 ? -0.724 -45.395 -39.992 1.00 23.04 544 THR B CA 1
ATOM 5234 C C . THR B 1 324 ? -1.214 -45.943 -38.653 1.00 24.79 544 THR B C 1
ATOM 5235 O O . THR B 1 324 ? -0.556 -45.750 -37.643 1.00 24.02 544 THR B O 1
ATOM 5239 N N . GLY B 1 325 ? -2.371 -46.595 -38.655 1.00 27.55 545 GLY B N 1
ATOM 5240 C CA . GLY B 1 325 ? -3.003 -47.043 -37.410 1.00 31.00 545 GLY B CA 1
ATOM 5241 C C . GLY B 1 325 ? -3.817 -45.955 -36.725 1.00 32.56 545 GLY B C 1
ATOM 5242 O O . GLY B 1 325 ? -4.559 -46.228 -35.783 1.00 32.94 545 GLY B O 1
ATOM 5243 N N . ILE B 1 326 ? -3.684 -44.718 -37.197 1.00 32.01 546 ILE B N 1
ATOM 5244 C CA . ILE B 1 326 ? -4.423 -43.599 -36.620 1.00 33.30 546 ILE B CA 1
ATOM 5245 C C . ILE B 1 326 ? -5.906 -43.717 -36.966 1.00 34.04 546 ILE B C 1
ATOM 5246 O O . ILE B 1 326 ? -6.279 -43.884 -38.135 1.00 33.41 546 ILE B O 1
ATOM 5251 N N . LEU B 1 327 ? -6.740 -43.660 -35.933 1.00 35.00 547 LEU B N 1
ATOM 5252 C CA . LEU B 1 327 ? -8.181 -43.762 -36.091 1.00 36.26 547 LEU B CA 1
ATOM 5253 C C . LEU B 1 327 ? -8.840 -43.071 -34.909 1.00 36.53 547 LEU B C 1
ATOM 5254 O O . LEU B 1 327 ? -8.484 -43.327 -33.763 1.00 36.15 547 LEU B O 1
ATOM 5259 N N . ASN B 1 328 ? -9.786 -42.181 -35.195 1.00 35.41 548 ASN B N 1
ATOM 5260 C CA . ASN B 1 328 ? -10.491 -41.440 -34.154 1.00 36.76 548 ASN B CA 1
ATOM 5261 C C . ASN B 1 328 ? -11.671 -42.236 -33.591 1.00 39.10 548 ASN B C 1
ATOM 5262 O O . ASN B 1 328 ? -12.559 -42.635 -34.343 1.00 40.75 548 ASN B O 1
ATOM 5267 N N . PRO B 1 329 ? -11.670 -42.491 -32.264 1.00 44.04 549 PRO B N 1
ATOM 5268 C CA . PRO B 1 329 ? -12.864 -43.061 -31.617 1.00 45.59 549 PRO B CA 1
ATOM 5269 C C . PRO B 1 329 ? -14.036 -42.070 -31.587 1.00 48.11 549 PRO B C 1
ATOM 5270 O O . PRO B 1 329 ? -14.044 -41.141 -30.773 1.00 50.87 549 PRO B O 1
ATOM 5274 N N . ASP B 1 330 ? -15.013 -42.281 -32.473 1.00 50.13 550 ASP B N 1
ATOM 5275 C CA . ASP B 1 330 ? -16.169 -41.380 -32.645 1.00 48.11 550 ASP B CA 1
ATOM 5276 C C . ASP B 1 330 ? -15.762 -39.918 -32.880 1.00 46.10 550 ASP B C 1
ATOM 5277 O O . ASP B 1 330 ? -15.700 -39.108 -31.946 1.00 47.64 550 ASP B O 1
ATOM 5282 N N . GLY B 1 331 ? -15.483 -39.596 -34.139 1.00 38.74 551 GLY B N 1
ATOM 5283 C CA . GLY B 1 331 ? -15.115 -38.244 -34.527 1.00 33.34 551 GLY B CA 1
ATOM 5284 C C . GLY B 1 331 ? -14.487 -38.275 -35.904 1.00 30.89 551 GLY B C 1
ATOM 5285 O O . GLY B 1 331 ? -14.489 -39.310 -36.569 1.00 30.68 551 GLY B O 1
ATOM 5286 N N . TYR B 1 332 ? -13.933 -37.145 -36.323 1.00 26.37 552 TYR B N 1
ATOM 5287 C CA . TYR B 1 332 ? -13.321 -37.047 -37.640 1.00 24.86 552 TYR B CA 1
ATOM 5288 C C . TYR B 1 332 ? -11.866 -37.511 -37.627 1.00 22.08 552 TYR B C 1
ATOM 5289 O O . TYR B 1 332 ? -11.163 -37.326 -36.637 1.00 21.94 552 TYR B O 1
ATOM 5298 N N . THR B 1 333 ? -11.439 -38.111 -38.733 1.00 20.98 553 THR B N 1
ATOM 5299 C CA . THR B 1 333 ? -10.032 -38.502 -38.938 1.00 19.71 553 THR B CA 1
ATOM 5300 C C . THR B 1 333 ? -9.542 -37.922 -40.261 1.00 17.59 553 THR B C 1
ATOM 5301 O O . THR B 1 333 ? -10.207 -38.053 -41.285 1.00 17.18 553 THR B O 1
ATOM 5305 N N . LEU B 1 334 ? -8.388 -37.269 -40.233 1.00 16.02 554 LEU B N 1
ATOM 5306 C CA . LEU B 1 334 ? -7.745 -36.832 -41.481 1.00 14.75 554 LEU B CA 1
ATOM 5307 C C . LEU B 1 334 ? -7.422 -38.034 -42.359 1.00 14.63 554 LEU B C 1
ATOM 5308 O O . LEU B 1 334 ? -6.879 -39.023 -41.855 1.00 14.61 554 LEU B O 1
ATOM 5313 N N . ASN B 1 335 ? -7.758 -37.959 -43.650 1.00 15.33 555 ASN B N 1
ATOM 5314 C CA . ASN B 1 335 ? -7.373 -39.030 -44.591 1.00 15.72 555 ASN B CA 1
ATOM 5315 C C . ASN B 1 335 ? -5.856 -39.103 -44.716 1.00 15.99 555 ASN B C 1
ATOM 5316 O O . ASN B 1 335 ? -5.275 -40.189 -44.695 1.00 15.74 555 ASN B O 1
ATOM 5321 N N . TYR B 1 336 ? -5.212 -37.935 -44.795 1.00 14.04 556 TYR B N 1
ATOM 5322 C CA . TYR B 1 336 ? -3.748 -37.828 -45.002 1.00 13.72 556 TYR B CA 1
ATOM 5323 C C . TYR B 1 336 ? -3.186 -36.756 -44.082 1.00 12.76 556 TYR B C 1
ATOM 5324 O O . TYR B 1 336 ? -3.937 -35.878 -43.612 1.00 11.96 556 TYR B O 1
ATOM 5333 N N . ASN B 1 337 ? -1.889 -36.816 -43.809 1.00 11.89 557 ASN B N 1
ATOM 5334 C CA . ASN B 1 337 ? -1.236 -35.822 -42.959 1.00 12.28 557 ASN B CA 1
ATOM 5335 C C . ASN B 1 337 ? -1.366 -34.388 -43.487 1.00 12.22 557 ASN B C 1
ATOM 5336 O O . ASN B 1 337 ? -1.587 -34.148 -44.668 1.00 12.46 557 ASN B O 1
ATOM 5341 N N . GLU B 1 338 ? -1.250 -33.426 -42.586 1.00 12.76 558 GLU B N 1
ATOM 5342 C CA . GLU B 1 338 ? -0.936 -32.077 -43.055 1.00 12.82 558 GLU B CA 1
ATOM 5343 C C . GLU B 1 338 ? -0.017 -31.428 -42.048 1.00 12.36 558 GLU B C 1
ATOM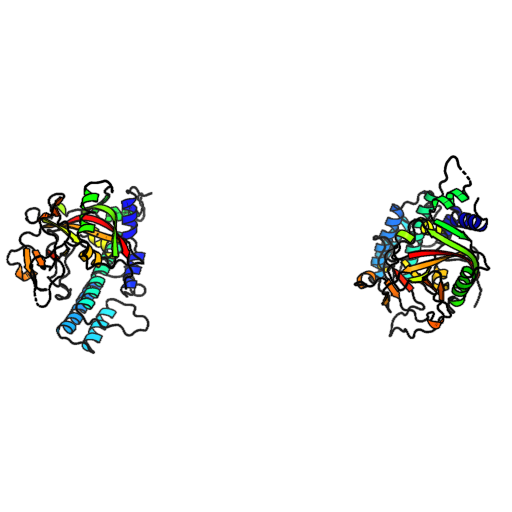 5344 O O . GLU B 1 338 ? -0.038 -31.777 -40.861 1.00 12.99 558 GLU B O 1
ATOM 5350 N N . TYR B 1 339 ? 0.841 -30.544 -42.532 1.00 12.16 559 TYR B N 1
ATOM 5351 C CA . TYR B 1 339 ? 1.868 -29.932 -41.713 1.00 12.11 559 TYR B CA 1
ATOM 5352 C C . TYR B 1 339 ? 1.637 -28.448 -41.754 1.00 11.83 559 TYR B C 1
ATOM 5353 O O . TYR B 1 339 ? 1.350 -27.890 -42.807 1.00 11.35 559 TYR B O 1
ATOM 5362 N N . ILE B 1 340 ? 1.767 -27.808 -40.611 1.00 11.00 560 ILE B N 1
ATOM 5363 C CA . ILE B 1 340 ? 1.533 -26.366 -40.547 1.00 11.47 560 ILE B CA 1
ATOM 5364 C C . ILE B 1 340 ? 2.685 -25.721 -39.781 1.00 11.60 560 ILE B C 1
ATOM 5365 O O . ILE B 1 340 ? 3.007 -26.161 -38.668 1.00 12.14 560 ILE B O 1
ATOM 5370 N N . VAL B 1 341 ? 3.295 -24.695 -40.382 1.00 10.88 561 VAL B N 1
ATOM 5371 C CA . VAL B 1 341 ? 4.263 -23.825 -39.706 1.00 11.52 561 VAL B CA 1
ATOM 5372 C C . VAL B 1 341 ? 3.658 -22.418 -39.604 1.00 12.05 561 VAL B C 1
ATOM 5373 O O . VAL B 1 341 ? 2.819 -22.047 -40.419 1.00 11.09 561 VAL B O 1
ATOM 5377 N N . TYR B 1 342 ? 4.072 -21.653 -38.599 1.00 12.78 562 TYR B N 1
ATOM 5378 C CA . TYR B 1 342 ? 3.397 -20.380 -38.307 1.00 13.75 562 TYR B CA 1
ATOM 5379 C C . TYR B 1 342 ? 4.274 -19.170 -38.540 1.00 15.19 562 TYR B C 1
ATOM 5380 O O . TYR B 1 342 ? 3.888 -18.039 -38.209 1.00 16.83 562 TYR B O 1
ATOM 5389 N N . ASN B 1 343 ? 5.433 -19.411 -39.142 1.00 15.85 563 ASN B N 1
ATOM 5390 C CA . ASN B 1 343 ? 6.366 -18.356 -39.522 1.00 17.03 563 ASN B CA 1
ATOM 5391 C C . ASN B 1 343 ? 6.920 -18.691 -40.901 1.00 17.08 563 ASN B C 1
ATOM 5392 O O . ASN B 1 343 ? 7.408 -19.807 -41.109 1.00 15.88 563 ASN B O 1
ATOM 5397 N N . PRO B 1 344 ? 6.874 -17.730 -41.847 1.00 17.48 564 PRO B N 1
ATOM 5398 C CA . PRO B 1 344 ? 7.475 -18.002 -43.165 1.00 17.02 564 PRO B CA 1
ATOM 5399 C C . PRO B 1 344 ? 8.972 -18.322 -43.112 1.00 16.59 564 PRO B C 1
ATOM 5400 O O . PRO B 1 344 ? 9.518 -18.856 -44.075 1.00 16.46 564 PRO B O 1
ATOM 5404 N N . ASN B 1 345 ? 9.647 -18.016 -42.007 1.00 16.25 565 ASN B N 1
ATOM 5405 C CA . ASN B 1 345 ? 11.067 -18.323 -41.966 1.00 15.26 565 ASN B CA 1
ATOM 5406 C C . ASN B 1 345 ? 11.376 -19.809 -41.782 1.00 14.49 565 ASN B C 1
ATOM 5407 O O . ASN B 1 345 ? 12.528 -20.201 -41.809 1.00 14.17 565 ASN B O 1
ATOM 5412 N N . GLN B 1 346 ? 10.329 -20.621 -41.664 1.00 13.72 566 GLN B N 1
ATOM 5413 C CA . GLN B 1 346 ? 10.474 -22.070 -41.656 1.00 13.64 566 GLN B CA 1
ATOM 5414 C C . GLN B 1 346 ? 10.214 -22.690 -43.036 1.00 13.16 566 GLN B C 1
ATOM 5415 O O . GLN B 1 346 ? 10.118 -23.908 -43.153 1.00 13.42 566 GLN B O 1
ATOM 5421 N N . VAL B 1 347 ? 10.150 -21.853 -44.068 1.00 13.21 567 VAL B N 1
ATOM 5422 C CA . VAL B 1 347 ? 9.910 -22.336 -45.437 1.00 13.47 567 VAL B CA 1
ATOM 5423 C C . VAL B 1 347 ? 10.990 -21.785 -46.371 1.00 13.76 567 VAL B C 1
ATOM 5424 O O . VAL B 1 347 ? 11.324 -20.592 -46.326 1.00 14.01 567 VAL B O 1
ATOM 5428 N N . ARG B 1 348 ? 11.538 -22.656 -47.212 1.00 14.11 568 ARG B N 1
ATOM 5429 C CA . ARG B 1 348 ? 12.380 -22.231 -48.318 1.00 15.02 568 ARG B CA 1
ATOM 5430 C C . ARG B 1 348 ? 11.830 -22.883 -49.571 1.00 14.34 568 ARG B C 1
ATOM 5431 O O . ARG B 1 348 ? 11.908 -24.108 -49.727 1.00 14.21 568 ARG B O 1
ATOM 5439 N N . MET B 1 349 ? 11.230 -22.082 -50.445 1.00 14.06 569 MET B N 1
ATOM 5440 C CA . MET B 1 349 ? 10.659 -22.653 -51.664 1.00 14.32 569 MET B CA 1
ATOM 5441 C C . MET B 1 349 ? 11.785 -23.225 -52.500 1.00 14.40 569 MET B C 1
ATOM 5442 O O . MET B 1 349 ? 12.848 -22.628 -52.559 1.00 15.08 569 MET B O 1
ATOM 5447 N N . ARG B 1 350 ? 11.562 -24.374 -53.135 1.00 14.89 570 ARG B N 1
ATOM 5448 C CA . ARG B 1 350 ? 12.668 -25.097 -53.742 1.00 15.86 570 ARG B CA 1
ATOM 5449 C C . ARG B 1 350 ? 12.390 -25.553 -55.163 1.00 14.47 570 ARG B C 1
ATOM 5450 O O . ARG B 1 350 ? 13.262 -25.484 -56.024 1.00 13.76 570 ARG B O 1
ATOM 5458 N N . TYR B 1 351 ? 11.194 -26.071 -55.408 1.00 13.60 571 TYR B N 1
ATOM 5459 C CA . TYR B 1 351 ? 10.864 -26.484 -56.781 1.00 13.15 571 TYR B CA 1
ATOM 5460 C C . TYR B 1 351 ? 9.458 -26.070 -57.161 1.00 12.74 571 TYR B C 1
ATOM 5461 O O . TYR B 1 351 ? 8.559 -26.051 -56.327 1.00 11.91 571 TYR B O 1
ATOM 5470 N N . LEU B 1 352 ? 9.271 -25.785 -58.444 1.00 11.74 572 LEU B N 1
ATOM 5471 C CA . LEU B 1 352 ? 7.926 -25.529 -58.967 1.00 12.80 572 LEU B CA 1
ATOM 5472 C C . LEU B 1 352 ? 7.678 -26.508 -60.109 1.00 12.72 572 LEU B C 1
ATOM 5473 O O . LEU B 1 352 ? 8.465 -26.572 -61.063 1.00 13.60 572 LEU B O 1
ATOM 5478 N N . LEU B 1 353 ? 6.610 -27.288 -59.983 1.00 12.42 573 LEU B N 1
ATOM 5479 C CA . LEU B 1 353 ? 6.260 -28.287 -60.979 1.00 13.02 573 LEU B CA 1
ATOM 5480 C C . LEU B 1 353 ? 5.176 -27.728 -61.878 1.00 13.70 573 LEU B C 1
ATOM 5481 O O . LEU B 1 353 ? 4.196 -27.176 -61.384 1.00 14.26 573 LEU B O 1
ATOM 5486 N N . LYS B 1 354 ? 5.355 -27.874 -63.195 1.00 14.47 574 LYS B N 1
ATOM 5487 C CA . LYS B 1 354 ? 4.277 -27.577 -64.148 1.00 15.51 574 LYS B CA 1
ATOM 5488 C C . LYS B 1 354 ? 3.620 -28.897 -64.495 1.00 15.86 574 LYS B C 1
ATOM 5489 O O . LYS B 1 354 ? 4.261 -29.787 -65.058 1.00 16.22 574 LYS B O 1
ATOM 5495 N N . VAL B 1 355 ? 2.360 -29.038 -64.090 1.00 15.68 575 VAL B N 1
ATOM 5496 C CA . VAL B 1 355 ? 1.690 -30.326 -64.056 1.00 15.74 575 VAL B CA 1
ATOM 5497 C C . VAL B 1 355 ? 0.493 -30.317 -65.006 1.00 16.23 575 VAL B C 1
ATOM 5498 O O . VAL B 1 355 ? -0.334 -29.406 -64.971 1.00 16.11 575 VAL B O 1
ATOM 5502 N N . GLN B 1 356 ? 0.399 -31.348 -65.833 1.00 16.82 576 GLN B N 1
ATOM 5503 C CA . GLN B 1 356 ? -0.787 -31.563 -66.651 1.00 17.77 576 GLN B CA 1
ATOM 5504 C C . GLN B 1 356 ? -1.719 -32.534 -65.937 1.00 17.46 576 GLN B C 1
ATOM 5505 O O . GLN B 1 356 ? -1.319 -33.645 -65.590 1.00 16.19 576 GLN B O 1
ATOM 5511 N N . PHE B 1 357 ? -2.956 -32.099 -65.696 1.00 17.64 577 PHE B N 1
ATOM 5512 C CA . PHE B 1 357 ? -3.957 -32.938 -65.033 1.00 18.04 577 PHE B CA 1
ATOM 5513 C C . PHE B 1 357 ? -4.753 -33.647 -66.109 1.00 19.75 577 PHE B C 1
ATOM 5514 O O . PHE B 1 357 ? -5.260 -32.996 -67.018 1.00 20.25 577 PHE B O 1
ATOM 5522 N N . ASN B 1 358 ? -4.864 -34.965 -65.995 1.00 21.07 578 ASN B N 1
ATOM 5523 C CA . ASN B 1 358 ? -5.613 -35.763 -66.958 1.00 22.36 578 ASN B CA 1
ATOM 5524 C C . ASN B 1 358 ? -6.847 -36.269 -66.253 1.00 22.87 578 ASN B C 1
ATOM 5525 O O . ASN B 1 358 ? -6.763 -37.126 -65.383 1.00 23.55 578 ASN B O 1
ATOM 5530 N N . PHE B 1 359 ? -7.998 -35.708 -66.608 1.00 23.80 579 PHE B N 1
ATOM 5531 C CA . PHE B 1 359 ? -9.215 -36.015 -65.872 1.00 24.33 579 PHE B CA 1
ATOM 5532 C C . PHE B 1 359 ? -9.891 -37.261 -66.419 1.00 25.56 579 PHE B C 1
ATOM 5533 O O . PHE B 1 359 ? -9.905 -37.490 -67.635 1.00 26.53 579 PHE B O 1
ATOM 5541 N N . LEU B 1 360 ? -10.384 -38.096 -65.508 1.00 27.26 580 LEU B N 1
ATOM 5542 C CA . LEU B 1 360 ? -11.052 -39.333 -65.875 1.00 29.63 580 LEU B CA 1
ATOM 5543 C C . LEU B 1 360 ? -12.532 -39.155 -65.626 1.00 31.12 580 LEU B C 1
ATOM 5544 O O . LEU B 1 360 ? -12.926 -38.517 -64.655 1.00 31.73 580 LEU B O 1
ATOM 5549 N N . GLN B 1 361 ? -13.352 -39.704 -66.514 1.00 33.12 581 GLN B N 1
ATOM 5550 C CA . GLN B 1 361 ? -14.801 -39.624 -66.358 1.00 35.63 581 GLN B CA 1
ATOM 5551 C C . GLN B 1 361 ? -15.302 -40.993 -65.911 1.00 34.86 581 GLN B C 1
ATOM 5552 O O . GLN B 1 361 ? -15.475 -41.894 -66.729 1.00 38.81 581 GLN B O 1
ATOM 5558 N N . LEU B 1 362 ? -15.491 -41.146 -64.603 1.00 33.49 582 LEU B N 1
ATOM 5559 C CA . LEU B 1 362 ? -15.811 -42.452 -64.021 1.00 31.74 582 LEU B CA 1
ATOM 5560 C C . LEU B 1 362 ? -17.127 -42.453 -63.273 1.00 29.72 582 LEU B C 1
ATOM 5561 O O . LEU B 1 362 ? -17.463 -41.489 -62.582 1.00 31.09 582 LEU B O 1
ATOM 5566 N N . TRP B 1 363 ? -17.843 -43.570 -63.374 1.00 26.79 583 TRP B N 1
ATOM 5567 C CA . TRP B 1 363 ? -19.117 -43.730 -62.693 1.00 25.39 583 TRP B CA 1
ATOM 5568 C C . TRP B 1 363 ? -19.336 -45.137 -62.225 1.00 25.18 583 TRP B C 1
ATOM 5569 O O . TRP B 1 363 ? -20.431 -45.456 -61.742 1.00 27.05 583 TRP B O 1
#

Sequence (700 aa):
ESQLDLRVQELIKLICNVQAMEEMMMEMKYNTKKAPLGKLTVAQIKAGYQSLKKIEDCIRAGQHGRALMEACNEFYTRIPHDFGLRTPPLIRTQKELSEKIQLLEALGDIEIAIKLVKTELQSPEHPLDQHYRNLHCALRPLDHESYEFKVISSQYLQSTHAPTHSDYTMTLLDLFEVEKDGEKEAFREDLHNRMLLWHGSRMSNWVGILSHGLRIAPPEAPITGYMFGKGIYFADMSSKSANYCFASRLKNTGLLLLSEVALGQCNELLEANPKAEGLLQGKHSTKGLGKMAPSSAHFVTLNGSTVPLGPASDTGILNGYTLNYNEYIVYNPNQVRMRYLLKVQFNFLQLWQLDLRVQELIKLICNVQAMEEMMMEMKYNTKKAPLGKLTVAQIKAGYQSLKKIEDCIRAGQHGRALMEACNEFYTRIPHDFGLRTPPLIRTQKELSEKIQLLEALGDIEIAIKLVKTELQSHPLDQHYRNLHCALRPLDHESYEFKVISQYLQSTHAPTHSDYTMTLLDLFEVEKDGEKEAFREDLHNRMLLWHGSRMSNWVGILSHGLRIAPPEAPITGYMFGKGIYFADMSSKSANYCFASRLKNTGLLLLSEVALGQCNELLEANPKAEGLLQGKHSTKGLGKMAPSSAHFVTLNGSTVPLGPASDTGILNPDGYTLNYNEYIVYNPNQVRMRYLLKVQFNFLQLW

Solvent-accessible surface area: 34248 Å² total; per-residue (Å²): 198,21,162,34,61,119,71,5,29,67,0,0,107,66,2,10,66,59,119,14,1,70,90,36,0,85,129,22,90,4,20,6,143,169,22,56,14,57,158,16,59,100,69,89,13,103,28,0,11,81,3,0,77,133,0,2,74,16,31,139,64,53,97,86,44,183,55,0,94,90,14,0,64,77,0,23,106,93,3,39,21,78,20,67,192,133,118,51,63,49,4,121,65,65,144,56,2,29,64,28,5,31,1,1,71,0,0,20,10,0,18,26,0,27,130,22,23,131,69,121,182,158,44,143,58,65,70,16,12,16,23,46,139,49,0,104,5,26,4,95,33,34,80,87,162,29,124,59,19,125,4,0,29,84,0,0,93,30,0,36,2,97,90,31,62,72,8,63,6,58,17,57,19,1,0,36,4,66,26,88,43,29,107,146,61,13,79,78,114,15,104,62,54,17,1,0,0,31,8,14,33,24,0,10,0,0,0,7,0,14,103,5,11,99,77,14,40,120,29,2,0,67,29,10,18,86,3,3,33,9,5,57,4,3,3,2,0,0,30,6,2,57,114,4,90,24,37,158,156,112,51,34,1,0,0,0,0,0,2,0,0,0,1,95,25,19,101,31,76,98,49,43,34,125,0,83,64,82,25,165,68,84,53,0,0,46,0,17,1,80,44,8,13,43,88,95,87,64,54,84,13,78,51,0,46,0,0,7,8,88,17,53,91,57,72,43,137,76,84,203,40,43,90,7,6,23,6,0,0,22,61,64,42,12,3,26,2,41,4,0,0,29,0,62,4,43,54,80,138,125,292,196,34,67,123,81,5,42,78,0,0,112,64,3,10,70,42,118,28,2,66,92,42,0,103,132,26,99,3,18,19,180,147,19,56,9,64,161,13,67,101,70,41,13,100,21,0,10,85,0,0,92,108,0,9,75,14,23,152,66,56,96,88,36,187,54,0,103,105,7,3,102,41,0,24,96,82,0,10,18,85,33,71,191,177,119,70,68,49,2,120,68,66,152,57,2,32,83,30,6,34,2,1,76,0,0,20,9,0,18,30,0,27,146,22,18,125,70,127,179,162,114,125,68,18,32,26,26,45,178,52,0,102,6,23,5,100,34,28,82,93,162,30,128,35,20,120,4,0,31,79,0,0,86,29,0,39,2,96,83,32,64,76,8,64,6,62,15,62,23,0,0,35,1,73,26,90,43,27,121,150,60,11,83,85,109,14,122,60,56,18,2,0,0,31,8,14,35,27,0,10,0,0,0,6,0,15,104,8,11,100,77,13,37,127,42,5,0,50,27,9,18,64,4,1,33,8,5,57,5,2,3,2,0,0,30,6,2,58,115,7,92,23,46,136,167,130,53,36,2,0,0,0,0,0,10,0,0,0,1,94,23,17,105,31,57,94,57,47,28,143,0,83,59,82,24,157,65,70,53,0,0,44,0,25,1,73,39,9,14,44,89,97,87,60,50,96,9,91,50,1,49,0,1,6,6,88,20,57,84,55,64,48,121,19,113,153,46,202,46,43,63,5,6,24,7,0,0,23,66,67,45,11,3,34,1,27,2,0,0,38,0,63,5,43,52,76,150,124,292

GO terms:
  GO:0090734 site of DNA damage (C, IDA)
  GO:0006281 DNA repair (P, IDA)
  GO:0006974 DNA damage response (P, IDA)
  GO:0160004 poly-ADP-D-ribose modification-dependent protein binding (F, IDA)
  GO:0005654 nucleoplasm (C, IDA)
  GO:0005730 nucleolus (C, IDA)
  GO:0072572 poly-ADP-D-ribose binding (F, IDA)
  GO:0005634 nucleus (C, IDA)
  GO:0003682 chromatin binding (F, IDA)
  GO:0003684 damaged DNA binding (F, IDA)
  GO:0003950 NAD+ poly-ADP-ribosyltransferase activity (F, IDA)
  GO:0031491 nucleosome binding (F, IDA)
  GO:0030592 DNA ADP-ribosylation (P, IDA)
  GO:0070212 protein poly-ADP-ribosylation (P, IDA)
  GO:0070213 protein auto-ADP-ribosylation (P, IDA)
  GO:0140294 NAD DNA ADP-ribosyltransferase activity (F, IDA)
  GO:0140805 NAD+-protein-serine ADP-ribosyltransferase activity (F, IDA)
  GO:0140806 NAD+-protein-aspartate ADP-ribosyltransferase activity (F, IDA)
  GO:0140807 NAD+-protein-glutamate ADP-ribosyltransferase activity (F, IDA)
  GO:1990404 NAD+-protein mono-ADP-ribosyltransferase activity (F, IDA)

Radius of gyration: 60.38 Å; Cα contacts (8 Å, |Δi|>4): 1340; chains: 2; bounding box: 62×86×154 Å

Secondary structure (DSSP, 8-state):
---S-HHHHHHHHHHT-HHHHHHHHHHTTB-TTTS-GGG--HHHHHHHHHHHHHHHHHHHTT--SHHHHHHHHHHHHHS-B--TTSPPPP--SHHHHHHHHHHHHHHHHHHHHHHHTPPPSS-SS-HHHHHHHHH-EEEEE--TTSHHHHHHHHHHHHTS-TT-TTEEEEEEEEEEEEETTHHHHS-TT-S-EEEEEEE--GGGHHHHHHH-S-PPPTTS-GGGSTT-SSEEEBSSHHHHHGGG---SSS-EEEEEEEEEE--SEEEESS--TTGGGG-TT--EEEE-EEEEE-GGG-EEETTEEE--S-EEE-S------EEE-EEEESSGGGEEEEEEEEEEEEE----/---HHHHHHHHHHT-HHHHHHHHHHTTB-TTTS-GGG--HHHHHHHHHHHHHHHHHHHTT--SHHHHHHHHHHHHHS-B--TTSPPPP--SHHHHHHHHHHHHHHHHHHHHHHHTPPPS---HHHHHHHHHTEEEEEPPTTSHHHHHHHHHHHHTS-TT-TTEEEEEEEEEEEEETTHHHHS-TT-S-EEEEEEE--GGGHHHHHHH-S-PPPTTS-GGGSTT-SSEEEBSSHHHHHGGG---SSS-EEEEEEEEEE--SEEEESS--TTGGGG-TT--EEEEPEEEEE-GGG-EEETTEEE--S-EEE-S---SSS--EEE-EEEESSGGGEEEEEEEEEEEEE----

B-factor: mean 21.08, std 7.71, range [8.41, 67.52]

Foldseek 3Di:
DAPDDVVLLVVLCQLLDLVVLVVVLVVLQFDCPVPPLQNDDPVLLLVLQLLLQQLVVCQVVQNDPPSQLVSVVSSCVSGPGHPDPDDDDTQHDLVSSLSSVLSSLLSVLLNVSVVLQDDDPDDPHDSSVSSVVSLQKDWAWDDCVDPVVVVVVLQQQFQADPVLVQWDKDFDTKTWIFHPPLVVLAPPVFDQWAWWKAFAESSRVSVCSRPNFDWDDPSHHLSNAQQATFGKTFSRNNVRNVNHPADPVRQKGKMWIKTFRQHAEDEDFGTDSCNVVVCPPGFKYKHAAQKAQDPVPWDDDPHHIRRGDDIDGPPDDDVDGHNGMMMGGHDSSRIGTTMMTTMGIGGDPDD/DDDVVLLVVLCQLLDLVVLVVVLVVLQFDCVVPPLVNDDPVLLLQLQLLLQQLVVCQVVVHDPPSQVVSVVSNCVSGPGPPDPDDPDTQRDLVSSLSSVLSSLLSVQSNVSVVLQDADPDDPSSVSSQVSLQKDKAWDDCVDPVNVVVVQLQQQLADPVLPQWDKDFDTKIWIFHPPLVVLAPPVFPQWAWWKAFAESSRVSVCSRPNFAWDDPSHHLSNAQQATFGKTFSRNVVRNVNHPADPVRFKGKMWIKTFRQHAEDEDFGTDSCNVVVCPPGFKYKHAAQKAQDPVPWDDDPHHIRRGDDIDGPPRDDDPDDGHNGMMMTGHDSSRIGTTMMTTMGIGGDDDD

InterPro domains:
  IPR004102 Poly(ADP-ribose) polymerase, regulatory domain [PF02877] (232-362)
  IPR004102 Poly(ADP-ribose) polymerase, regulatory domain [PS51060] (231-348)
  IPR008893 WGR domain [PF05406] (115-194)
  IPR008893 WGR domain [PS51977] (104-201)
  IPR008893 WGR domain [SM00773] (115-195)
  IPR012317 Poly(ADP-ribose) polymerase, catalytic domain [PF00644] (376-577)
  IPR012317 Poly(ADP-ribose) polymerase, catalytic domain [PS51059] (356-583)
  IPR036616 Poly(ADP-ribose) polymerase, regulatory domain superfamily [G3DSA:1.20.142.10] (221-365)
  IPR036616 Poly(ADP-ribose) polymerase, regulatory domain superfamily [SSF47587] (231-363)
  IPR036930 WGR domain superfamily [SSF142921] (81-206)
  IPR050800 ADP-ribosyltransferase diphtheria toxin-like [PTHR10459] (21-579)

Organism: Homo sapiens (NCBI:txid9606)